Protein 1V4A (pdb70)

GO terms:
  GO:0000287 magnesium ion binding (F, IDA)
  GO:0005524 ATP binding (F, IDA)
  GO:0008882 [glutamate-ammonia-ligase] adenylyltransferase activity (F, IDA)
  GO:0047388 [glutamine synthetase]-adenylyl-L-tyrosine phosphorylase activity (F, EXP)
  GO:0005829 cytosol (C, IDA)
  GO:0062132 regulation of L-glutamine biosynthetic process (P, IDA)

B-factor: mean 33.0, std 12.24, range [8.05, 76.06]

Foldseek 3Di:
DPADPLLVVQLVVVQVPQDPPDHPVLDDPLNSLLVSQAPLLSVLCSVPVVLSVVCVVPPDDLCCLVCLLVVLVVCCVPPDDLVSLLSLLNSLSSLSSLSSCLLVVVDALLSSLLNQLSNLVSSLVVLQVVVQVVLQVPAQHFFADVPHGKGKKKKWVSSLQSRDFLQDAIEIAIEIEHGGSHPLVSRLVCVSSQCSADPQDPSGHNHNYHFLYQPGPVDGRYYYLVVSVCRLVPPNDQVNLLCLSIDIVDCDDPRSVVVVCNLCSNAPPDDDPVNLVSLVVLCLVVVQVVVPDFQFQDSHQLHLVLLSSLLSSCCSVCVNPDVQSSRNHRLSSLVVCPVVPVDDPVLSVLSNVLNSLSSSLRSSLCSNHVDNGRGQDPDPSNLSSSCVSPHDGNVVSVVVNVVSVSSNVSSVVRSD

Radius of gyration: 22.96 Å; Cα contacts (8 Å, |Δi|>4): 546; chains: 1; bounding box: 66×66×38 Å

CATH classification: 1.10.4050.10 (+2 more: 3.30.460.10, 1.20.120.330)

Secondary structure (DSSP, 8-state):
----HHHHHHHHHHHTTPPTT--GGG--HHHHHHHHH-HHHHHHHHH-THHHHHHHHSPPPGGGGGGHHHHHHHHTTT--STTT--HHHHHHHH--HHHHHHHHTSS-HHHHHHHHHHHHHHHHHHHHHHHHHHHHHHTTSS-EETTEE-PPEEE--TTTTT---SS--B--EEEE----S-HHHHHH--HHHHHHHH--BTTB-S--B---STTGGGS-SEEEHHHHHHHHHHH--HHHHH----------SHHHHHHH--HHHHS-S---HHHHHHHH----HHHHHHH-S--BTTTSTTSHHHHHHHHHHHHHHHTTT-GGG--SSHHHHHHHHHHTTSS-HHHHHHHHHHHHHHHHHHHHHHHHHT----B---SHHHHHHHHH---S-HHHHHHHHHH--HHHHHHHHTT-

Structure (mmCIF, N/CA/C/O backbone):
data_1V4A
#
_entry.id   1V4A
#
_cell.length_a   116.836
_cell.length_b   116.836
_cell.length_c   67.744
_cell.angle_alpha   90.00
_cell.angle_beta   90.00
_cell.angle_gamma   120.00
#
_symmetry.space_group_name_H-M   'P 32 2 1'
#
loop_
_entity.id
_entity.type
_entity.pdbx_description
1 polymer 'Glutamate-ammonia-ligase adenylyltransferase'
2 water water
#
loop_
_atom_site.group_PDB
_atom_site.id
_atom_site.type_symbol
_atom_site.label_atom_id
_atom_site.label_alt_id
_atom_site.label_comp_id
_atom_site.label_asym_id
_atom_site.label_entity_id
_atom_site.label_seq_id
_atom_site.pdbx_PDB_ins_code
_atom_site.Cartn_x
_atom_site.Cartn_y
_atom_site.Cartn_z
_atom_site.occupancy
_atom_site.B_iso_or_equiv
_atom_site.auth_seq_id
_atom_site.auth_comp_id
_atom_site.auth_asym_id
_atom_site.auth_atom_id
_atom_site.pdbx_PDB_model_num
ATOM 9 N N . LYS A 1 2 ? 102.098 69.595 -2.104 1.00 62.30 2 LYS A N 1
ATOM 10 C CA . LYS A 1 2 ? 102.231 70.993 -1.700 1.00 62.15 2 LYS A CA 1
ATOM 11 C C . LYS A 1 2 ? 103.168 71.098 -0.487 1.00 60.42 2 LYS A C 1
ATOM 12 O O . LYS A 1 2 ? 102.823 70.620 0.573 1.00 59.98 2 LYS A O 1
ATOM 14 N N . PRO A 1 3 ? 104.349 71.700 -0.627 1.00 59.56 3 PRO A N 1
ATOM 15 C CA . PRO A 1 3 ? 105.250 71.898 0.519 1.00 57.78 3 PRO A CA 1
ATOM 16 C C . PRO A 1 3 ? 104.562 72.096 1.885 1.00 55.03 3 PRO A C 1
ATOM 17 O O . PRO A 1 3 ? 103.480 72.686 1.979 1.00 54.64 3 PRO A O 1
ATOM 21 N N . LEU A 1 4 ? 105.210 71.602 2.936 1.00 49.81 4 LEU A N 1
ATOM 22 C CA . LEU A 1 4 ? 104.619 71.570 4.269 1.00 47.86 4 LEU A CA 1
ATOM 23 C C . LEU A 1 4 ? 104.256 72.971 4.752 1.00 47.81 4 LEU A C 1
ATOM 24 O O . LEU A 1 4 ? 104.936 73.942 4.429 1.00 48.44 4 LEU A O 1
ATOM 29 N N . SER A 1 5 ? 103.181 73.060 5.529 1.00 46.92 5 SER A N 1
ATOM 30 C CA . SER A 1 5 ? 102.725 74.330 6.096 1.00 46.69 5 SER A CA 1
ATOM 31 C C . SER A 1 5 ? 103.497 74.649 7.365 1.00 45.84 5 SER A C 1
ATOM 32 O O . SER A 1 5 ? 104.225 73.807 7.887 1.00 45.23 5 SER A O 1
ATOM 35 N N . SER A 1 6 ? 103.333 75.864 7.872 1.00 44.84 6 SER A N 1
ATOM 36 C CA . SER A 1 6 ? 104.045 76.290 9.078 1.00 46.30 6 SER A CA 1
ATOM 37 C C . SER A 1 6 ? 104.015 75.248 10.223 1.00 46.97 6 SER A C 1
ATOM 38 O O . SER A 1 6 ? 105.068 74.908 10.755 1.00 46.00 6 SER A O 1
ATOM 41 N N . PRO A 1 7 ? 102.840 74.728 10.590 1.00 46.74 7 PRO A N 1
ATOM 42 C CA . PRO A 1 7 ? 102.746 73.760 11.700 1.00 44.31 7 PRO A CA 1
ATOM 43 C C . PRO A 1 7 ? 103.454 72.431 11.430 1.00 41.81 7 PRO A C 1
ATOM 44 O O . PRO A 1 7 ? 104.001 71.831 12.357 1.00 40.34 7 PRO A O 1
ATOM 48 N N . LEU A 1 8 ? 103.406 71.975 10.182 1.00 39.97 8 LEU A N 1
ATOM 49 C CA . LEU A 1 8 ? 104.102 70.763 9.749 1.00 40.82 8 LEU A CA 1
ATOM 50 C C . LEU A 1 8 ? 105.625 70.942 9.662 1.00 41.89 8 LEU A C 1
ATOM 51 O O . LEU A 1 8 ? 106.370 69.954 9.717 1.00 40.59 8 LEU A O 1
ATOM 56 N N . GLN A 1 9 ? 106.075 72.187 9.501 1.00 40.47 9 GLN A N 1
ATOM 57 C CA . GLN A 1 9 ? 107.500 72.507 9.407 1.00 39.86 9 GLN A CA 1
ATOM 58 C C . GLN A 1 9 ? 108.096 72.524 10.808 1.00 41.23 9 GLN A C 1
ATOM 59 O O . GLN A 1 9 ? 109.205 72.029 11.029 1.00 43.11 9 GLN A O 1
ATOM 65 N N . GLN A 1 10 ? 107.344 73.074 11.758 1.00 41.05 10 GLN A N 1
ATOM 66 C CA . GLN A 1 10 ? 107.765 73.121 13.150 1.00 44.74 10 GLN A CA 1
ATOM 67 C C . GLN A 1 10 ? 107.792 71.718 13.753 1.00 45.16 10 GLN A C 1
ATOM 68 O O . GLN A 1 10 ? 108.645 71.428 14.588 1.00 46.43 10 GLN A O 1
ATOM 74 N N . TYR A 1 11 ? 106.872 70.852 13.325 1.00 43.96 11 TYR A N 1
ATOM 75 C CA . TYR A 1 11 ? 106.830 69.468 13.813 1.00 43.20 11 TYR A CA 1
ATOM 76 C C . TYR A 1 11 ? 107.962 68.626 13.228 1.00 41.42 11 TYR A C 1
ATOM 77 O O . TYR A 1 11 ? 108.577 67.844 13.945 1.00 42.92 11 TYR A O 1
ATOM 86 N N . TRP A 1 12 ? 108.226 68.775 11.932 1.00 40.65 12 TRP A N 1
ATOM 87 C CA . TRP A 1 12 ? 109.302 68.033 11.277 1.00 44.15 12 TRP A CA 1
ATOM 88 C C . TRP A 1 12 ? 110.657 68.350 11.908 1.00 45.35 12 TRP A C 1
ATOM 89 O O . TRP A 1 12 ? 111.534 67.488 11.979 1.00 42.36 12 TRP A O 1
ATOM 100 N N . GLN A 1 13 ? 110.815 69.586 12.370 1.00 45.41 13 GLN A N 1
ATOM 101 C CA . GLN A 1 13 ? 112.043 70.004 13.026 1.00 45.83 13 GLN A CA 1
ATOM 102 C C . GLN A 1 13 ? 112.230 69.287 14.374 1.00 45.55 13 GLN A C 1
ATOM 103 O O . GLN A 1 13 ? 113.365 69.020 14.773 1.00 45.19 13 GLN A O 1
ATOM 109 N N . THR A 1 14 ? 111.131 68.952 15.055 1.00 44.11 14 THR A N 1
ATOM 110 C CA . THR A 1 14 ? 111.197 68.125 16.273 1.00 45.10 14 THR A CA 1
ATOM 111 C C . THR A 1 14 ? 111.456 66.631 15.980 1.00 45.85 14 THR A C 1
ATOM 112 O O . THR A 1 14 ? 111.899 65.896 16.864 1.00 44.72 14 THR A O 1
ATOM 116 N N . VAL A 1 15 ? 111.162 66.186 14.758 1.00 45.68 15 VAL A N 1
ATOM 117 C CA . VAL A 1 15 ? 111.347 64.783 14.372 1.00 46.55 15 VAL A CA 1
ATOM 118 C C . VAL A 1 15 ? 112.788 64.483 13.948 1.00 48.40 15 VAL A C 1
ATOM 119 O O . VAL A 1 15 ? 113.322 63.428 14.290 1.00 48.35 15 VAL A O 1
ATOM 123 N N . VAL A 1 16 ? 113.408 65.400 13.207 1.00 51.69 16 VAL A N 1
ATOM 124 C CA . VAL A 1 16 ? 114.781 65.209 12.717 1.00 55.47 16 VAL A CA 1
ATOM 125 C C . VAL A 1 16 ? 115.813 65.016 13.837 1.00 57.43 16 VAL A C 1
ATOM 126 O O . VAL A 1 16 ? 116.666 64.132 13.741 1.00 58.42 16 VAL A O 1
ATOM 130 N N . GLU A 1 17 ? 115.724 65.833 14.887 1.00 58.43 17 GLU A N 1
ATOM 131 C CA . GLU A 1 17 ? 116.621 65.739 16.041 1.00 58.97 17 GLU A CA 1
ATOM 132 C C . GLU A 1 17 ? 116.118 64.647 16.986 1.00 58.12 17 GLU A C 1
ATOM 133 O O . GLU A 1 17 ? 115.687 64.926 18.109 1.00 59.88 17 GLU A O 1
ATOM 135 N N . ARG A 1 18 ? 116.214 63.401 16.526 1.00 55.47 18 ARG A N 1
ATOM 136 C CA . ARG A 1 18 ? 115.511 62.264 17.126 1.00 52.44 18 ARG A CA 1
ATOM 137 C C . ARG A 1 18 ? 115.522 61.042 16.202 1.00 48.98 18 ARG A C 1
ATOM 138 O O . ARG A 1 18 ? 115.435 59.909 16.673 1.00 51.09 18 ARG A O 1
ATOM 140 N N . LEU A 1 19 ? 115.592 61.267 14.892 1.00 43.40 19 LEU A N 1
ATOM 141 C CA . LEU A 1 19 ? 115.658 60.164 13.938 1.00 40.61 19 LEU A CA 1
ATOM 142 C C . LEU A 1 19 ? 116.926 59.323 14.149 1.00 37.15 19 LEU A C 1
ATOM 143 O O . LEU A 1 19 ? 118.018 59.871 14.261 1.00 32.50 19 LEU A O 1
ATOM 148 N N . PRO A 1 20 ? 116.776 57.999 14.185 1.00 36.14 20 PRO A N 1
ATOM 149 C CA . PRO A 1 20 ? 117.908 57.094 14.417 1.00 35.59 20 PRO A CA 1
ATOM 150 C C . PRO A 1 20 ? 118.760 56.887 13.167 1.00 34.97 20 PRO A C 1
ATOM 151 O O . PRO A 1 20 ? 118.307 57.151 12.050 1.00 32.86 20 PRO A O 1
ATOM 155 N N . GLU A 1 21 ? 119.989 56.413 13.362 1.00 32.97 21 GLU A N 1
ATOM 156 C CA . GLU A 1 21 ? 120.785 55.871 12.271 1.00 30.55 21 GLU A CA 1
ATOM 157 C C . GLU A 1 21 ? 120.007 54.690 11.692 1.00 31.19 21 GLU A C 1
ATOM 158 O O . GLU A 1 21 ? 119.291 54.017 12.436 1.00 29.30 21 GLU A O 1
ATOM 164 N N . PRO A 1 22 ? 120.109 54.428 10.390 1.00 30.76 22 PRO A N 1
ATOM 165 C CA . PRO A 1 22 ? 120.887 55.214 9.430 1.00 33.54 22 PRO A CA 1
ATOM 166 C C . PRO A 1 22 ? 120.117 56.390 8.814 1.00 35.04 22 PRO A C 1
ATOM 167 O O . PRO A 1 22 ? 120.612 56.979 7.852 1.00 36.41 22 PRO A O 1
ATOM 171 N N . LEU A 1 23 ? 118.939 56.711 9.349 1.00 38.37 23 LEU A N 1
ATOM 172 C CA . LEU A 1 23 ? 118.084 57.774 8.809 1.00 41.03 23 LEU A CA 1
ATOM 173 C C . LEU A 1 23 ? 118.506 59.171 9.267 1.00 44.01 23 LEU A C 1
ATOM 174 O O . LEU A 1 23 ? 117.785 59.822 10.023 1.00 46.25 23 LEU A O 1
ATOM 179 N N . ALA A 1 24 ? 119.662 59.636 8.801 1.00 46.83 24 ALA A N 1
ATOM 180 C CA . ALA A 1 24 ? 120.066 61.026 9.001 1.00 50.73 24 ALA A CA 1
ATOM 181 C C . ALA A 1 24 ? 119.367 61.883 7.941 1.00 52.28 24 ALA A C 1
ATOM 182 O O . ALA A 1 24 ? 118.878 61.354 6.945 1.00 53.49 24 ALA A O 1
ATOM 184 N N . GLU A 1 25 ? 119.332 63.199 8.151 1.00 54.97 25 GLU A N 1
ATOM 185 C CA . GLU A 1 25 ? 118.600 64.121 7.265 1.00 56.37 25 GLU A CA 1
ATOM 186 C C . GLU A 1 25 ? 119.148 64.195 5.834 1.00 57.90 25 GLU A C 1
ATOM 187 O O . GLU A 1 25 ? 118.444 64.625 4.918 1.00 58.63 25 GLU A O 1
ATOM 189 N N . GLU A 1 26 ? 120.397 63.770 5.652 1.00 58.37 26 GLU A N 1
ATOM 190 C CA . GLU A 1 26 ? 121.084 63.854 4.364 1.00 58.34 26 GLU A CA 1
ATOM 191 C C . GLU A 1 26 ? 120.814 62.616 3.503 1.00 56.82 26 GLU A C 1
ATOM 192 O O . GLU A 1 26 ? 120.963 62.660 2.283 1.00 56.60 26 GLU A O 1
ATOM 198 N N . SER A 1 27 ? 120.430 61.515 4.142 1.00 55.58 27 SER A N 1
ATOM 199 C CA . SER A 1 27 ? 120.029 60.301 3.431 1.00 57.02 27 SER A CA 1
ATOM 200 C C . SER A 1 27 ? 118.520 60.253 3.098 1.00 56.54 27 SER A C 1
ATOM 201 O O . SER A 1 27 ? 117.998 59.187 2.732 1.00 57.39 27 SER A O 1
ATOM 204 N N . LEU A 1 28 ? 117.830 61.393 3.201 1.00 55.04 28 LEU A N 1
ATOM 205 C CA . LEU A 1 28 ? 116.366 61.430 3.101 1.00 54.07 28 LEU A CA 1
ATOM 206 C C . LEU A 1 28 ? 115.851 62.288 1.947 1.00 53.45 28 LEU A C 1
ATOM 207 O O . LEU A 1 28 ? 116.064 63.503 1.919 1.00 53.25 28 LEU A O 1
ATOM 212 N N . SER A 1 29 ? 115.145 61.648 1.016 1.00 52.63 29 SER A N 1
ATOM 213 C CA . SER A 1 29 ? 114.447 62.353 -0.059 1.00 52.07 29 SER A CA 1
ATOM 214 C C . SER A 1 29 ? 113.350 63.267 0.494 1.00 50.86 29 SER A C 1
ATOM 215 O O . SER A 1 29 ? 112.953 63.141 1.651 1.00 49.85 29 SER A O 1
ATOM 218 N N . ALA A 1 30 ? 112.866 64.182 -0.344 1.00 50.62 30 ALA A N 1
ATOM 219 C CA . ALA A 1 30 ? 111.848 65.168 0.055 1.00 49.41 30 ALA A CA 1
ATOM 220 C C . ALA A 1 30 ? 110.493 64.532 0.400 1.00 47.95 30 ALA A C 1
ATOM 221 O O . ALA A 1 30 ? 109.709 65.090 1.178 1.00 46.89 30 ALA A O 1
ATOM 223 N N . GLN A 1 31 ? 110.224 63.375 -0.189 1.00 44.93 31 GLN A N 1
ATOM 224 C CA . GLN A 1 31 ? 108.983 62.663 0.062 1.00 46.61 31 GLN A CA 1
ATOM 225 C C . GLN A 1 31 ? 109.066 61.903 1.370 1.00 45.14 31 GLN A C 1
ATOM 226 O O . GLN A 1 31 ? 108.140 61.953 2.172 1.00 47.13 31 GLN A O 1
ATOM 232 N N . ALA A 1 32 ? 110.180 61.206 1.581 1.00 43.40 32 ALA A N 1
ATOM 233 C CA . ALA A 1 32 ? 110.425 60.515 2.845 1.00 41.66 32 ALA A CA 1
ATOM 234 C C . ALA A 1 32 ? 110.183 61.422 4.044 1.00 38.29 32 ALA A C 1
ATOM 235 O O . ALA A 1 32 ? 109.632 60.984 5.039 1.00 40.09 32 ALA A O 1
ATOM 237 N N . LYS A 1 33 ? 110.560 62.691 3.933 1.00 38.49 33 LYS A N 1
ATOM 238 C CA . LYS A 1 33 ? 110.365 63.657 5.012 1.00 37.88 33 LYS A CA 1
ATOM 239 C C . LYS A 1 33 ? 108.894 64.042 5.215 1.00 37.18 33 LYS A C 1
ATOM 240 O O . LYS A 1 33 ? 108.442 64.245 6.347 1.00 34.64 33 LYS A O 1
ATOM 246 N N . SER A 1 34 ? 108.155 64.178 4.122 1.00 36.28 34 SER A N 1
ATOM 247 C CA . SER A 1 34 ? 106.742 64.544 4.211 1.00 35.37 34 SER A CA 1
ATOM 248 C C . SER A 1 34 ? 105.889 63.386 4.776 1.00 29.70 34 SER A C 1
ATOM 249 O O . SER A 1 34 ? 104.977 63.617 5.558 1.00 33.82 34 SER A O 1
ATOM 252 N N . VAL A 1 35 ? 106.216 62.159 4.396 1.00 29.60 35 VAL A N 1
ATOM 253 C CA . VAL A 1 35 ? 105.536 60.972 4.901 1.00 31.41 35 VAL A CA 1
ATOM 254 C C . VAL A 1 35 ? 105.813 60.763 6.393 1.00 32.50 35 VAL A C 1
ATOM 255 O O . VAL A 1 35 ? 104.906 60.428 7.152 1.00 32.55 35 VAL A O 1
ATOM 259 N N . LEU A 1 36 ? 107.062 60.977 6.808 1.00 31.40 36 LEU A N 1
ATOM 260 C CA . LEU A 1 36 ? 107.432 60.850 8.214 1.00 31.01 36 LEU A CA 1
ATOM 261 C C . LEU A 1 36 ? 106.759 61.939 9.026 1.00 30.03 36 LEU A C 1
ATOM 262 O O . LEU A 1 36 ? 106.389 61.723 10.177 1.00 27.41 36 LEU A O 1
ATOM 267 N N . THR A 1 37 ? 106.600 63.110 8.411 1.00 28.58 37 THR A N 1
ATOM 268 C CA . THR A 1 37 ? 105.940 64.239 9.047 1.00 27.48 37 THR A CA 1
ATOM 269 C C . THR A 1 37 ? 104.447 63.966 9.210 1.00 24.67 37 THR A C 1
ATOM 270 O O . THR A 1 37 ? 103.849 64.351 10.199 1.00 24.91 37 THR A O 1
ATOM 274 N N . PHE A 1 38 ? 103.856 63.287 8.238 1.00 25.76 38 PHE A N 1
ATOM 275 C CA . PHE A 1 38 ? 102.416 63.043 8.247 1.00 24.11 38 PHE A CA 1
ATOM 276 C C . PHE A 1 38 ? 101.993 61.919 9.200 1.00 23.28 38 PHE A C 1
ATOM 277 O O . PHE A 1 38 ? 100.968 62.040 9.867 1.00 26.55 38 PHE A O 1
ATOM 285 N N . SER A 1 39 ? 102.786 60.853 9.276 1.00 27.09 39 SER A N 1
ATOM 286 C CA . SER A 1 39 ? 102.373 59.601 9.915 1.00 26.13 39 SER A CA 1
ATOM 287 C C . SER A 1 39 ? 103.341 59.135 11.012 1.00 28.27 39 SER A C 1
ATOM 288 O O . SER A 1 39 ? 104.479 58.772 10.730 1.00 24.98 39 SER A O 1
ATOM 291 N N . ASP A 1 40 ? 102.868 59.149 12.256 1.00 29.05 40 ASP A N 1
ATOM 292 C CA . ASP A 1 40 ? 103.595 58.567 13.379 1.00 29.61 40 ASP A CA 1
ATOM 293 C C . ASP A 1 40 ? 103.718 57.054 13.228 1.00 29.84 40 ASP A C 1
ATOM 294 O O . ASP A 1 40 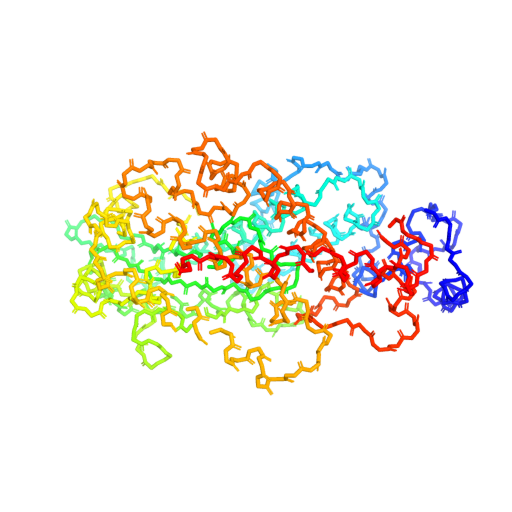? 104.669 56.461 13.739 1.00 28.51 40 ASP A O 1
ATOM 299 N N . PHE A 1 41 ? 102.752 56.438 12.542 1.00 26.76 41 PHE A N 1
ATOM 300 C CA . PHE A 1 41 ? 102.777 55.007 12.276 1.00 26.36 41 PHE A CA 1
ATOM 301 C C . PHE A 1 41 ? 103.963 54.651 11.392 1.00 24.91 41 PHE A C 1
ATOM 302 O O . PHE A 1 41 ? 104.660 53.675 11.660 1.00 21.53 41 PHE A O 1
ATOM 310 N N . VAL A 1 42 ? 104.206 55.451 10.355 1.00 23.56 42 VAL A N 1
ATOM 311 C CA . VAL A 1 42 ? 105.306 55.181 9.443 1.00 24.39 42 VAL A CA 1
ATOM 312 C C . VAL A 1 42 ? 106.630 55.467 10.158 1.00 25.59 42 VAL A C 1
ATOM 313 O O . VAL A 1 42 ? 107.556 54.676 10.051 1.00 27.03 42 VAL A O 1
ATOM 317 N N . GLN A 1 43 ? 106.701 56.571 10.892 1.00 27.53 43 GLN A N 1
ATOM 318 C CA . GLN A 1 43 ? 107.867 56.889 11.730 1.00 31.08 43 GLN A CA 1
ATOM 319 C C . GLN A 1 43 ? 108.300 55.701 12.582 1.00 31.10 43 GLN A C 1
ATOM 320 O O . GLN A 1 43 ? 109.445 55.270 12.521 1.00 30.75 43 GLN A O 1
ATOM 326 N N . ASP A 1 44 ? 107.368 55.182 13.374 1.00 30.85 44 ASP A N 1
ATOM 327 C CA . ASP A 1 44 ? 107.659 54.120 14.333 1.00 33.35 44 ASP A CA 1
ATOM 328 C C . ASP A 1 44 ? 108.080 52.837 13.629 1.00 35.40 44 ASP A C 1
ATOM 329 O O . ASP A 1 44 ? 108.972 52.122 14.107 1.00 36.17 44 ASP A O 1
ATOM 334 N N . SER A 1 45 ? 107.447 52.552 12.490 1.00 31.89 45 SER A N 1
ATOM 335 C CA . SER A 1 45 ? 107.732 51.337 11.731 1.00 30.43 45 SER A CA 1
ATOM 336 C C . SER A 1 45 ? 109.130 51.378 11.114 1.00 30.86 45 SER A C 1
ATOM 337 O O . SER A 1 45 ? 109.814 50.361 11.050 1.00 33.78 45 SER A O 1
ATOM 340 N N . VAL A 1 46 ? 109.553 52.555 10.668 1.00 32.86 46 VAL A N 1
ATOM 341 C CA . VAL A 1 46 ? 110.812 52.684 9.955 1.00 35.02 46 VAL A CA 1
ATOM 342 C C . VAL A 1 46 ? 111.999 52.873 10.913 1.00 35.49 46 VAL A C 1
ATOM 343 O O . VAL A 1 46 ? 113.147 52.668 10.528 1.00 33.37 46 VAL A O 1
ATOM 347 N N . ILE A 1 47 ? 111.710 53.245 12.156 1.00 35.64 47 ILE A N 1
ATOM 348 C CA . ILE A 1 47 ? 112.731 53.349 13.191 1.00 38.75 47 ILE A CA 1
ATOM 349 C C . ILE A 1 47 ? 113.266 51.945 13.464 1.00 38.35 47 ILE A C 1
ATOM 350 O O . ILE A 1 47 ? 114.474 51.749 13.555 1.00 40.91 47 ILE A O 1
ATOM 355 N N . ALA A 1 48 ? 112.358 50.974 13.546 1.00 38.40 48 ALA A N 1
ATOM 356 C CA . ALA A 1 48 ? 112.707 49.582 13.823 1.00 38.37 48 ALA A CA 1
ATOM 357 C C . ALA A 1 48 ? 113.190 48.828 12.581 1.00 37.62 48 ALA A C 1
ATOM 358 O O . ALA A 1 48 ? 113.901 47.826 12.697 1.00 36.63 48 ALA A O 1
ATOM 360 N N . HIS A 1 49 ? 112.791 49.299 11.401 1.00 36.33 49 HIS A N 1
ATOM 361 C CA . HIS A 1 49 ? 113.109 48.625 10.145 1.00 36.97 49 HIS A CA 1
ATOM 362 C C . HIS A 1 49 ? 113.473 49.667 9.098 1.00 39.00 49 HIS A C 1
ATOM 363 O O . HIS A 1 49 ? 112.696 49.921 8.170 1.00 37.54 49 HIS A O 1
ATOM 370 N N . PRO A 1 50 ? 114.661 50.261 9.243 1.00 38.85 50 PRO A N 1
ATOM 371 C CA . PRO A 1 50 ? 115.076 51.383 8.395 1.00 40.89 50 PRO A CA 1
ATOM 372 C C . PRO A 1 50 ? 115.153 51.016 6.926 1.00 41.40 50 PRO A C 1
ATOM 373 O O . PRO A 1 50 ? 114.967 51.893 6.087 1.00 41.85 50 PRO A O 1
ATOM 377 N N . GLU A 1 51 ? 115.436 49.747 6.637 1.00 44.14 51 GLU A N 1
ATOM 378 C CA . GLU A 1 51 ? 115.464 49.246 5.262 1.00 46.58 51 GLU A CA 1
ATOM 379 C C . GLU A 1 51 ? 114.198 49.667 4.522 1.00 46.48 51 GLU A C 1
ATOM 380 O O . GLU A 1 51 ? 114.269 50.157 3.401 1.00 48.17 51 GLU A O 1
ATOM 386 N N . TRP A 1 52 ? 113.049 49.480 5.165 1.00 44.02 52 TRP A N 1
ATOM 387 C CA . TRP A 1 52 ? 111.750 49.765 4.558 1.00 43.63 52 TRP A CA 1
ATOM 388 C C . TRP A 1 52 ? 111.682 51.126 3.844 1.00 47.62 52 TRP A C 1
ATOM 389 O O . TRP A 1 52 ? 111.240 51.183 2.698 1.00 48.44 52 TRP A O 1
ATOM 400 N N . LEU A 1 53 ? 112.131 52.207 4.486 1.00 50.22 53 LEU A N 1
ATOM 401 C CA . LEU A 1 53 ? 112.115 53.533 3.836 1.00 53.38 53 LEU A CA 1
ATOM 402 C C . LEU A 1 53 ? 113.175 53.661 2.749 1.00 56.80 53 LEU A C 1
ATOM 403 O O . LEU A 1 53 ? 112.990 54.414 1.790 1.00 57.68 53 LEU A O 1
ATOM 405 N N . THR A 1 54 ? 114.288 52.952 2.922 1.00 59.51 54 THR A N 1
ATOM 406 C CA . THR A 1 54 ? 115.341 52.890 1.909 1.00 61.93 54 THR A CA 1
ATOM 407 C C . THR A 1 54 ? 114.877 52.113 0.672 1.00 63.21 54 THR A C 1
ATOM 408 O O . THR A 1 54 ? 115.234 52.462 -0.454 1.00 66.32 54 THR A O 1
ATOM 412 N N . GLU A 1 55 ? 114.069 51.076 0.888 1.00 63.80 55 GLU A N 1
ATOM 413 C CA . GLU A 1 55 ? 113.596 50.205 -0.188 1.00 63.64 55 GLU A CA 1
ATOM 414 C C . GLU A 1 55 ? 112.377 50.809 -0.896 1.00 63.68 55 GLU A C 1
ATOM 415 O O . GLU A 1 55 ? 111.943 50.290 -1.930 1.00 64.55 55 GLU A O 1
ATOM 421 N N . LEU A 1 56 ? 111.833 51.892 -0.335 1.00 62.39 56 LEU A N 1
ATOM 422 C CA . LEU A 1 56 ? 110.711 52.612 -0.939 1.00 61.77 56 LEU A CA 1
ATOM 423 C C . LEU A 1 56 ? 111.185 53.652 -1.966 1.00 63.35 56 LEU A C 1
ATOM 424 O O . LEU A 1 56 ? 110.365 54.250 -2.665 1.00 64.16 56 LEU A O 1
ATOM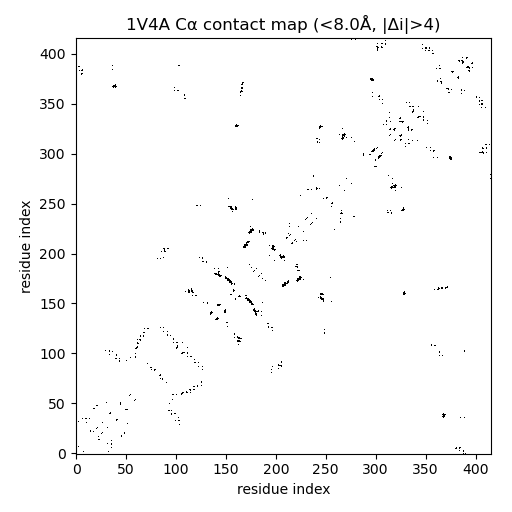 429 N N . GLU A 1 57 ? 112.498 53.869 -2.054 1.00 63.83 57 GLU A N 1
ATOM 430 C CA . GLU A 1 57 ? 113.075 54.713 -3.109 1.00 64.27 57 GLU A CA 1
ATOM 431 C C . GLU A 1 57 ? 113.687 53.867 -4.228 1.00 64.72 57 GLU A C 1
ATOM 432 O O . GLU A 1 57 ? 113.562 54.209 -5.411 1.00 64.62 57 GLU A O 1
ATOM 438 N N . SER A 1 58 ? 114.348 52.773 -3.845 1.00 64.25 58 SER A N 1
ATOM 439 C CA . SER A 1 58 ? 114.926 51.817 -4.796 1.00 64.70 58 SER A CA 1
ATOM 440 C C . SER A 1 58 ? 113.856 51.069 -5.600 1.00 64.30 58 SER A C 1
ATOM 441 O O . SER A 1 58 ? 114.147 50.489 -6.651 1.00 65.54 58 SER A O 1
ATOM 443 N N . GLN A 1 59 ? 112.629 51.067 -5.087 1.00 62.99 59 GLN A N 1
ATOM 444 C CA . GLN A 1 59 ? 111.476 50.562 -5.819 1.00 61.46 59 GLN A CA 1
ATOM 445 C C . GLN A 1 59 ? 110.207 51.125 -5.173 1.00 59.73 59 GLN A C 1
ATOM 446 O O . GLN A 1 59 ? 109.714 50.561 -4.188 1.00 58.37 59 GLN A O 1
ATOM 448 N N . PRO A 1 60 ? 109.709 52.255 -5.687 1.00 56.80 60 PRO A N 1
ATOM 449 C CA . PRO A 1 60 ? 108.425 52.813 -5.233 1.00 53.81 60 PRO A CA 1
ATOM 450 C C . PRO A 1 60 ? 107.248 51.865 -5.492 1.00 50.64 60 PRO A C 1
ATOM 451 O O . PRO A 1 60 ? 107.303 51.076 -6.442 1.00 49.21 60 PRO A O 1
ATOM 455 N N . PRO A 1 61 ? 106.207 51.936 -4.660 1.00 46.22 61 PRO A N 1
ATOM 456 C CA . PRO A 1 61 ? 105.060 51.036 -4.784 1.00 43.17 61 PRO A CA 1
ATOM 457 C C . PRO A 1 61 ? 104.128 51.380 -5.954 1.00 40.12 61 PRO A C 1
ATOM 458 O O . PRO A 1 61 ? 103.751 52.535 -6.137 1.00 39.09 61 PRO A O 1
ATOM 462 N N . GLN A 1 62 ? 103.753 50.363 -6.720 1.00 39.55 62 GLN A N 1
ATOM 463 C CA . GLN A 1 62 ? 102.821 50.518 -7.833 1.00 40.89 62 GLN A CA 1
ATOM 464 C C . GLN A 1 62 ? 101.408 50.088 -7.427 1.00 37.76 62 GLN A C 1
ATOM 465 O O . GLN A 1 62 ? 101.224 49.364 -6.449 1.00 38.39 62 GLN A O 1
ATOM 471 N N . ALA A 1 63 ? 100.417 50.535 -8.191 1.00 34.98 63 ALA A N 1
ATOM 472 C CA . ALA A 1 63 ? 99.014 50.253 -7.895 1.00 34.30 63 ALA A CA 1
ATOM 473 C C . ALA A 1 63 ? 98.741 48.753 -7.857 1.00 32.27 63 ALA A C 1
ATOM 474 O O . ALA A 1 63 ? 98.056 48.269 -6.963 1.00 32.16 63 ALA A O 1
ATOM 476 N N . ASP A 1 64 ? 99.323 48.029 -8.808 1.00 30.81 64 ASP A N 1
ATOM 477 C CA . ASP A 1 64 ? 99.094 46.594 -8.968 1.00 32.06 64 ASP A CA 1
ATOM 478 C C . ASP A 1 64 ? 100.002 45.710 -8.097 1.00 30.90 64 ASP A C 1
ATOM 479 O O . ASP A 1 64 ? 100.019 44.498 -8.264 1.00 30.79 64 ASP A O 1
ATOM 484 N N . GLU A 1 65 ? 100.748 46.313 -7.175 1.00 30.73 65 GLU A N 1
ATOM 485 C CA . GLU A 1 65 ? 101.642 45.565 -6.285 1.00 32.14 65 GLU A CA 1
ATOM 486 C C . GLU A 1 65 ? 100.955 44.430 -5.523 1.00 30.03 65 GLU A C 1
ATOM 487 O O . GLU A 1 65 ? 101.588 43.429 -5.214 1.00 30.31 65 GLU A O 1
ATOM 493 N N . TRP A 1 66 ? 99.663 44.584 -5.230 1.00 29.37 66 TRP A N 1
ATOM 494 C CA . TRP A 1 66 ? 98.887 43.558 -4.522 1.00 27.60 66 TRP A CA 1
ATOM 495 C C . TRP A 1 66 ? 98.893 42.188 -5.208 1.00 29.95 66 TRP A C 1
ATOM 496 O O . TRP A 1 66 ? 98.622 41.160 -4.580 1.00 28.57 66 TRP A O 1
ATOM 507 N N . GLN A 1 67 ? 99.184 42.181 -6.506 1.00 31.69 67 GLN A N 1
ATOM 508 C CA . GLN A 1 67 ? 99.314 40.947 -7.274 1.00 33.43 67 GLN A CA 1
ATOM 509 C C . GLN A 1 67 ? 100.534 40.092 -6.870 1.00 33.99 67 GLN A C 1
ATOM 510 O O . GLN A 1 67 ? 100.612 38.919 -7.228 1.00 33.69 67 GLN A O 1
ATOM 516 N N . HIS A 1 68 ? 101.467 40.683 -6.126 1.00 34.70 68 HIS A N 1
ATOM 517 C CA . HIS A 1 68 ? 102.654 39.984 -5.607 1.00 34.87 68 HIS A CA 1
ATOM 518 C C . HIS A 1 68 ? 102.578 39.619 -4.118 1.00 33.73 68 HIS A C 1
ATOM 519 O O . HIS A 1 68 ? 103.442 38.896 -3.624 1.00 31.56 68 HIS A O 1
ATOM 526 N N . TYR A 1 69 ? 101.561 40.107 -3.402 1.00 30.84 69 TYR A N 1
ATOM 527 C CA . TYR A 1 69 ? 101.474 39.899 -1.952 1.00 27.86 69 TYR A CA 1
ATOM 528 C C . TYR A 1 69 ? 101.576 38.440 -1.541 1.00 28.03 69 TYR A C 1
ATOM 529 O O . TYR A 1 69 ? 102.371 38.108 -0.676 1.00 25.83 69 TYR A O 1
ATOM 538 N N . ALA A 1 70 ? 100.767 37.584 -2.158 1.00 26.30 70 ALA A N 1
ATOM 539 C CA . ALA A 1 70 ? 100.680 36.183 -1.769 1.00 27.64 70 ALA A CA 1
ATOM 540 C C . ALA A 1 70 ? 101.995 35.427 -1.970 1.00 28.02 70 ALA A C 1
ATOM 541 O O . ALA A 1 70 ? 102.350 34.591 -1.154 1.00 25.66 70 ALA A O 1
ATOM 543 N N . ALA A 1 71 ? 102.710 35.728 -3.048 1.00 33.28 71 ALA A N 1
ATOM 544 C CA . ALA A 1 71 ? 104.001 35.094 -3.319 1.00 33.06 71 ALA A CA 1
ATOM 545 C C . ALA A 1 71 ? 105.092 35.626 -2.378 1.00 33.35 71 ALA A C 1
ATOM 546 O O . ALA A 1 71 ? 105.932 34.863 -1.917 1.00 30.76 71 ALA A O 1
ATOM 548 N N . TRP A 1 72 ? 105.063 36.929 -2.092 1.00 32.70 72 TRP A N 1
ATOM 549 C CA . TRP A 1 72 ? 105.998 37.549 -1.152 1.00 34.34 72 TRP A CA 1
ATOM 550 C C . TRP A 1 72 ? 105.861 36.932 0.235 1.00 34.92 72 TRP A C 1
ATOM 551 O O . TRP A 1 72 ? 106.850 36.706 0.924 1.00 35.07 72 TRP A O 1
ATOM 562 N N . LEU A 1 73 ? 104.626 36.643 0.623 1.00 35.10 73 LEU A N 1
ATOM 563 C CA . LEU A 1 73 ? 104.340 36.093 1.936 1.00 35.57 73 LEU A CA 1
ATOM 564 C C . LEU A 1 73 ? 104.746 34.616 2.000 1.00 36.50 73 LEU A C 1
ATOM 565 O O . LEU A 1 73 ? 105.350 34.195 2.975 1.00 37.28 73 LEU A O 1
ATOM 570 N N . GLN A 1 74 ? 104.416 33.839 0.968 1.00 39.25 74 GLN A N 1
ATOM 571 C CA . GLN A 1 74 ? 104.790 32.416 0.914 1.00 41.45 74 GLN A CA 1
ATOM 572 C C . GLN A 1 74 ? 106.308 32.205 0.920 1.00 41.62 74 GLN A C 1
ATOM 573 O O . GLN A 1 74 ? 106.786 31.174 1.395 1.00 45.11 74 GLN A O 1
ATOM 579 N N . GLU A 1 75 ? 107.054 33.177 0.400 1.00 41.81 75 GLU A N 1
ATOM 580 C CA . GLU A 1 75 ? 108.515 33.123 0.383 1.00 44.08 75 GLU A CA 1
ATOM 581 C C . GLU A 1 75 ? 109.076 33.367 1.783 1.00 44.78 75 GLU A C 1
ATOM 582 O O . GLU A 1 75 ? 110.021 32.705 2.214 1.00 44.23 75 GLU A O 1
ATOM 584 N N . ALA A 1 76 ? 108.482 34.327 2.484 1.00 45.72 76 ALA A N 1
ATOM 585 C CA . ALA A 1 76 ? 108.847 34.627 3.863 1.00 44.46 76 ALA A CA 1
ATOM 586 C C . ALA A 1 76 ? 108.418 33.522 4.834 1.00 43.73 76 ALA A C 1
ATOM 587 O O . ALA A 1 76 ? 109.033 33.362 5.891 1.00 44.73 76 ALA A O 1
ATOM 589 N N . LEU A 1 77 ? 107.386 32.754 4.476 1.00 41.50 77 LEU A N 1
ATOM 590 C CA . LEU A 1 77 ? 106.914 31.645 5.311 1.00 40.79 77 LEU A CA 1
ATOM 591 C C . LEU A 1 77 ? 107.594 30.309 4.952 1.00 43.09 77 LEU A C 1
ATOM 592 O O . LEU A 1 77 ? 107.275 29.273 5.538 1.00 43.41 77 LEU A O 1
ATOM 597 N N . CYS A 1 78 ? 108.519 30.338 3.992 1.00 45.88 78 CYS A N 1
ATOM 598 C CA . CYS A 1 78 ? 109.268 29.156 3.590 1.00 47.45 78 CYS A CA 1
ATOM 599 C C . CYS A 1 78 ? 110.086 28.557 4.722 1.00 48.20 78 CYS A C 1
ATOM 600 O O . CYS A 1 78 ? 110.054 27.347 4.937 1.00 47.91 78 CYS A O 1
ATOM 601 N N . ASN A 1 79 ? 110.801 29.409 5.456 1.00 50.61 79 ASN A N 1
ATOM 602 C CA . ASN A 1 79 ? 111.629 28.970 6.582 1.00 52.15 79 ASN A CA 1
ATOM 603 C C . ASN A 1 79 ? 110.911 29.128 7.932 1.00 51.93 79 ASN A C 1
ATOM 604 O O . ASN A 1 79 ? 111.514 29.567 8.914 1.00 53.30 79 ASN A O 1
ATOM 606 N N . VAL A 1 80 ? 109.630 28.761 7.973 1.00 51.03 80 VAL A N 1
ATOM 607 C CA . VAL A 1 80 ? 108.823 28.842 9.190 1.00 50.20 80 VAL A CA 1
ATOM 608 C C . VAL A 1 80 ? 108.404 27.429 9.589 1.00 50.74 80 VAL A C 1
ATOM 609 O O . VAL A 1 80 ? 107.820 26.700 8.785 1.00 53.11 80 VAL A O 1
ATOM 613 N N . SER A 1 81 ? 108.699 27.060 10.835 1.00 49.69 81 SER A N 1
ATOM 614 C CA . SER A 1 81 ? 108.527 25.688 11.316 1.00 49.70 81 SER A CA 1
ATOM 615 C C . SER A 1 81 ? 107.394 25.521 12.326 1.00 48.07 81 SER A C 1
ATOM 616 O O . SER A 1 81 ? 106.764 24.458 12.381 1.00 50.27 81 SER A O 1
ATOM 619 N N . ASP A 1 82 ? 107.140 26.560 13.121 1.00 44.14 82 ASP A N 1
ATOM 620 C CA . ASP A 1 82 ? 106.181 26.484 14.221 1.00 42.57 82 ASP A CA 1
ATOM 621 C C . ASP A 1 82 ? 105.210 27.671 14.246 1.00 37.87 82 ASP A C 1
ATOM 622 O O . ASP A 1 82 ? 105.390 28.650 13.526 1.00 33.68 82 ASP A O 1
ATOM 627 N N . GLU A 1 83 ? 104.193 27.571 15.095 1.00 35.86 83 GLU A N 1
ATOM 628 C CA . GLU A 1 83 ? 103.135 28.578 15.172 1.00 34.89 83 GLU A CA 1
ATOM 629 C C . GLU A 1 83 ? 103.679 29.967 15.517 1.00 34.21 83 GLU A C 1
ATOM 630 O O . GLU A 1 83 ? 103.231 30.963 14.960 1.00 31.71 83 GLU A O 1
ATOM 636 N N . ALA A 1 84 ? 104.656 30.031 16.418 1.00 32.09 84 ALA A N 1
ATOM 637 C CA . ALA A 1 84 ? 105.237 31.311 16.829 1.00 32.14 84 ALA A CA 1
ATOM 638 C C . ALA A 1 84 ? 105.955 32.006 15.670 1.00 31.05 84 ALA A C 1
ATOM 639 O O . ALA A 1 84 ? 105.961 33.239 15.588 1.00 30.98 84 ALA A O 1
ATOM 641 N N . GLY A 1 85 ? 106.560 31.216 14.786 1.00 28.30 85 GLY A N 1
ATOM 642 C CA . GLY A 1 85 ? 107.180 31.734 13.577 1.00 27.69 85 GLY A CA 1
ATOM 643 C C . GLY A 1 85 ? 106.148 32.206 12.555 1.00 27.14 85 GLY A C 1
ATOM 644 O O . GLY A 1 85 ? 106.384 33.169 11.850 1.00 26.70 85 GLY A O 1
ATOM 645 N N . LEU A 1 86 ? 105.019 31.511 12.473 1.00 29.00 86 LEU A N 1
ATOM 646 C CA . LEU A 1 86 ? 103.895 31.928 11.623 1.00 29.38 86 LEU A CA 1
ATOM 647 C C . LEU A 1 86 ? 103.411 33.303 12.086 1.00 29.29 86 LEU A C 1
ATOM 648 O O . LEU A 1 86 ? 103.372 34.248 11.308 1.00 30.88 86 LEU A O 1
ATOM 661 N N . ARG A 1 88 ? 104.843 35.572 14.021 1.00 27.36 88 ARG A N 1
ATOM 662 C CA . ARG A 1 88 ? 105.844 36.619 13.858 1.00 27.02 88 ARG A CA 1
ATOM 663 C C . ARG A 1 88 ? 105.848 37.169 12.428 1.00 26.56 88 ARG A C 1
ATOM 664 O O . ARG A 1 88 ? 105.885 38.377 12.229 1.00 26.32 88 ARG A O 1
ATOM 672 N N . GLU A 1 89 ? 105.811 36.288 11.438 1.00 27.02 89 GLU A N 1
ATOM 673 C CA . GLU A 1 89 ? 105.922 36.725 10.046 1.00 29.07 89 GLU A CA 1
ATOM 674 C C . GLU A 1 89 ? 104.642 37.422 9.580 1.00 26.03 89 GLU A C 1
ATOM 675 O O . GLU A 1 89 ? 104.713 38.428 8.895 1.00 24.83 89 GLU A O 1
ATOM 681 N N . LEU A 1 90 ? 103.486 36.886 9.947 1.00 24.44 90 LEU A N 1
ATOM 682 C CA . LEU A 1 90 ? 102.211 37.517 9.582 1.00 23.31 90 LEU A CA 1
ATOM 683 C C . LEU A 1 90 ? 102.185 38.949 10.094 1.00 23.41 90 LEU A C 1
ATOM 684 O O . LEU A 1 90 ? 101.773 39.860 9.379 1.00 22.08 90 LEU A O 1
ATOM 689 N N . ARG A 1 91 ? 102.648 39.141 11.329 1.00 22.68 91 ARG A N 1
ATOM 690 C CA . ARG A 1 91 ? 102.735 40.469 11.934 1.00 23.11 91 ARG A CA 1
ATOM 691 C C . ARG A 1 91 ? 103.728 41.384 11.207 1.00 22.70 91 ARG A C 1
ATOM 692 O O . ARG A 1 91 ? 103.423 42.543 10.920 1.00 24.25 91 ARG A O 1
ATOM 700 N N . LEU A 1 92 ? 104.908 40.864 10.900 1.00 22.59 92 LEU A N 1
ATOM 701 C CA . LEU A 1 92 ? 105.920 41.640 10.194 1.00 24.42 92 LEU A CA 1
ATOM 702 C C . LEU A 1 92 ? 105.450 42.026 8.783 1.00 19.58 92 LEU A C 1
ATOM 703 O O . LEU A 1 92 ? 105.706 43.120 8.323 1.00 22.03 92 LEU A O 1
ATOM 708 N N . PHE A 1 93 ? 104.798 41.100 8.099 1.00 19.46 93 PHE A N 1
ATOM 709 C CA . PHE A 1 93 ? 104.375 41.311 6.729 1.00 22.88 93 PHE A CA 1
ATOM 710 C C . PHE A 1 93 ? 103.270 42.357 6.658 1.00 20.74 93 PHE A C 1
ATOM 711 O O . PHE A 1 93 ? 103.286 43.233 5.796 1.00 23.33 93 PHE A O 1
ATOM 719 N N . ARG A 1 94 ? 102.316 42.265 7.577 1.00 22.39 94 ARG A N 1
ATOM 720 C CA . ARG A 1 94 ? 101.206 43.216 7.648 1.00 20.59 94 ARG A CA 1
ATOM 721 C C . ARG A 1 94 ? 101.749 44.616 7.836 1.00 22.77 94 ARG A C 1
ATOM 722 O O . ARG A 1 94 ? 101.351 45.536 7.125 1.00 18.17 94 ARG A O 1
ATOM 730 N N . ARG A 1 95 ? 102.693 44.773 8.767 1.00 22.38 95 ARG A N 1
ATOM 731 C CA . ARG A 1 95 ? 103.255 46.081 9.081 1.00 23.43 95 ARG A CA 1
ATOM 732 C C . ARG A 1 95 ? 104.073 46.614 7.900 1.00 22.91 95 ARG A C 1
ATOM 733 O O . ARG A 1 95 ? 103.973 47.797 7.565 1.00 17.77 95 ARG A O 1
ATOM 741 N N . ARG A 1 96 ? 104.842 45.723 7.264 1.00 20.62 96 ARG A N 1
ATOM 742 C CA . ARG A 1 96 ? 105.703 46.082 6.140 1.00 24.77 96 ARG A CA 1
ATOM 743 C C . ARG A 1 96 ? 104.896 46.581 4.947 1.00 21.20 96 ARG A C 1
ATOM 744 O O . ARG A 1 96 ? 105.216 47.605 4.367 1.00 22.69 96 ARG A O 1
ATOM 752 N N . ILE A 1 97 ? 103.857 45.845 4.583 1.00 23.21 97 ILE A N 1
ATOM 753 C CA . ILE A 1 97 ? 103.022 46.244 3.456 1.00 23.86 97 ILE A CA 1
ATOM 754 C C . ILE A 1 97 ? 102.190 47.462 3.823 1.00 25.13 97 ILE A C 1
ATOM 755 O O . ILE A 1 97 ? 102.015 48.342 3.000 1.00 27.15 97 ILE A O 1
ATOM 768 N N . VAL A 1 99 ? 103.029 49.914 5.667 1.00 18.46 99 VAL A N 1
ATOM 769 C CA . VAL A 1 99 ? 103.906 51.065 5.529 1.00 20.13 99 VAL A CA 1
ATOM 770 C C . VAL A 1 99 ? 103.968 51.527 4.066 1.00 17.67 99 VAL A C 1
ATOM 771 O O . VAL A 1 99 ? 103.951 52.721 3.797 1.00 23.52 99 VAL A O 1
ATOM 775 N N . ARG A 1 100 ? 104.057 50.573 3.156 1.00 21.02 100 ARG A N 1
ATOM 776 C CA . ARG A 1 100 ? 104.086 50.857 1.722 1.00 23.39 100 ARG A CA 1
ATOM 777 C C . ARG A 1 100 ? 102.754 51.436 1.252 1.00 23.82 100 ARG A C 1
ATOM 778 O O . ARG A 1 100 ? 102.727 52.327 0.425 1.00 22.08 100 ARG A O 1
ATOM 786 N N . ILE A 1 101 ? 101.650 50.929 1.790 1.00 23.70 101 ILE A N 1
ATOM 787 C CA . ILE A 1 101 ? 100.328 51.489 1.492 1.00 22.91 101 ILE A CA 1
ATOM 788 C C . ILE A 1 101 ? 100.207 52.915 2.026 1.00 24.10 101 ILE A C 1
ATOM 789 O O . ILE A 1 101 ? 99.751 53.803 1.308 1.00 26.80 101 ILE A O 1
ATOM 794 N N . ALA A 1 102 ? 100.632 53.150 3.266 1.00 23.51 102 ALA A N 1
ATOM 795 C CA . ALA A 1 102 ? 100.637 54.502 3.826 1.00 22.70 102 ALA A CA 1
ATOM 796 C C . ALA A 1 102 ? 101.507 55.436 2.994 1.00 23.70 102 ALA A C 1
ATOM 797 O O . ALA A 1 102 ? 101.179 56.611 2.818 1.00 20.48 102 ALA A O 1
ATOM 799 N N . TRP A 1 103 ? 102.625 54.906 2.509 1.00 22.57 103 TRP A N 1
ATOM 800 C CA . TRP A 1 103 ? 103.535 55.665 1.664 1.00 24.47 103 TRP A CA 1
ATOM 801 C C . TRP A 1 103 ? 102.815 56.109 0.380 1.00 20.34 103 TRP A C 1
ATOM 802 O O . TRP A 1 103 ? 102.772 57.293 0.066 1.00 20.98 103 TRP A O 1
ATOM 813 N N . ALA A 1 104 ? 102.239 55.151 -0.335 1.00 21.07 104 ALA A N 1
ATOM 814 C CA . ALA A 1 104 ? 101.543 55.437 -1.589 1.00 21.78 104 ALA A CA 1
ATOM 815 C C . ALA A 1 104 ? 100.375 56.397 -1.396 1.00 23.08 104 ALA A C 1
ATOM 816 O O . ALA A 1 104 ? 100.219 57.341 -2.171 1.00 24.32 104 ALA A O 1
ATOM 818 N N . GLN A 1 105 ? 99.561 56.177 -0.362 1.00 21.87 105 GLN A N 1
ATOM 819 C CA . GLN A 1 105 ? 98.375 57.010 -0.136 1.00 21.64 105 GLN A CA 1
ATOM 820 C C . GLN A 1 105 ? 98.726 58.437 0.292 1.00 23.45 105 GLN A C 1
ATOM 821 O O . GLN A 1 105 ? 98.102 59.414 -0.135 1.00 19.34 105 GLN A O 1
ATOM 827 N N . THR A 1 106 ? 99.722 58.557 1.159 1.00 23.22 106 THR A N 1
ATOM 828 C CA . THR A 1 106 ? 100.152 59.859 1.635 1.00 21.64 106 THR A CA 1
ATOM 829 C C . THR A 1 106 ? 100.606 60.771 0.494 1.00 22.95 106 THR A C 1
ATOM 830 O O . THR A 1 106 ? 100.323 61.971 0.497 1.00 22.22 106 THR A O 1
ATOM 834 N N . LEU A 1 107 ? 101.344 60.197 -0.447 1.00 25.90 107 LEU A N 1
ATOM 835 C CA . LEU A 1 107 ? 101.948 60.953 -1.537 1.00 28.91 107 LEU A CA 1
ATOM 836 C C . LEU A 1 107 ? 101.085 60.929 -2.805 1.00 30.48 107 LEU A C 1
ATOM 837 O O . LEU A 1 107 ? 101.471 61.508 -3.824 1.00 27.43 107 LEU A O 1
ATOM 842 N N . ALA A 1 108 ? 99.938 60.255 -2.741 1.00 26.48 108 ALA A N 1
ATOM 843 C CA . ALA A 1 108 ? 99.031 60.134 -3.888 1.00 27.56 108 ALA A CA 1
ATOM 844 C C . ALA A 1 108 ? 99.730 59.542 -5.110 1.00 27.46 108 ALA A C 1
ATOM 845 O O . ALA A 1 108 ? 99.520 59.989 -6.236 1.00 31.02 108 ALA A O 1
ATOM 847 N N . LEU A 1 109 ? 100.569 58.538 -4.876 1.00 27.68 109 LEU A N 1
ATOM 848 C CA . LEU A 1 109 ? 101.262 57.824 -5.943 1.00 27.95 109 LEU A CA 1
ATOM 849 C C . LEU A 1 109 ? 100.339 56.834 -6.657 1.00 27.89 109 LEU A C 1
ATOM 850 O O . LEU A 1 109 ? 100.593 56.461 -7.795 1.00 25.84 109 LEU A O 1
ATOM 855 N N . VAL A 1 110 ? 99.286 56.393 -5.973 1.00 25.97 110 VAL A N 1
ATOM 856 C CA . VAL A 1 110 ? 98.202 55.651 -6.613 1.00 25.48 110 VAL A CA 1
ATOM 857 C C . VAL A 1 110 ? 96.874 56.194 -6.094 1.00 21.91 110 VAL A C 1
ATOM 858 O O . VAL A 1 110 ? 96.826 56.869 -5.061 1.00 25.12 110 VAL A O 1
ATOM 862 N N . THR A 1 111 ? 95.804 55.882 -6.805 1.00 21.45 111 THR A N 1
ATOM 863 C CA . THR A 1 111 ? 94.486 56.412 -6.481 1.00 23.44 111 THR A CA 1
ATOM 864 C C . THR A 1 111 ? 93.933 55.706 -5.254 1.00 19.59 111 THR A C 1
ATOM 865 O O . THR A 1 111 ? 94.346 54.601 -4.941 1.00 20.95 111 THR A O 1
ATOM 869 N N . GLU A 1 112 ? 93.009 56.358 -4.566 1.00 18.94 112 GLU A N 1
ATOM 870 C CA . GLU A 1 112 ? 92.368 55.786 -3.389 1.00 18.84 112 GLU A CA 1
ATOM 871 C C . GLU A 1 112 ? 91.725 54.440 -3.707 1.00 20.90 112 GLU A C 1
ATOM 872 O O . GLU A 1 112 ? 91.801 53.529 -2.903 1.00 17.61 112 GLU A O 1
ATOM 878 N N . GLU A 1 113 ? 91.115 54.305 -4.881 1.00 20.13 113 GLU A N 1
ATOM 879 C CA . GLU A 1 113 ? 90.565 53.023 -5.312 1.00 23.87 113 GLU A CA 1
ATOM 880 C C . GLU A 1 113 ? 91.583 51.900 -5.301 1.00 21.52 113 GLU A C 1
ATOM 881 O O . GLU A 1 113 ? 91.268 50.777 -4.934 1.00 23.64 113 GLU A O 1
ATOM 887 N N . SER A 1 114 ? 92.797 52.202 -5.734 1.00 21.22 114 SER A N 1
ATOM 888 C CA . SER A 1 114 ? 93.874 51.236 -5.683 1.00 19.84 114 SER A CA 1
ATOM 889 C C . SER A 1 114 ? 94.377 51.011 -4.240 1.00 17.26 114 SER A C 1
ATOM 890 O O . SER A 1 114 ? 94.728 49.887 -3.889 1.00 18.85 114 SER A O 1
ATOM 893 N N . ILE A 1 115 ? 94.396 52.049 -3.408 1.00 16.87 115 ILE A N 1
ATOM 894 C CA . ILE A 1 115 ? 94.700 51.872 -1.977 1.00 17.32 115 ILE A CA 1
ATOM 895 C C . ILE A 1 115 ? 93.680 50.917 -1.346 1.00 17.54 115 ILE A C 1
ATOM 896 O O . ILE A 1 115 ? 94.040 50.005 -0.590 1.00 15.75 115 ILE A O 1
ATOM 901 N N . LEU A 1 116 ? 92.406 51.093 -1.691 1.00 15.83 116 LEU A N 1
ATOM 902 C CA . LEU A 1 116 ? 91.343 50.249 -1.143 1.00 17.65 116 LEU A CA 1
ATOM 903 C C . LEU A 1 116 ? 91.550 48.794 -1.531 1.00 17.61 116 LEU A C 1
ATOM 904 O O . LEU A 1 116 ? 91.343 47.883 -0.711 1.00 16.17 116 LEU A O 1
ATOM 909 N N . GLN A 1 117 ? 91.982 48.564 -2.766 1.00 16.36 117 GLN A N 1
ATOM 910 C CA . GLN A 1 117 ? 92.261 47.202 -3.225 1.00 20.99 117 GLN A CA 1
ATOM 911 C C . GLN A 1 117 ? 93.492 46.616 -2.514 1.00 19.81 117 GLN A C 1
ATOM 912 O O . GLN A 1 117 ? 93.514 45.443 -2.181 1.00 20.69 117 GLN A O 1
ATOM 918 N N . GLN A 1 118 ? 94.497 47.449 -2.275 1.00 18.93 118 GLN A N 1
ATOM 919 C CA . GLN A 1 118 ? 95.730 46.998 -1.627 1.00 20.46 118 GLN A CA 1
ATOM 920 C C . GLN A 1 118 ? 95.483 46.582 -0.186 1.00 19.44 118 GLN A C 1
ATOM 921 O O . GLN A 1 118 ? 95.889 45.498 0.226 1.00 21.25 118 GLN A O 1
ATOM 927 N N . LEU A 1 119 ? 94.782 47.432 0.559 1.00 18.99 119 LEU A N 1
ATOM 928 C CA . LEU A 1 119 ? 94.386 47.125 1.929 1.00 19.77 119 LEU A CA 1
ATOM 929 C C . LEU A 1 119 ? 93.551 45.850 2.043 1.00 18.11 119 LEU A C 1
ATOM 930 O O . LEU A 1 119 ? 93.775 45.026 2.938 1.00 17.34 119 LEU A O 1
ATOM 935 N N . SER A 1 120 ? 92.602 45.678 1.127 1.00 14.89 120 SER A N 1
ATOM 936 C CA . SER A 1 120 ? 91.686 44.544 1.166 1.00 16.63 120 SER A CA 1
ATOM 937 C C . SER A 1 120 ? 92.395 43.254 0.768 1.00 17.03 120 SER A C 1
ATOM 938 O O . SER A 1 120 ? 92.106 42.176 1.296 1.00 19.66 120 SER A O 1
ATOM 941 N N . TYR A 1 121 ? 93.328 43.357 -0.163 1.00 16.76 121 TYR A N 1
ATOM 942 C CA . TYR A 1 121 ? 94.033 42.176 -0.646 1.00 19.58 121 TYR A CA 1
ATOM 943 C C . TYR A 1 121 ? 95.123 41.723 0.326 1.00 16.98 121 TYR A C 1
ATOM 944 O O . TYR A 1 121 ? 95.358 40.527 0.479 1.00 18.56 121 TYR A O 1
ATOM 953 N N . LEU A 1 122 ? 95.775 42.681 0.969 1.00 18.10 122 LEU A N 1
ATOM 954 C CA . LEU A 1 122 ? 96.706 42.390 2.058 1.00 16.30 122 LEU A CA 1
ATOM 955 C C . LEU A 1 122 ? 96.005 41.544 3.115 1.00 16.45 122 LEU A C 1
ATOM 956 O O . LEU A 1 122 ? 96.512 40.516 3.542 1.00 18.05 122 LEU A O 1
ATOM 961 N N . ALA A 1 123 ? 94.828 41.997 3.527 1.00 14.59 123 ALA A N 1
ATOM 962 C CA . ALA A 1 123 ? 94.068 41.338 4.571 1.00 17.28 123 ALA A CA 1
ATOM 963 C C . ALA A 1 123 ? 93.651 39.956 4.105 1.00 19.03 123 ALA A C 1
ATOM 964 O O . ALA A 1 123 ? 93.853 38.979 4.817 1.00 15.95 123 ALA A O 1
ATOM 966 N N . GLU A 1 124 ? 93.101 39.869 2.896 1.00 18.18 124 GLU A N 1
ATOM 967 C CA . GLU A 1 124 ? 92.745 38.571 2.315 1.00 17.45 124 GLU A CA 1
ATOM 968 C C . GLU A 1 124 ? 93.928 37.605 2.320 1.00 16.12 124 GLU A C 1
ATOM 969 O O . GLU A 1 124 ? 93.788 36.448 2.690 1.00 16.84 124 GLU A O 1
ATOM 975 N N . THR A 1 125 ? 95.076 38.105 1.894 1.00 20.52 125 THR A N 1
ATOM 976 C CA . THR A 1 125 ? 96.275 37.301 1.709 1.00 21.64 125 THR A CA 1
ATOM 977 C C . THR A 1 125 ? 96.755 36.725 3.036 1.00 22.37 125 THR A C 1
ATOM 978 O O . THR A 1 125 ? 97.178 35.577 3.102 1.00 19.19 125 THR A O 1
ATOM 982 N N . LEU A 1 126 ? 96.661 37.533 4.086 1.00 20.64 126 LEU A N 1
ATOM 983 C CA . LEU A 1 126 ? 97.131 37.142 5.406 1.00 20.80 126 LEU A CA 1
ATOM 984 C C . LEU A 1 126 ? 96.181 36.158 6.058 1.00 20.20 126 LEU A C 1
ATOM 985 O O . LEU A 1 126 ? 96.612 35.222 6.728 1.00 21.17 126 LEU A O 1
ATOM 990 N N . ILE A 1 127 ? 94.884 36.366 5.858 1.00 16.67 127 ILE A N 1
ATOM 991 C CA . ILE A 1 127 ? 93.863 35.493 6.401 1.00 17.57 127 ILE A CA 1
ATOM 992 C C . ILE A 1 127 ? 94.030 34.105 5.791 1.00 19.52 127 ILE A C 1
ATOM 993 O O . ILE A 1 127 ? 94.052 33.102 6.503 1.00 17.55 127 ILE A O 1
ATOM 998 N N . VAL A 1 128 ? 94.153 34.073 4.468 1.00 19.67 128 VAL A N 1
ATOM 999 C CA . VAL A 1 128 ? 94.251 32.823 3.729 1.00 23.60 128 VAL A CA 1
ATOM 1000 C C . VAL A 1 128 ? 95.543 32.068 4.072 1.00 22.66 128 VAL A C 1
ATOM 1001 O O . VAL A 1 128 ? 95.515 30.862 4.227 1.00 27.94 128 VAL A O 1
ATOM 1005 N N . ALA A 1 129 ? 96.658 32.773 4.201 1.00 26.04 129 ALA A N 1
ATOM 1006 C CA . ALA A 1 129 ? 97.931 32.116 4.496 1.00 26.83 129 ALA A CA 1
ATOM 1007 C C . ALA A 1 129 ? 97.885 31.514 5.895 1.00 29.54 129 ALA A C 1
ATOM 1008 O O . ALA A 1 129 ? 98.362 30.405 6.120 1.00 29.90 129 ALA A O 1
ATOM 1010 N N . ALA A 1 130 ? 97.287 32.256 6.824 1.00 27.91 130 ALA A N 1
ATOM 1011 C CA . ALA A 1 130 ? 97.088 31.807 8.192 1.00 26.43 130 ALA A CA 1
ATOM 1012 C C . ALA A 1 130 ? 96.220 30.562 8.235 1.00 28.05 130 ALA A C 1
ATOM 1013 O O . ALA A 1 130 ? 96.535 29.601 8.929 1.00 25.80 130 ALA A O 1
ATOM 1015 N N . ARG A 1 131 ? 95.125 30.584 7.483 1.00 25.62 131 ARG A N 1
ATOM 1016 C CA . ARG A 1 131 ? 94.165 29.492 7.473 1.00 27.01 131 ARG A CA 1
ATOM 1017 C C . ARG A 1 131 ? 94.763 28.232 6.861 1.00 26.09 131 ARG A C 1
ATOM 1018 O O . ARG A 1 131 ? 94.519 27.138 7.356 1.00 27.72 131 ARG A O 1
ATOM 1026 N N . ASP A 1 132 ? 95.534 28.398 5.791 1.00 25.98 132 ASP A N 1
ATOM 1027 C CA . ASP A 1 132 ? 96.172 27.268 5.097 1.00 30.03 132 ASP A CA 1
ATOM 1028 C C . ASP A 1 132 ? 97.215 26.585 5.988 1.00 30.31 132 ASP A C 1
ATOM 1029 O O . ASP A 1 132 ? 97.277 25.359 6.060 1.00 31.69 132 ASP A O 1
ATOM 1034 N N . TRP A 1 133 ? 98.026 27.391 6.664 1.00 31.58 133 TRP A N 1
ATOM 1035 C CA . TRP A 1 133 ? 99.098 26.874 7.502 1.00 31.52 133 TRP A CA 1
ATOM 1036 C C . TRP A 1 133 ? 98.503 26.120 8.691 1.00 32.75 133 TRP A C 1
ATOM 1037 O O . TRP A 1 133 ? 98.949 25.012 9.014 1.00 34.08 133 TRP A O 1
ATOM 1048 N N . LEU A 1 134 ? 97.469 26.695 9.308 1.00 28.28 134 LEU A N 1
ATOM 1049 C CA . LEU A 1 134 ? 96.801 26.072 10.446 1.00 27.93 134 LEU A CA 1
ATOM 1050 C C . LEU A 1 134 ? 95.971 24.842 10.075 1.00 31.23 134 LEU A C 1
ATOM 1051 O O . LEU A 1 134 ? 95.849 23.918 10.875 1.00 28.72 134 LEU A O 1
ATOM 1056 N N . TYR A 1 135 ? 95.388 24.827 8.879 1.00 29.77 135 TYR A N 1
ATOM 1057 C CA . TYR A 1 135 ? 94.677 23.637 8.412 1.00 30.89 135 TYR A CA 1
ATOM 1058 C C . TYR A 1 135 ? 95.620 22.432 8.410 1.00 28.55 135 TYR A C 1
ATOM 1059 O O . TYR A 1 135 ? 95.273 21.386 8.935 1.00 29.96 135 TYR A O 1
ATOM 1068 N N . ASP A 1 136 ? 96.797 22.612 7.818 1.00 30.84 136 ASP A N 1
ATOM 1069 C CA . ASP A 1 136 ? 97.842 21.585 7.731 1.00 36.04 136 ASP A CA 1
ATOM 1070 C C . ASP A 1 136 ? 98.305 21.103 9.106 1.00 37.54 136 ASP A C 1
ATOM 1071 O O . ASP A 1 136 ? 98.337 19.903 9.363 1.00 40.74 136 ASP A O 1
ATOM 1076 N N . ALA A 1 137 ? 98.662 22.046 9.976 1.00 37.61 137 ALA A N 1
ATOM 1077 C CA . ALA A 1 137 ? 99.090 21.747 11.344 1.00 37.45 137 ALA A CA 1
ATOM 1078 C C . ALA A 1 137 ? 98.029 20.983 12.138 1.00 38.85 137 ALA A C 1
ATOM 1079 O O . ALA A 1 137 ? 98.345 19.986 12.787 1.00 37.52 137 ALA A O 1
ATOM 1081 N N . CYS A 1 138 ? 96.778 21.439 12.075 1.00 36.03 138 CYS A N 1
ATOM 1082 C CA . CYS A 1 138 ? 95.668 20.794 12.787 1.00 37.73 138 CYS A CA 1
ATOM 1083 C C . CYS A 1 138 ? 95.353 19.393 12.248 1.00 40.12 138 CYS A C 1
ATOM 1084 O O . CYS A 1 138 ? 94.889 18.524 12.989 1.00 38.80 138 CYS A O 1
ATOM 1087 N N . CYS A 1 139 ? 95.599 19.184 10.960 1.00 42.90 139 CYS A N 1
ATOM 1088 C CA . CYS A 1 139 ? 95.382 17.881 10.336 1.00 44.85 139 CYS A CA 1
ATOM 1089 C C . CYS A 1 139 ? 96.488 16.908 10.773 1.00 47.78 139 CYS A C 1
ATOM 1090 O O . CYS A 1 139 ? 96.210 15.772 11.148 1.00 48.18 139 CYS A O 1
ATOM 1093 N N . ARG A 1 140 ? 97.732 17.375 10.742 1.00 52.33 140 ARG A N 1
ATOM 1094 C CA . ARG A 1 140 ? 98.884 16.582 11.178 1.00 56.02 140 ARG A CA 1
ATOM 1095 C C . ARG A 1 140 ? 98.876 16.320 12.687 1.00 58.08 140 ARG A C 1
ATOM 1096 O O . ARG A 1 140 ? 99.413 15.311 13.145 1.00 58.49 140 ARG A O 1
ATOM 1104 N N . GLU A 1 141 ? 98.260 17.222 13.447 1.00 60.57 141 GLU A N 1
ATOM 1105 C CA . GLU A 1 141 ? 98.238 17.142 14.904 1.00 62.40 141 GLU A CA 1
ATOM 1106 C C . GLU A 1 141 ? 96.986 16.373 15.310 1.00 63.89 141 GLU A C 1
ATOM 1107 O O . GLU A 1 141 ? 97.058 15.178 15.586 1.00 63.67 141 GLU A O 1
ATOM 1113 N N . TRP A 1 142 ? 95.840 17.053 15.324 1.00 66.67 142 TRP A N 1
ATOM 1114 C CA . TRP A 1 142 ? 94.560 16.417 15.639 1.00 67.70 142 TRP A CA 1
ATOM 1115 C C . TRP A 1 142 ? 94.152 15.444 14.545 1.00 67.54 142 TRP A C 1
ATOM 1116 O O . TRP A 1 142 ? 94.718 15.459 13.456 1.00 67.05 142 TRP A O 1
ATOM 1127 N N . GLY A 1 143 ? 93.155 14.617 14.852 1.00 68.06 143 GLY A N 1
ATOM 1128 C CA . GLY A 1 143 ? 92.820 13.442 14.065 1.00 68.94 143 GLY A CA 1
ATOM 1129 C C . GLY A 1 143 ? 92.779 13.615 12.559 1.00 69.35 143 GLY A C 1
ATOM 1130 O O . GLY A 1 143 ? 91.695 13.756 11.984 1.00 70.55 143 GLY A O 1
ATOM 1131 N N . THR A 1 144 ? 93.960 13.584 11.932 1.00 68.69 144 THR A N 1
ATOM 1132 C CA . THR A 1 144 ? 94.103 13.617 10.473 1.00 67.87 144 THR A CA 1
ATOM 1133 C C . THR A 1 144 ? 93.303 14.760 9.821 1.00 66.40 144 THR A C 1
ATOM 1134 O O . THR A 1 144 ? 92.756 15.618 10.525 1.00 66.55 144 THR A O 1
ATOM 1136 N N . PRO A 1 145 ? 93.277 14.815 8.486 1.00 63.40 145 PRO A N 1
ATOM 1137 C CA . PRO A 1 145 ? 92.245 15.583 7.790 1.00 60.84 145 PRO A CA 1
ATOM 1138 C C . PRO A 1 145 ? 90.840 15.121 8.143 1.00 57.93 145 PRO A C 1
ATOM 1139 O O . PRO A 1 145 ? 90.492 13.967 7.927 1.00 57.48 145 PRO A O 1
ATOM 1143 N N . CYS A 1 146 ? 90.061 16.025 8.726 1.00 56.22 146 CYS A N 1
ATOM 1144 C CA . CYS A 1 146 ? 88.627 15.826 8.917 1.00 54.53 146 CYS A CA 1
ATOM 1145 C C . CYS A 1 146 ? 87.938 15.554 7.575 1.00 50.54 146 CYS A C 1
ATOM 1146 O O . CYS A 1 146 ? 88.296 16.150 6.565 1.00 42.81 146 CYS A O 1
ATOM 1149 N N . ASN A 1 147 ? 86.967 14.641 7.567 1.00 49.36 147 ASN A N 1
ATOM 1150 C CA . ASN A 1 147 ? 86.237 14.304 6.343 1.00 47.79 147 ASN A CA 1
ATOM 1151 C C . ASN A 1 147 ? 84.740 14.084 6.566 1.00 47.93 147 ASN A C 1
ATOM 1152 O O . ASN A 1 147 ? 84.243 14.129 7.686 1.00 47.09 147 ASN A O 1
ATOM 1157 N N . ALA A 1 148 ? 84.026 13.880 5.464 1.00 50.20 148 ALA A N 1
ATOM 1158 C CA . ALA A 1 148 ? 82.658 13.394 5.488 1.00 51.12 148 ALA A CA 1
ATOM 1159 C C . ALA A 1 148 ? 82.599 12.222 4.525 1.00 51.90 148 ALA A C 1
ATOM 1160 O O . ALA A 1 148 ? 82.562 12.423 3.306 1.00 51.22 148 ALA A O 1
ATOM 1162 N N . GLN A 1 149 ? 82.621 11.013 5.088 1.00 50.92 149 GLN A N 1
ATOM 1163 C CA . GLN A 1 149 ? 82.622 9.748 4.336 1.00 51.28 149 GLN A CA 1
ATOM 1164 C C . GLN A 1 149 ? 83.761 9.600 3.298 1.00 50.46 149 GLN A C 1
ATOM 1165 O O . GLN A 1 149 ? 83.569 9.037 2.215 1.00 50.21 149 GLN A O 1
ATOM 1171 N N . GLY A 1 150 ? 84.950 10.088 3.662 1.00 50.51 150 GLY A N 1
ATOM 1172 C CA . GLY A 1 150 ? 86.137 9.977 2.830 1.00 49.16 150 GLY A CA 1
ATOM 1173 C C . GLY A 1 150 ? 86.634 11.316 2.319 1.00 48.68 150 GLY A C 1
ATOM 1174 O O . GLY A 1 150 ? 87.845 11.513 2.172 1.00 51.35 150 GLY A O 1
ATOM 1175 N N . GLU A 1 151 ? 85.701 12.235 2.061 1.00 46.19 151 GLU A N 1
ATOM 1176 C CA . GLU A 1 151 ? 85.998 13.501 1.396 1.00 44.13 151 GLU A CA 1
ATOM 1177 C C . GLU A 1 151 ? 86.456 14.576 2.392 1.00 42.47 151 GLU A C 1
ATOM 1178 O O . GLU A 1 151 ? 85.745 14.879 3.347 1.00 39.65 151 GLU A O 1
ATOM 1180 N N . ALA A 1 152 ? 87.630 15.155 2.150 1.00 40.40 152 ALA A N 1
ATOM 1181 C CA . ALA A 1 152 ? 88.214 16.146 3.062 1.00 42.16 152 ALA A CA 1
ATOM 1182 C C . ALA A 1 152 ? 87.381 17.434 3.120 1.00 41.65 152 ALA A C 1
ATOM 1183 O O . ALA A 1 152 ? 86.905 17.923 2.091 1.00 43.43 152 ALA A O 1
ATOM 1185 N N . GLN A 1 153 ? 87.212 17.965 4.333 1.00 39.87 153 GLN A N 1
ATOM 1186 C CA . GLN A 1 153 ? 86.399 19.151 4.586 1.00 36.50 153 GLN A CA 1
ATOM 1187 C C . GLN A 1 153 ? 87.298 20.367 4.853 1.00 37.31 153 GLN A C 1
ATOM 1188 O O . GLN A 1 153 ? 88.156 20.310 5.740 1.00 37.27 153 GLN A O 1
ATOM 1190 N N . PRO A 1 154 ? 87.136 21.452 4.087 1.00 36.46 154 PRO A N 1
ATOM 1191 C CA . PRO A 1 154 ? 87.910 22.679 4.315 1.00 33.96 154 PRO A CA 1
ATOM 1192 C C . PRO A 1 154 ? 87.213 23.647 5.270 1.00 30.21 154 PRO A C 1
ATOM 1193 O O . PRO A 1 154 ? 86.015 23.510 5.521 1.00 32.66 154 PRO A O 1
ATOM 1197 N N . LEU A 1 155 ? 87.962 24.609 5.806 1.00 29.52 155 LEU A N 1
ATOM 1198 C CA . LEU A 1 155 ? 87.367 25.715 6.556 1.00 27.77 155 LEU A CA 1
ATOM 1199 C C . LEU A 1 155 ? 87.113 26.877 5.604 1.00 24.62 155 LEU A C 1
ATOM 1200 O O . LEU A 1 155 ? 88.045 27.379 4.997 1.00 27.17 155 LEU A O 1
ATOM 1205 N N . LEU A 1 156 ? 85.856 27.290 5.466 1.00 27.75 156 LEU A N 1
ATOM 1206 C CA . LEU A 1 156 ? 85.525 28.463 4.664 1.00 27.62 156 LEU A CA 1
ATOM 1207 C C . LEU A 1 156 ? 85.391 29.701 5.555 1.00 25.36 156 LEU A C 1
ATOM 1208 O O . LEU A 1 156 ? 84.887 29.631 6.667 1.00 26.01 156 LEU A O 1
ATOM 1213 N N . ILE A 1 157 ? 85.852 30.836 5.047 1.00 26.90 157 ILE A N 1
ATOM 1214 C CA . ILE A 1 157 ? 85.740 32.110 5.754 1.00 25.53 157 ILE A CA 1
ATOM 1215 C C . ILE A 1 157 ? 85.074 33.134 4.846 1.00 21.81 157 ILE A C 1
ATOM 1216 O O . ILE A 1 157 ? 85.504 33.314 3.720 1.00 21.44 157 ILE A O 1
ATOM 1221 N N . LEU A 1 158 ? 84.025 33.787 5.330 1.00 22.45 158 LEU A N 1
ATOM 1222 C CA . LEU A 1 158 ? 83.454 34.943 4.649 1.00 22.19 158 LEU A CA 1
ATOM 1223 C C . LEU A 1 158 ? 84.016 36.220 5.280 1.00 21.96 158 LEU A C 1
ATOM 1224 O O . LEU A 1 158 ? 83.919 36.387 6.487 1.00 21.98 158 LEU A O 1
ATOM 1229 N N . GLY A 1 159 ? 84.642 37.090 4.489 1.00 18.54 159 GLY A N 1
ATOM 1230 C CA . GLY A 1 159 ? 84.876 38.463 4.918 1.00 19.94 159 GLY A CA 1
ATOM 1231 C C . GLY A 1 159 ? 83.596 39.282 4.780 1.00 15.68 159 GLY A C 1
ATOM 1232 O O . GLY A 1 159 ? 82.913 39.183 3.762 1.00 19.13 159 GLY A O 1
ATOM 1241 N N . GLY A 1 161 ? 81.374 43.175 5.563 1.00 16.55 161 GLY A N 1
ATOM 1242 C CA . GLY A 1 161 ? 81.525 44.619 5.476 1.00 15.01 161 GLY A CA 1
ATOM 1243 C C . GLY A 1 161 ? 82.505 45.049 4.387 1.00 16.29 161 GLY A C 1
ATOM 1244 O O . GLY A 1 161 ? 82.482 44.519 3.294 1.00 15.98 161 GLY A O 1
ATOM 1245 N N . LYS A 1 162 ? 83.376 45.998 4.714 1.00 13.37 162 LYS A N 1
ATOM 1246 C CA . LYS A 1 162 ? 84.325 46.560 3.765 1.00 16.69 162 LYS A CA 1
ATOM 1247 C C . LYS A 1 162 ? 85.382 45.552 3.276 1.00 17.52 162 LYS A C 1
ATOM 1248 O O . LYS A 1 162 ? 85.868 45.676 2.159 1.00 18.86 162 LYS A O 1
ATOM 1254 N N . LEU A 1 163 ? 85.709 44.547 4.089 1.00 17.95 163 LEU A N 1
ATOM 1255 C CA . LEU A 1 163 ? 86.614 43.479 3.663 1.00 17.59 163 LEU A CA 1
ATOM 1256 C C . LEU A 1 163 ? 85.986 42.675 2.516 1.00 16.37 163 LEU A C 1
ATOM 1257 O O . LEU A 1 163 ? 86.604 42.481 1.471 1.00 17.68 163 LEU A O 1
ATOM 1262 N N . GLY A 1 164 ? 84.765 42.200 2.732 1.00 14.00 164 GLY A N 1
ATOM 1263 C CA . GLY A 1 164 ? 83.989 41.537 1.704 1.00 16.87 164 GLY A CA 1
ATOM 1264 C C . GLY A 1 164 ? 83.838 42.396 0.448 1.00 18.68 164 GLY A C 1
ATOM 1265 O O . GLY A 1 164 ? 83.958 41.904 -0.671 1.00 16.77 164 GLY A O 1
ATOM 1266 N N . GLY A 1 165 ? 83.615 43.690 0.638 1.00 16.95 165 GLY A N 1
ATOM 1267 C CA . GLY A 1 165 ? 83.478 44.623 -0.470 1.00 17.31 165 GLY A CA 1
ATOM 1268 C C . GLY A 1 165 ? 84.766 45.053 -1.144 1.00 18.46 165 GLY A C 1
ATOM 1269 O O . GLY A 1 165 ? 84.724 45.789 -2.122 1.00 19.52 165 GLY A O 1
ATOM 1270 N N . GLY A 1 166 ? 85.917 44.609 -0.637 1.00 19.35 166 GLY A N 1
ATOM 1271 C CA . GLY A 1 166 ? 87.192 44.991 -1.220 1.00 17.11 166 GLY A CA 1
ATOM 1272 C C . GLY A 1 166 ? 87.544 46.458 -1.051 1.00 17.97 166 GLY A C 1
ATOM 1273 O O . GLY A 1 166 ? 88.282 47.010 -1.857 1.00 20.93 166 GLY A O 1
ATOM 1274 N N . GLU A 1 167 ? 87.038 47.070 0.019 1.00 17.53 167 GLU A N 1
ATOM 1275 C CA . GLU A 1 167 ? 87.173 48.498 0.266 1.00 19.46 167 GLU A CA 1
ATOM 1276 C C . GLU A 1 167 ? 87.516 48.757 1.754 1.00 20.61 167 GLU A C 1
ATOM 1277 O O . GLU A 1 167 ? 87.098 49.747 2.356 1.00 16.41 167 GLU A O 1
ATOM 1283 N N . LEU A 1 168 ? 88.293 47.840 2.332 1.00 16.90 168 LEU A N 1
ATOM 1284 C CA . LEU A 1 168 ? 88.713 47.892 3.741 1.00 17.35 168 LEU A CA 1
ATOM 1285 C C . LEU A 1 168 ? 89.271 49.246 4.171 1.00 15.88 168 LEU A C 1
ATOM 1286 O O . LEU A 1 168 ? 89.987 49.891 3.407 1.00 16.80 168 LEU A O 1
ATOM 1291 N N . ASN A 1 169 ? 88.954 49.637 5.407 1.00 14.81 169 ASN A N 1
ATOM 1292 C CA . ASN A 1 169 ? 89.554 50.795 6.075 1.00 15.02 169 ASN A CA 1
ATOM 1293 C C . ASN A 1 169 ? 91.033 50.527 6.315 1.00 15.16 169 ASN A C 1
ATOM 1294 O O . ASN A 1 169 ? 91.448 49.379 6.430 1.00 16.10 169 ASN A O 1
ATOM 1299 N N . PHE A 1 170 ? 91.814 51.598 6.398 1.00 15.53 170 PHE A N 1
ATOM 1300 C CA . PHE A 1 170 ? 93.251 51.496 6.590 1.00 19.68 170 PHE A CA 1
ATOM 1301 C C . PHE A 1 170 ? 93.588 50.835 7.931 1.00 17.08 170 PHE A C 1
ATOM 1302 O O . PHE A 1 170 ? 94.450 49.960 7.990 1.00 22.11 170 PHE A O 1
ATOM 1310 N N . SER A 1 171 ? 92.910 51.260 8.996 1.00 18.59 171 SER A N 1
ATOM 1311 C CA . SER A 1 171 ? 93.018 50.609 10.297 1.00 23.21 171 SER A CA 1
ATOM 1312 C C . SER A 1 171 ? 91.671 50.003 10.629 1.00 22.12 171 SER A C 1
ATOM 1313 O O . SER A 1 171 ? 90.726 50.721 10.949 1.00 19.79 171 SER A O 1
ATOM 1316 N N . SER A 1 172 ? 91.585 48.680 10.529 1.00 21.38 172 SER A N 1
ATOM 1317 C CA . SER A 1 172 ? 90.309 47.994 10.585 1.00 23.06 172 SER A CA 1
ATOM 1318 C C . SER A 1 172 ? 90.352 46.638 11.281 1.00 20.96 172 SER A C 1
ATOM 1319 O O . SER A 1 172 ? 91.335 45.903 11.189 1.00 23.27 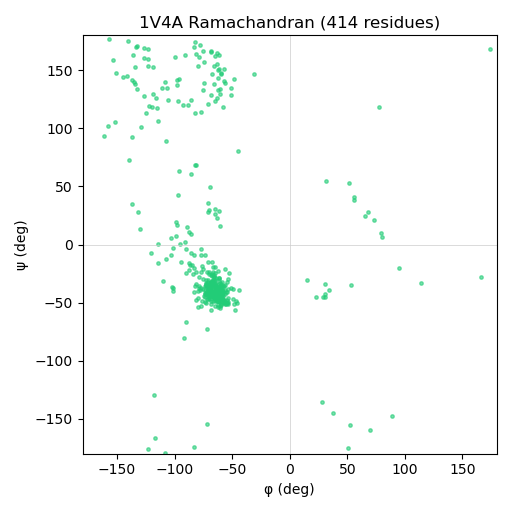172 SER A O 1
ATOM 1322 N N . ASP A 1 173 ? 89.275 46.340 12.001 1.00 22.27 173 ASP A N 1
ATOM 1323 C CA . ASP A 1 173 ? 88.937 44.965 12.342 1.00 22.84 173 ASP A CA 1
ATOM 1324 C C . ASP A 1 173 ? 88.715 44.229 11.028 1.00 23.93 173 ASP A C 1
ATOM 1325 O O . ASP A 1 173 ? 88.505 44.852 9.978 1.00 26.23 173 ASP A O 1
ATOM 1330 N N . ILE A 1 174 ? 88.748 42.910 11.096 1.00 20.50 174 ILE A N 1
ATOM 1331 C CA . ILE A 1 174 ? 88.227 42.081 10.031 1.00 23.51 174 ILE A CA 1
ATOM 1332 C C . ILE A 1 174 ? 87.044 41.328 10.617 1.00 24.39 174 ILE A C 1
ATOM 1333 O O . ILE A 1 174 ? 87.184 40.578 11.593 1.00 24.85 174 ILE A O 1
ATOM 1338 N N . ASP A 1 175 ? 85.866 41.583 10.061 1.00 23.11 175 ASP A N 1
ATOM 1339 C CA . ASP A 1 175 ? 84.654 40.899 10.487 1.00 22.57 175 ASP A CA 1
ATOM 1340 C C . ASP A 1 175 ? 84.547 39.628 9.650 1.00 21.87 175 ASP A C 1
ATOM 1341 O O . ASP A 1 175 ? 84.496 39.701 8.434 1.00 20.35 175 ASP A O 1
ATOM 1346 N N . LEU A 1 176 ? 84.547 38.470 10.305 1.00 22.45 176 LEU A N 1
ATOM 1347 C CA . LEU A 1 176 ? 84.525 37.193 9.615 1.00 21.83 176 LEU A CA 1
ATOM 1348 C C . LEU A 1 176 ? 83.403 36.284 10.080 1.00 24.22 176 LEU A C 1
ATOM 1349 O O . LEU A 1 176 ? 82.854 36.439 11.185 1.00 21.08 176 LEU A O 1
ATOM 1354 N N . ILE A 1 177 ? 83.098 35.314 9.220 1.00 24.16 177 ILE A N 1
ATOM 1355 C CA . ILE A 1 177 ? 82.204 34.205 9.538 1.00 26.78 177 ILE A CA 1
ATOM 1356 C C . ILE A 1 177 ? 82.883 32.917 9.072 1.00 26.40 177 ILE A C 1
ATOM 1357 O O . ILE A 1 177 ? 83.428 32.848 7.969 1.00 25.48 177 ILE A O 1
ATOM 1362 N N . PHE A 1 178 ? 82.868 31.918 9.942 1.00 25.25 178 PHE A N 1
ATOM 1363 C CA . PHE A 1 178 ? 83.504 30.638 9.698 1.00 26.05 178 PHE A CA 1
ATOM 1364 C C . PHE A 1 178 ? 82.424 29.592 9.472 1.00 24.53 178 PHE A C 1
ATOM 1365 O O . PHE A 1 178 ? 81.401 29.599 10.155 1.00 30.25 178 PHE A O 1
ATOM 1373 N N . ALA A 1 179 ? 82.660 28.696 8.519 1.00 26.86 179 ALA A N 1
ATOM 1374 C CA . ALA A 1 179 ? 81.778 27.553 8.279 1.00 26.48 179 ALA A CA 1
ATOM 1375 C C . ALA A 1 179 ? 82.535 26.384 7.653 1.00 25.46 179 ALA A C 1
ATOM 1376 O O . ALA A 1 179 ? 83.581 26.575 7.058 1.00 27.95 179 ALA A O 1
ATOM 1378 N N . TRP A 1 180 ? 81.994 25.174 7.781 1.00 28.39 180 TRP A N 1
ATOM 1379 C CA . TRP A 1 180 ? 82.523 24.014 7.052 1.00 31.58 180 TRP A CA 1
ATOM 1380 C C . TRP A 1 180 ? 81.362 23.219 6.442 1.00 30.67 180 TRP A C 1
ATOM 1381 O O . TRP A 1 180 ? 80.254 23.259 6.963 1.00 32.91 180 TRP A O 1
ATOM 1392 N N . PRO A 1 181 ? 81.596 22.508 5.344 1.00 33.61 181 PRO A N 1
ATOM 1393 C CA . PRO A 1 181 ? 80.486 21.893 4.602 1.00 36.90 181 PRO A CA 1
ATOM 1394 C C . PRO A 1 181 ? 79.837 20.689 5.300 1.00 40.46 181 PRO A C 1
ATOM 1395 O O . PRO A 1 181 ? 78.718 20.830 5.823 1.00 43.14 181 PRO A O 1
ATOM 1399 N N . GLU A 1 182 ? 80.533 19.552 5.333 1.00 42.88 182 GLU A N 1
ATOM 1400 C CA . GLU A 1 182 ? 79.957 18.286 5.791 1.00 44.09 182 GLU A CA 1
ATOM 1401 C C . GLU A 1 182 ? 80.702 17.785 7.026 1.00 41.53 182 GLU A C 1
ATOM 1402 O O . GLU A 1 182 ? 80.102 17.529 8.061 1.00 40.40 182 GLU A O 1
ATOM 1408 N N . ARG A 1 191 ? 83.439 13.377 9.701 1.00 66.67 191 ARG A N 1
ATOM 1409 C CA . ARG A 1 191 ? 84.143 13.447 10.974 1.00 67.05 191 ARG A CA 1
ATOM 1410 C C . ARG A 1 191 ? 85.500 12.733 10.908 1.00 66.49 191 ARG A C 1
ATOM 1411 O O . ARG A 1 191 ? 85.636 11.673 10.296 1.00 68.30 191 ARG A O 1
ATOM 1419 N N . GLU A 1 192 ? 86.509 13.359 11.504 1.00 65.79 192 GLU A N 1
ATOM 1420 C CA . GLU A 1 192 ? 87.708 12.661 11.963 1.00 66.09 192 GLU A CA 1
ATOM 1421 C C . GLU A 1 192 ? 88.262 13.459 13.149 1.00 66.89 192 GLU A C 1
ATOM 1422 O O . GLU A 1 192 ? 88.839 14.537 12.973 1.00 67.31 192 GLU A O 1
ATOM 1428 N N . LEU A 1 193 ? 88.061 12.896 14.347 1.00 66.84 193 LEU A N 1
ATOM 1429 C CA . LEU A 1 193 ? 88.110 13.605 15.636 1.00 65.14 193 LEU A CA 1
ATOM 1430 C C . LEU A 1 193 ? 86.799 14.362 15.928 1.00 63.38 193 LEU A C 1
ATOM 1431 O O . LEU A 1 193 ? 86.709 15.085 16.923 1.00 65.41 193 LEU A O 1
ATOM 1433 N N . ASP A 1 194 ? 85.793 14.159 15.072 1.00 60.11 194 ASP A N 1
ATOM 1434 C CA . ASP A 1 194 ? 84.533 14.919 15.061 1.00 58.75 194 ASP A CA 1
ATOM 1435 C C . ASP A 1 194 ? 84.735 16.286 14.410 1.00 57.16 194 ASP A C 1
ATOM 1436 O O . ASP A 1 194 ? 85.511 17.105 14.903 1.00 52.29 194 ASP A O 1
ATOM 1441 N N . ASN A 1 195 ? 84.022 16.517 13.307 1.00 54.32 195 ASN A N 1
ATOM 1442 C CA . ASN A 1 195 ? 84.199 17.715 12.486 1.00 53.11 195 ASN A CA 1
ATOM 1443 C C . ASN A 1 195 ? 83.930 19.025 13.226 1.00 49.82 195 ASN A C 1
ATOM 1444 O O . ASN A 1 195 ? 84.697 19.971 13.095 1.00 50.10 195 ASN A O 1
ATOM 1449 N N . ALA A 1 196 ? 82.850 19.072 14.002 1.00 48.81 196 ALA A N 1
ATOM 1450 C CA . ALA A 1 196 ? 82.438 20.300 14.689 1.00 47.77 196 ALA A CA 1
ATOM 1451 C C . ALA A 1 196 ? 83.463 20.776 15.724 1.00 48.74 196 ALA A C 1
ATOM 1452 O O . ALA A 1 196 ? 83.796 21.967 15.779 1.00 46.92 196 ALA A O 1
ATOM 1454 N N . GLN A 1 197 ? 83.955 19.845 16.540 1.00 47.26 197 GLN A N 1
ATOM 1455 C CA . GLN A 1 197 ? 84.992 20.150 17.528 1.00 46.85 197 GLN A CA 1
ATOM 1456 C C . GLN A 1 197 ? 86.321 20.502 16.867 1.00 44.02 197 GLN A C 1
ATOM 1457 O O . GLN A 1 197 ? 87.074 21.329 17.382 1.00 44.75 197 GLN A O 1
ATOM 1463 N N . PHE A 1 198 ? 86.610 19.879 15.729 1.00 40.65 198 PHE A N 1
ATOM 1464 C CA . PHE A 1 198 ? 87.870 20.115 15.030 1.00 37.92 198 PHE A CA 1
ATOM 1465 C C . PHE A 1 198 ? 87.950 21.543 14.489 1.00 37.22 198 PHE A C 1
ATOM 1466 O O . PHE A 1 198 ? 88.990 22.196 14.598 1.00 36.69 198 PHE A O 1
ATOM 1474 N N . PHE A 1 199 ? 86.863 22.003 13.876 1.00 34.23 199 PHE A N 1
ATOM 1475 C CA . PHE A 1 199 ? 86.853 23.313 13.234 1.00 36.09 199 PHE A CA 1
ATOM 1476 C C . PHE A 1 199 ? 86.694 24.431 14.259 1.00 33.45 199 PHE A C 1
ATOM 1477 O O . PHE A 1 199 ? 87.151 25.542 14.025 1.00 38.19 199 PHE A O 1
ATOM 1485 N N . THR A 1 200 ? 86.047 24.149 15.385 1.00 35.77 200 THR A N 1
ATOM 1486 C CA . THR A 1 200 ? 85.987 25.114 16.480 1.00 35.31 200 THR A CA 1
ATOM 1487 C C . THR A 1 200 ? 87.399 25.402 16.976 1.00 36.24 200 THR A C 1
ATOM 1488 O O . THR A 1 200 ? 87.787 26.554 17.140 1.00 36.76 200 THR A O 1
ATOM 1492 N N . ARG A 1 201 ? 88.156 24.333 17.208 1.00 37.47 201 ARG A N 1
ATOM 1493 C CA . ARG A 1 201 ? 89.524 24.425 17.702 1.00 37.66 201 ARG A CA 1
ATOM 1494 C C . ARG A 1 201 ? 90.405 25.147 16.709 1.00 36.02 201 ARG A C 1
ATOM 1495 O O . ARG A 1 201 ? 91.211 25.998 17.087 1.00 32.38 201 ARG A O 1
ATOM 1511 N N . GLY A 1 203 ? 89.349 27.198 14.445 1.00 26.30 203 GLY A N 1
ATOM 1512 C CA . GLY A 1 203 ? 88.814 28.546 14.379 1.00 28.64 203 GLY A CA 1
ATOM 1513 C C . GLY A 1 203 ? 89.368 29.418 15.492 1.00 29.01 203 GLY A C 1
ATOM 1514 O O . GLY A 1 203 ? 89.574 30.613 15.306 1.00 26.59 203 GLY A O 1
ATOM 1515 N N . GLN A 1 204 ? 89.608 28.799 16.646 1.00 28.42 204 GLN A N 1
ATOM 1516 C CA . GLN A 1 204 ? 90.163 29.471 17.814 1.00 27.79 204 GLN A CA 1
ATOM 1517 C C . GLN A 1 204 ? 91.623 29.795 17.594 1.00 25.83 204 GLN A C 1
ATOM 1518 O O . GLN A 1 204 ? 92.057 30.906 17.864 1.00 25.73 204 GLN A O 1
ATOM 1520 N N . ARG A 1 205 ? 92.386 28.827 17.100 1.00 24.48 205 ARG A N 1
ATOM 1521 C CA . ARG A 1 205 ? 93.780 29.061 16.771 1.00 25.39 205 ARG A CA 1
ATOM 1522 C C . ARG A 1 205 ? 93.935 30.123 15.677 1.00 23.78 205 ARG A C 1
ATOM 1523 O O . ARG A 1 205 ? 94.866 30.910 15.718 1.00 22.64 205 ARG A O 1
ATOM 1531 N N . LEU A 1 206 ? 93.025 30.158 14.707 1.00 23.38 206 LEU A N 1
ATOM 1532 C CA . LEU A 1 206 ? 93.110 31.150 13.627 1.00 20.90 206 LEU A CA 1
ATOM 1533 C C . LEU A 1 206 ? 92.897 32.578 14.150 1.00 17.70 206 LEU A C 1
ATOM 1534 O O . LEU A 1 206 ? 93.620 33.487 13.759 1.00 21.26 206 LEU A O 1
ATOM 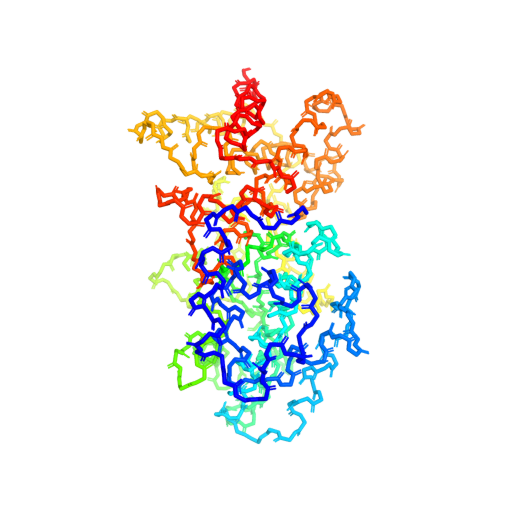1539 N N . ILE A 1 207 ? 91.907 32.763 15.016 1.00 20.73 207 ILE A N 1
ATOM 1540 C CA . ILE A 1 207 ? 91.626 34.074 15.595 1.00 22.56 207 ILE A CA 1
ATOM 1541 C C . ILE A 1 207 ? 92.836 34.531 16.405 1.00 24.25 207 ILE A C 1
ATOM 1542 O O . ILE A 1 207 ? 93.268 35.677 16.285 1.00 21.70 207 ILE A O 1
ATOM 1547 N N . LYS A 1 208 ? 93.389 33.622 17.206 1.00 22.43 208 LYS A N 1
ATOM 1548 C CA . LYS A 1 208 ? 94.590 33.907 17.984 1.00 25.07 208 LYS A CA 1
ATOM 1549 C C . LYS A 1 208 ? 95.760 34.342 17.108 1.00 24.01 208 LYS A C 1
ATOM 1550 O O . LYS A 1 208 ? 96.419 35.347 17.378 1.00 20.01 208 LYS A O 1
ATOM 1556 N N . VAL A 1 209 ? 96.031 33.575 16.064 1.00 19.34 209 VAL A N 1
ATOM 1557 C CA . VAL A 1 209 ? 97.169 33.848 15.205 1.00 21.19 209 VAL A CA 1
ATOM 1558 C C . VAL A 1 209 ? 97.045 35.214 14.529 1.00 19.44 209 VAL A C 1
ATOM 1559 O O . VAL A 1 209 ? 98.037 35.889 14.307 1.00 22.01 209 VAL A O 1
ATOM 1563 N N . LEU A 1 210 ? 95.821 35.614 14.200 1.00 22.13 210 LEU A N 1
ATOM 1564 C CA . LEU A 1 210 ? 95.572 36.898 13.558 1.00 22.74 210 LEU A CA 1
ATOM 1565 C C . LEU A 1 210 ? 95.522 38.062 14.538 1.00 23.30 210 LEU A C 1
ATOM 1566 O O . LEU A 1 210 ? 95.973 39.141 14.213 1.00 25.23 210 LEU A O 1
ATOM 1571 N N . ASP A 1 211 ? 94.988 37.851 15.734 1.00 23.91 211 ASP A N 1
ATOM 1572 C CA . ASP A 1 211 ? 94.592 38.982 16.581 1.00 25.45 211 ASP A CA 1
ATOM 1573 C C . ASP A 1 211 ? 95.357 39.184 17.908 1.00 23.38 211 ASP A C 1
ATOM 1574 O O . ASP A 1 211 ? 95.286 40.259 18.482 1.00 21.98 211 ASP A O 1
ATOM 1579 N N . GLN A 1 212 ? 96.094 38.179 18.368 1.00 24.07 212 GLN A N 1
ATOM 1580 C CA . GLN A 1 212 ? 96.794 38.247 19.668 1.00 25.18 212 GLN A CA 1
ATOM 1581 C C . GLN A 1 212 ? 97.980 39.209 19.634 1.00 21.95 212 GLN A C 1
ATOM 1582 O O . GLN A 1 212 ? 98.892 39.004 18.856 1.00 23.90 212 GLN A O 1
ATOM 1588 N N . PRO A 1 213 ? 97.996 40.244 20.475 1.00 25.30 213 PRO A N 1
ATOM 1589 C CA . PRO A 1 213 ? 99.193 41.079 20.597 1.00 26.76 213 PRO A CA 1
ATOM 1590 C C . PRO A 1 213 ? 100.358 40.299 21.169 1.00 28.22 213 PRO A C 1
ATOM 1591 O O . PRO A 1 213 ? 100.242 39.704 22.227 1.00 33.09 213 PRO A O 1
ATOM 1595 N N . THR A 1 214 ? 101.458 40.275 20.435 1.00 29.71 214 THR A N 1
ATOM 1596 C CA . THR A 1 214 ? 102.712 39.726 20.917 1.00 31.96 214 THR A CA 1
ATOM 1597 C C . THR A 1 214 ? 103.711 40.876 20.940 1.00 33.51 214 THR A C 1
ATOM 1598 O O . THR A 1 214 ? 103.338 42.047 20.839 1.00 30.97 214 THR A O 1
ATOM 1602 N N . GLN A 1 215 ? 104.979 40.525 21.082 1.00 35.21 215 GLN A N 1
ATOM 1603 C CA . GLN A 1 215 ? 106.096 41.456 20.956 1.00 36.31 215 GLN A CA 1
ATOM 1604 C C . GLN A 1 215 ? 106.194 42.076 19.551 1.00 33.94 215 GLN A C 1
ATOM 1605 O O . GLN A 1 215 ? 106.788 43.139 19.377 1.00 35.32 215 GLN A O 1
ATOM 1611 N N . ASP A 1 216 ? 105.619 41.405 18.556 1.00 33.78 216 ASP A N 1
ATOM 1612 C CA . ASP A 1 216 ? 105.583 41.917 17.184 1.00 31.64 216 ASP A CA 1
ATOM 1613 C C . ASP A 1 216 ? 104.252 42.592 16.823 1.00 29.40 216 ASP A C 1
ATOM 1614 O O . ASP A 1 216 ? 104.036 42.942 15.673 1.00 26.46 216 ASP A O 1
ATOM 1619 N N . GLY A 1 217 ? 103.371 42.767 17.799 1.00 28.01 217 GLY A N 1
ATOM 1620 C CA . GLY A 1 217 ? 102.076 43.382 17.582 1.00 27.31 217 GLY A CA 1
ATOM 1621 C C . GLY A 1 217 ? 101.023 42.362 17.198 1.00 23.55 217 GLY A C 1
ATOM 1622 O O . GLY A 1 217 ? 101.059 41.226 17.641 1.00 22.82 217 GLY A O 1
ATOM 1623 N N . PHE A 1 218 ? 100.075 42.777 16.371 1.00 22.30 218 PHE A N 1
ATOM 1624 C CA . PHE A 1 218 ? 99.048 41.880 15.855 1.00 19.97 218 PHE A CA 1
ATOM 1625 C C . PHE A 1 218 ? 98.862 42.044 14.334 1.00 18.95 218 PHE A C 1
ATOM 1626 O O . PHE A 1 218 ? 99.438 42.943 13.718 1.00 20.61 218 PHE A O 1
ATOM 1634 N N . VAL A 1 219 ? 98.095 41.141 13.726 1.00 17.84 219 VAL A N 1
ATOM 1635 C CA . VAL A 1 219 ? 97.834 41.211 12.285 1.00 20.33 219 VAL A CA 1
ATOM 1636 C C . VAL A 1 219 ? 96.573 42.056 12.064 1.00 18.96 219 VAL A C 1
ATOM 1637 O O . VAL A 1 219 ? 96.659 43.152 11.511 1.00 21.35 219 VAL A O 1
ATOM 1641 N N . TYR A 1 220 ? 95.425 41.549 12.509 1.00 18.12 220 TYR A N 1
ATOM 1642 C CA . TYR A 1 220 ? 94.173 42.315 12.561 1.00 17.97 220 TYR A CA 1
ATOM 1643 C C . TYR A 1 220 ? 93.414 41.960 13.814 1.00 18.51 220 TYR A C 1
ATOM 1644 O O . TYR A 1 220 ? 93.456 40.811 14.264 1.00 19.87 220 TYR A O 1
ATOM 1653 N N . ARG A 1 221 ? 92.728 42.946 14.386 1.00 21.15 221 ARG A N 1
ATOM 1654 C CA . ARG A 1 221 ? 91.730 42.686 15.409 1.00 21.53 221 ARG A CA 1
ATOM 1655 C C . ARG A 1 221 ? 90.587 41.971 14.703 1.00 22.12 221 ARG A C 1
ATOM 1656 O O . ARG A 1 221 ? 90.112 42.444 13.670 1.00 21.34 221 ARG A O 1
ATOM 1664 N N . VAL A 1 222 ? 90.155 40.834 15.233 1.00 22.52 222 VAL A N 1
ATOM 1665 C CA . VAL A 1 222 ? 89.121 40.031 14.584 1.00 24.35 222 VAL A CA 1
ATOM 1666 C C . VAL A 1 222 ? 87.813 40.148 15.342 1.00 28.45 222 VAL A C 1
ATOM 1667 O O . VAL A 1 222 ? 87.788 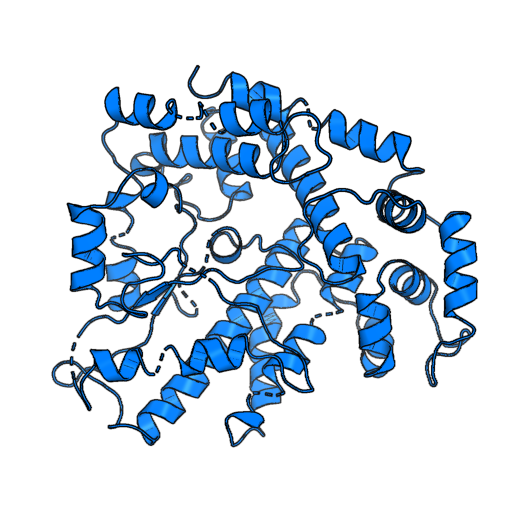40.059 16.573 1.00 27.47 222 VAL A O 1
ATOM 1671 N N . ASP A 1 223 ? 86.735 40.340 14.589 1.00 27.02 223 ASP A N 1
ATOM 1672 C CA . ASP A 1 223 ? 85.395 40.465 15.138 1.00 28.64 223 ASP A CA 1
ATOM 1673 C C . ASP A 1 223 ? 84.476 39.413 14.520 1.00 28.58 223 ASP A C 1
ATOM 1674 O O . ASP A 1 223 ? 84.137 39.479 13.330 1.00 25.28 223 ASP A O 1
ATOM 1687 N N . ARG A 1 225 ? 81.349 38.717 15.712 1.00 31.75 225 ARG A N 1
ATOM 1688 C CA . ARG A 1 225 ? 79.985 38.950 16.222 1.00 35.75 225 ARG A CA 1
ATOM 1689 C C . ARG A 1 225 ? 78.850 38.927 15.182 1.00 35.19 225 ARG A C 1
ATOM 1690 O O . ARG A 1 225 ? 77.689 38.764 15.552 1.00 36.45 225 ARG A O 1
ATOM 1698 N N . LEU A 1 226 ? 79.169 39.106 13.903 1.00 34.37 226 LEU A N 1
ATOM 1699 C CA . LEU A 1 226 ? 78.152 39.078 12.848 1.00 35.72 226 LEU A CA 1
ATOM 1700 C C . LEU A 1 226 ? 77.683 37.666 12.483 1.00 35.40 226 LEU A C 1
ATOM 1701 O O . LEU A 1 226 ? 76.716 37.505 11.742 1.00 35.24 226 LEU A O 1
ATOM 1706 N N . ARG A 1 227 ? 78.356 36.646 13.005 1.00 35.68 227 ARG A N 1
ATOM 1707 C CA . ARG A 1 227 ? 77.984 35.263 12.724 1.00 35.30 227 ARG A CA 1
ATOM 1708 C C . ARG A 1 227 ? 76.585 34.945 13.242 1.00 35.63 227 ARG A C 1
ATOM 1709 O O . ARG A 1 227 ? 76.097 35.603 14.159 1.00 36.15 227 ARG A O 1
ATOM 1717 N N . PRO A 1 228 ? 75.929 33.949 12.648 1.00 37.48 228 PRO A N 1
ATOM 1718 C CA . PRO A 1 228 ? 74.629 33.491 13.145 1.00 37.85 228 PRO A CA 1
ATOM 1719 C C . PRO A 1 228 ? 74.665 33.192 14.640 1.00 38.96 228 PRO A C 1
ATOM 1720 O O . PRO A 1 228 ? 75.618 32.552 15.102 1.00 37.08 228 PRO A O 1
ATOM 1724 N N . PHE A 1 229 ? 73.645 33.660 15.359 1.00 41.42 229 PHE A N 1
ATOM 1725 C CA . PHE A 1 229 ? 73.504 33.498 16.817 1.00 44.07 229 PHE A CA 1
ATOM 1726 C C . PHE A 1 229 ? 74.466 34.372 17.635 1.00 45.84 229 PHE A C 1
ATOM 1727 O O . PHE A 1 229 ? 74.722 34.094 18.810 1.00 45.16 229 PHE A O 1
ATOM 1735 N N . GLY A 1 230 ? 74.970 35.440 17.014 1.00 46.41 230 GLY A N 1
ATOM 1736 C CA . GLY A 1 230 ? 75.765 36.453 17.696 1.00 46.47 230 GLY A CA 1
ATOM 1737 C C . GLY A 1 230 ? 76.957 35.963 18.501 1.00 46.44 230 GLY A C 1
ATOM 1738 O O . GLY A 1 230 ? 77.507 34.891 18.247 1.00 44.67 230 GLY A O 1
ATOM 1739 N N . GLU A 1 231 ? 77.341 36.761 19.493 1.00 48.81 231 GLU A N 1
ATOM 1740 C CA . GLU A 1 231 ? 78.525 36.491 20.314 1.00 50.85 231 GLU A CA 1
ATOM 1741 C C . GLU A 1 231 ? 78.427 35.221 21.174 1.00 50.44 231 GLU A C 1
ATOM 1742 O O . GLU A 1 231 ? 79.452 34.636 21.534 1.00 49.54 231 GLU A O 1
ATOM 1748 N N . SER A 1 232 ? 77.205 34.798 21.494 1.00 49.78 232 SER A N 1
ATOM 1749 C CA . SER A 1 232 ? 76.984 33.660 22.394 1.00 50.92 232 SER A CA 1
ATOM 1750 C C . SER A 1 232 ? 77.052 32.298 21.691 1.00 49.61 232 SER A C 1
ATOM 1751 O O . SER A 1 232 ? 77.360 31.287 22.333 1.00 48.91 232 SER A O 1
ATOM 1754 N N . GLY A 1 233 ? 76.777 32.282 20.384 1.00 46.99 233 GLY A N 1
ATOM 1755 C CA . GLY A 1 233 ? 76.635 31.049 19.619 1.00 45.09 233 GLY A CA 1
ATOM 1756 C C . GLY A 1 233 ? 77.947 30.440 19.159 1.00 42.24 233 GLY A C 1
ATOM 1757 O O . GLY A 1 233 ? 78.993 31.048 19.330 1.00 41.75 233 GLY A O 1
ATOM 1758 N N . PRO A 1 234 ? 77.895 29.250 18.558 1.00 39.41 234 PRO A N 1
ATOM 1759 C CA . PRO A 1 234 ? 79.111 28.547 18.132 1.00 38.22 234 PRO A CA 1
ATOM 17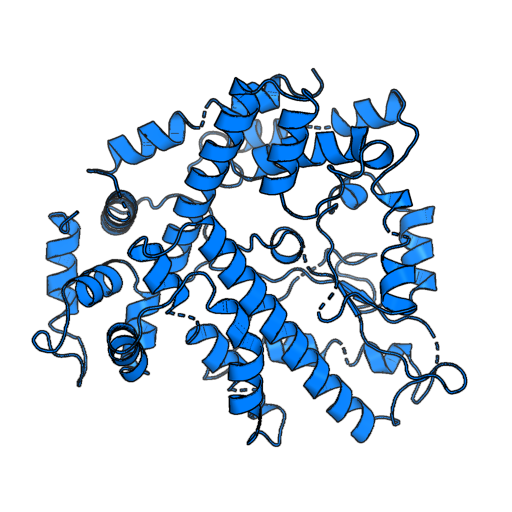60 C C . PRO A 1 234 ? 79.978 29.373 17.166 1.00 36.42 234 PRO A C 1
ATOM 1761 O O . PRO A 1 234 ? 79.471 30.213 16.422 1.00 33.99 234 PRO A O 1
ATOM 1765 N N . LEU A 1 235 ? 81.280 29.120 17.196 1.00 35.20 235 LEU A N 1
ATOM 1766 C CA . LEU A 1 235 ? 82.256 29.904 16.443 1.00 34.35 235 LEU A CA 1
ATOM 1767 C C . LEU A 1 235 ? 82.239 29.561 14.954 1.00 34.21 235 LEU A C 1
ATOM 1768 O O . LEU A 1 235 ? 82.580 30.394 14.113 1.00 29.30 235 LEU A O 1
ATOM 1773 N N . VAL A 1 236 ? 81.891 28.310 14.657 1.00 35.16 236 VAL A N 1
ATOM 1774 C CA . VAL A 1 236 ? 81.829 27.775 13.298 1.00 35.77 236 VAL A CA 1
ATOM 1775 C C . VAL A 1 236 ? 80.554 26.935 13.142 1.00 35.30 236 VAL A C 1
ATOM 1776 O O . VAL A 1 236 ? 80.156 26.233 14.073 1.00 35.44 236 VAL A O 1
ATOM 1780 N N . LEU A 1 237 ? 79.908 27.019 11.978 1.00 35.94 237 LEU A N 1
ATOM 1781 C CA . LEU A 1 237 ? 78.680 26.267 11.708 1.00 35.50 237 LEU A CA 1
ATOM 1782 C C . LEU A 1 237 ? 78.833 25.384 10.479 1.00 34.47 237 LEU A C 1
ATOM 1783 O O . LEU A 1 237 ? 79.633 25.674 9.597 1.00 35.40 237 LEU A O 1
ATOM 1788 N N . SER A 1 238 ? 78.066 24.300 10.422 1.00 31.62 238 SER A N 1
ATOM 1789 C CA . SER A 1 238 ? 78.032 23.461 9.225 1.00 31.36 238 SER A CA 1
ATOM 1790 C C . SER A 1 238 ? 77.214 24.198 8.176 1.00 27.44 238 SER A C 1
ATOM 1791 O O . SER A 1 238 ? 76.538 25.155 8.507 1.00 27.66 238 SER A O 1
ATOM 1794 N N . PHE A 1 239 ? 77.269 23.759 6.924 1.00 31.16 239 PHE A N 1
ATOM 1795 C CA . PHE A 1 239 ? 76.449 24.371 5.875 1.00 30.03 239 PHE A CA 1
ATOM 1796 C C . PHE A 1 239 ? 74.974 24.170 6.173 1.00 30.66 239 PHE A C 1
ATOM 1797 O O . PHE A 1 239 ? 74.193 25.090 6.001 1.00 29.43 239 PHE A O 1
ATOM 1805 N N . ALA A 1 240 ? 74.597 22.973 6.630 1.00 32.13 240 ALA A N 1
ATOM 1806 C CA . ALA A 1 240 ? 73.195 22.686 6.951 1.00 32.37 240 ALA A CA 1
ATOM 1807 C C . ALA A 1 240 ? 72.636 23.680 7.962 1.00 31.23 240 ALA A C 1
ATOM 1808 O O . ALA A 1 240 ? 71.572 24.251 7.753 1.00 32.39 240 ALA A O 1
ATOM 1810 N N . ALA A 1 241 ? 73.372 23.896 9.047 1.00 30.55 241 ALA A N 1
ATOM 1811 C CA . ALA A 1 241 ? 72.974 24.827 10.097 1.00 29.44 241 ALA A CA 1
ATOM 1812 C C . ALA A 1 241 ? 73.036 26.281 9.624 1.00 26.27 241 ALA A C 1
ATOM 1813 O O . ALA A 1 241 ? 72.208 27.083 10.007 1.00 25.64 241 ALA A O 1
ATOM 1815 N N . LEU A 1 242 ? 74.018 26.610 8.792 1.00 31.66 242 LEU A N 1
ATOM 1816 C CA . LEU A 1 242 ? 74.084 27.939 8.177 1.00 32.99 242 LEU A CA 1
ATOM 1817 C C . LEU A 1 242 ? 72.822 28.162 7.329 1.00 32.46 242 LEU A C 1
ATOM 1818 O O . LEU A 1 242 ? 72.115 29.144 7.507 1.00 31.87 242 LEU A O 1
ATOM 1823 N N . GLU A 1 243 ? 72.547 27.219 6.432 1.00 34.10 243 GLU A N 1
ATOM 1824 C CA . GLU A 1 243 ? 71.390 27.279 5.535 1.00 36.47 243 GLU A CA 1
ATOM 1825 C C . GLU A 1 243 ? 70.088 27.477 6.291 1.00 36.40 243 GLU A C 1
ATOM 1826 O O . GLU A 1 243 ? 69.291 28.352 5.948 1.00 36.23 243 GLU A O 1
ATOM 1832 N N . ASP A 1 244 ? 69.883 26.662 7.321 1.00 35.48 244 ASP A N 1
ATOM 1833 C CA . ASP A 1 244 ? 68.665 26.701 8.122 1.00 34.75 244 ASP A CA 1
ATOM 1834 C C . ASP A 1 244 ? 68.475 28.035 8.811 1.00 32.77 244 ASP A C 1
ATOM 1835 O O . ASP A 1 244 ? 67.359 28.541 8.883 1.00 31.47 244 ASP A O 1
ATOM 1840 N N . TYR A 1 245 ? 69.561 28.595 9.330 1.00 30.25 245 TYR A N 1
ATOM 1841 C CA . TYR A 1 245 ? 69.485 29.853 10.062 1.00 30.32 245 TYR A CA 1
ATOM 1842 C C . TYR A 1 245 ? 68.920 30.981 9.196 1.00 28.48 245 TYR A C 1
ATOM 1843 O O . TYR A 1 245 ? 67.978 31.653 9.591 1.00 29.11 245 TYR A O 1
ATOM 1852 N N . TYR A 1 246 ? 69.493 31.179 8.014 1.00 30.26 246 TYR A N 1
ATOM 1853 C CA . TYR A 1 246 ? 69.063 32.271 7.142 1.00 30.63 246 TYR A CA 1
ATOM 1854 C C . TYR A 1 246 ? 67.694 32.020 6.513 1.00 30.95 246 TYR A C 1
ATOM 1855 O O . TYR A 1 246 ? 66.864 32.916 6.475 1.00 31.00 246 TYR A O 1
ATOM 1864 N N . GLN A 1 247 ? 67.447 30.801 6.048 1.00 31.28 247 GLN A N 1
ATOM 1865 C CA . GLN A 1 247 ? 66.145 30.467 5.466 1.00 32.68 247 GLN A CA 1
ATOM 1866 C C . GLN A 1 247 ? 64.993 30.652 6.460 1.00 32.61 247 GLN A C 1
ATOM 1867 O O . GLN A 1 247 ? 63.906 31.069 6.075 1.00 32.31 247 GLN A O 1
ATOM 1869 N N . GLU A 1 248 ? 65.245 30.363 7.734 1.00 31.77 248 GLU A N 1
ATOM 1870 C CA . GLU A 1 248 ? 64.181 30.289 8.734 1.00 33.56 248 GLU A CA 1
ATOM 1871 C C . GLU A 1 248 ? 64.082 31.510 9.642 1.00 33.61 248 GLU A C 1
ATOM 1872 O O . GLU A 1 248 ? 62.980 31.900 10.022 1.00 34.33 248 GLU A O 1
ATOM 1878 N N . GLN A 1 249 ? 65.224 32.096 9.998 1.00 35.68 249 GLN A N 1
ATOM 1879 C CA . GLN A 1 249 ? 65.272 33.260 10.901 1.00 36.47 249 GLN A CA 1
ATOM 1880 C C . GLN A 1 249 ? 65.924 34.524 10.307 1.00 36.97 249 GLN A C 1
ATOM 1881 O O . GLN A 1 249 ? 65.899 35.581 10.941 1.00 35.80 249 GLN A O 1
ATOM 1887 N N . GLY A 1 250 ? 66.515 34.418 9.118 1.00 36.50 250 GLY A N 1
ATOM 1888 C CA . GLY A 1 250 ? 67.176 35.550 8.479 1.00 36.98 250 GLY A CA 1
ATOM 1889 C C . GLY A 1 250 ? 66.257 36.749 8.299 1.00 35.99 250 GLY A C 1
ATOM 1890 O O . GLY A 1 250 ? 65.087 36.582 7.949 1.00 38.80 250 GLY A O 1
ATOM 1891 N N . ARG A 1 251 ? 66.790 37.950 8.541 1.00 31.70 251 ARG A N 1
ATOM 1892 C CA . ARG A 1 251 ? 66.022 39.212 8.474 1.00 29.08 251 ARG A CA 1
ATOM 1893 C C . ARG A 1 251 ? 66.695 40.247 7.551 1.00 25.82 251 ARG A C 1
ATOM 1894 O O . ARG A 1 251 ? 67.826 40.053 7.143 1.00 23.44 251 ARG A O 1
ATOM 1902 N N . ASP A 1 252 ? 66.009 41.341 7.229 1.00 23.91 252 ASP A N 1
ATOM 1903 C CA . ASP A 1 252 ? 66.531 42.299 6.231 1.00 25.25 252 ASP A CA 1
ATOM 1904 C C . ASP A 1 252 ? 67.866 42.953 6.625 1.00 24.12 252 ASP A C 1
ATOM 1905 O O . ASP A 1 252 ? 68.701 43.187 5.766 1.00 24.91 252 ASP A O 1
ATOM 1910 N N . TRP A 1 253 ? 68.067 43.257 7.906 1.00 23.72 253 TRP A N 1
ATOM 1911 C CA . TRP A 1 253 ? 69.378 43.748 8.347 1.00 23.18 253 TRP A CA 1
ATOM 1912 C C . TRP A 1 253 ? 70.462 42.716 8.051 1.00 22.52 253 TRP A C 1
ATOM 1913 O O . TRP A 1 253 ? 71.577 43.084 7.724 1.00 20.73 253 TRP A O 1
ATOM 1924 N N . GLU A 1 254 ? 70.126 41.428 8.131 1.00 22.54 254 GLU A N 1
ATOM 1925 C CA . GLU A 1 254 ? 71.058 40.360 7.750 1.00 21.92 254 GLU A CA 1
ATOM 1926 C C . GLU A 1 254 ? 71.237 40.243 6.229 1.00 21.13 254 GLU A C 1
ATOM 1927 O O . GLU A 1 254 ? 72.337 39.952 5.765 1.00 17.38 254 GLU A O 1
ATOM 1933 N N . ARG A 1 255 ? 70.189 40.467 5.443 1.00 18.67 255 ARG A N 1
ATOM 1934 C CA . ARG A 1 255 ? 70.352 40.490 3.981 1.00 19.82 255 ARG A CA 1
ATOM 1935 C C . ARG A 1 255 ? 71.298 41.635 3.574 1.00 15.34 255 ARG A C 1
ATOM 1936 O O . ARG A 1 255 ? 72.156 41.468 2.713 1.00 17.14 255 ARG A O 1
ATOM 1944 N N . TYR A 1 256 ? 71.124 42.776 4.228 1.00 17.36 256 TYR A N 1
ATOM 1945 C CA . TYR A 1 256 ? 71.933 43.976 4.024 1.00 19.22 256 TYR A CA 1
ATOM 1946 C C . TYR A 1 256 ? 73.407 43.679 4.256 1.00 18.22 256 TYR A C 1
ATOM 1947 O O . TYR A 1 256 ? 74.260 44.042 3.442 1.00 19.30 256 TYR A O 1
ATOM 1956 N N . ALA A 1 257 ? 73.706 43.005 5.362 1.00 19.92 257 ALA A N 1
ATOM 1957 C CA . ALA A 1 257 ? 75.082 42.642 5.678 1.00 18.94 257 ALA A CA 1
ATOM 1958 C C . ALA A 1 257 ? 75.649 41.665 4.649 1.00 20.00 257 ALA A C 1
ATOM 1959 O O . ALA A 1 257 ? 76.811 41.769 4.242 1.00 18.08 257 ALA A O 1
ATOM 1969 N N . VAL A 1 259 ? 75.005 41.306 1.530 1.00 18.89 259 VAL A N 1
ATOM 1970 C CA . VAL A 1 259 ? 75.361 41.911 0.236 1.00 17.24 259 VAL A CA 1
ATOM 1971 C C . VAL A 1 259 ? 76.897 41.962 0.088 1.00 17.52 259 VAL A C 1
ATOM 1972 O O . VAL A 1 259 ? 77.447 41.762 -1.003 1.00 17.70 259 VAL A O 1
ATOM 1976 N N . LYS A 1 260 ? 77.580 42.184 1.205 1.00 16.95 260 LYS A N 1
ATOM 1977 C CA . LYS A 1 260 ? 79.024 42.359 1.219 1.00 19.99 260 LYS A CA 1
ATOM 1978 C C . LYS A 1 260 ? 79.838 41.073 1.339 1.00 20.54 260 LYS A C 1
ATOM 1979 O O . LYS A 1 260 ? 81.036 41.086 1.065 1.00 19.39 260 LYS A O 1
ATOM 1985 N N . ALA A 1 261 ? 79.201 39.979 1.732 1.00 21.86 261 ALA A N 1
ATOM 1986 C CA . ALA A 1 261 ? 79.919 38.741 2.067 1.00 21.83 261 ALA A CA 1
ATOM 1987 C C . ALA A 1 261 ? 80.679 38.139 0.882 1.00 21.58 261 ALA A C 1
ATOM 1988 O O . ALA A 1 261 ? 80.127 37.903 -0.201 1.00 20.13 261 ALA 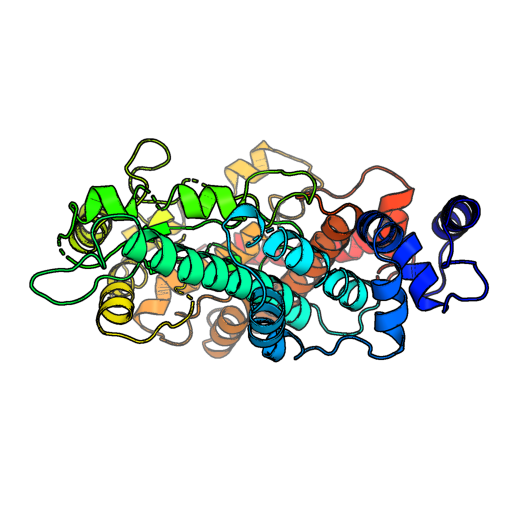A O 1
ATOM 1990 N N . ARG A 1 262 ? 81.965 37.903 1.088 1.00 17.67 262 ARG A N 1
ATOM 1991 C CA . ARG A 1 262 ? 82.802 37.296 0.067 1.00 18.76 262 ARG A CA 1
ATOM 1992 C C . ARG A 1 262 ? 83.676 36.209 0.684 1.00 20.01 262 ARG A C 1
ATOM 1993 O O . ARG A 1 262 ? 84.202 36.385 1.770 1.00 19.65 262 ARG A O 1
ATOM 2001 N N . ILE A 1 263 ? 83.847 35.099 -0.031 1.00 21.58 263 ILE A N 1
ATOM 2002 C CA . ILE A 1 263 ? 84.713 34.010 0.415 1.00 23.02 263 ILE A CA 1
ATOM 2003 C C . ILE A 1 263 ? 86.160 34.469 0.281 1.00 21.74 263 ILE A C 1
ATOM 2004 O O . ILE A 1 263 ? 86.555 34.975 -0.750 1.00 19.70 263 ILE A O 1
ATOM 2017 N N . GLY A 1 265 ? 90.060 33.694 -0.198 1.00 29.70 265 GLY A N 1
ATOM 2018 C CA . GLY A 1 265 ? 90.845 32.659 -0.856 1.00 32.68 265 GLY A CA 1
ATOM 2019 C C . GLY A 1 265 ? 90.190 32.228 -2.155 1.00 35.43 265 GLY A C 1
ATOM 2020 O O . GLY A 1 265 ? 89.601 33.052 -2.850 1.00 34.20 265 GLY A O 1
ATOM 2021 N N . ASP A 1 266 ? 90.293 30.945 -2.489 1.00 39.08 266 ASP A N 1
ATOM 2022 C CA . ASP A 1 266 ? 89.687 30.444 -3.718 1.00 44.14 266 ASP A CA 1
ATOM 2023 C C . ASP A 1 266 ? 88.179 30.281 -3.561 1.00 45.48 266 ASP A C 1
ATOM 2024 O O . ASP A 1 266 ? 87.704 29.455 -2.781 1.00 47.23 266 ASP A O 1
ATOM 2029 N N . SER A 1 267 ? 87.441 31.089 -4.310 1.00 49.22 267 SER A N 1
ATOM 2030 C CA . SER A 1 267 ? 85.990 30.991 -4.371 1.00 51.45 267 SER A CA 1
ATOM 2031 C C . SER A 1 267 ? 85.592 30.160 -5.596 1.00 52.92 267 SER A C 1
ATOM 2032 O O . SER A 1 267 ? 84.952 30.665 -6.520 1.00 55.91 267 SER A O 1
ATOM 2035 N N . GLU A 1 268 ? 85.991 28.888 -5.599 1.00 53.54 268 GLU A N 1
ATOM 2036 C CA . GLU A 1 268 ? 85.689 27.978 -6.704 1.00 51.84 268 GLU A CA 1
ATOM 2037 C C . GLU A 1 268 ? 85.759 26.521 -6.249 1.00 51.62 268 GLU A C 1
ATOM 2038 O O . GLU A 1 268 ? 86.840 25.957 -6.108 1.00 52.40 268 GLU A O 1
ATOM 2040 N N . GLY A 1 269 ? 84.592 25.924 -6.017 1.00 48.60 269 GLY A N 1
ATOM 2041 C CA . GLY A 1 269 ? 84.491 24.527 -5.620 1.00 46.29 269 GLY A CA 1
ATOM 2042 C C . GLY A 1 269 ? 83.057 24.159 -5.282 1.00 44.83 269 GLY A C 1
ATOM 2043 O O . GLY A 1 269 ? 82.210 25.039 -5.162 1.00 40.32 269 GLY A O 1
ATOM 2044 N N . VAL A 1 270 ? 82.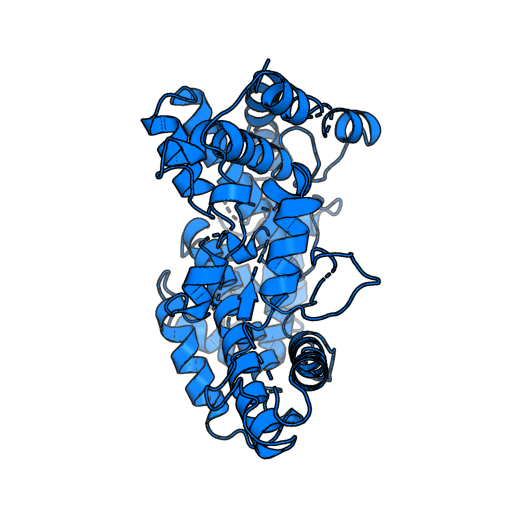771 22.869 -5.129 1.00 44.04 270 VAL A N 1
ATOM 2045 C CA . VAL A 1 270 ? 81.411 22.432 -4.797 1.00 44.02 270 VAL A CA 1
ATOM 2046 C C . VAL A 1 270 ? 80.891 23.098 -3.516 1.00 44.69 270 VAL A C 1
ATOM 2047 O O . VAL A 1 270 ? 79.693 23.386 -3.397 1.00 43.97 270 VAL A O 1
ATOM 2049 N N . TYR A 1 271 ? 81.802 23.333 -2.569 1.00 42.43 271 TYR A N 1
ATOM 2050 C CA . TYR A 1 271 ? 81.472 23.937 -1.279 1.00 42.88 271 TYR A CA 1
ATOM 2051 C C . TYR A 1 271 ? 81.366 25.458 -1.378 1.00 39.30 271 TYR A C 1
ATOM 2052 O O . TYR A 1 271 ? 80.409 26.047 -0.890 1.00 37.63 271 TYR A O 1
ATOM 2061 N N . ALA A 1 272 ? 82.347 26.088 -2.007 1.00 40.03 272 ALA A N 1
ATOM 2062 C CA . ALA A 1 272 ? 82.270 27.523 -2.272 1.00 43.46 272 ALA A CA 1
ATOM 2063 C C . ALA A 1 272 ? 80.974 27.882 -3.021 1.00 43.30 272 ALA A C 1
ATOM 2064 O O . ALA A 1 272 ? 80.408 28.949 -2.797 1.00 47.14 272 ALA A O 1
ATOM 2066 N N . ASN A 1 273 ? 80.492 26.967 -3.867 1.00 42.12 273 ASN A N 1
ATOM 2067 C CA . ASN A 1 273 ? 79.306 27.186 -4.698 1.00 40.17 273 ASN A CA 1
ATOM 2068 C C . ASN A 1 273 ? 77.981 26.956 -3.974 1.00 40.64 273 ASN A C 1
ATOM 2069 O O . ASN A 1 273 ? 76.998 27.634 -4.259 1.00 41.37 273 ASN A O 1
ATOM 2074 N N . GLU A 1 274 ? 77.936 26.000 -3.052 1.00 38.05 274 GLU A N 1
ATOM 2075 C CA . GLU A 1 274 ? 76.732 25.805 -2.250 1.00 38.64 274 GLU A CA 1
ATOM 2076 C C . GLU A 1 274 ? 76.532 27.005 -1.336 1.00 35.02 274 GLU A C 1
ATOM 2077 O O . GLU A 1 274 ? 75.402 27.364 -1.009 1.00 31.96 274 GLU A O 1
ATOM 2083 N N . LEU A 1 275 ? 77.637 27.618 -0.916 1.00 34.89 275 LEU A N 1
ATOM 2084 C CA . LEU A 1 275 ? 77.573 28.777 -0.030 1.00 33.47 275 LEU A CA 1
ATOM 2085 C C . LEU A 1 275 ? 76.981 29.962 -0.789 1.00 31.57 275 LEU A C 1
ATOM 2086 O O . LEU A 1 275 ? 76.023 30.581 -0.337 1.00 32.73 275 LEU A O 1
ATOM 2091 N N . ARG A 1 276 ? 77.537 30.253 -1.956 1.00 33.00 276 ARG A N 1
ATOM 2092 C CA . ARG A 1 276 ? 77.020 31.333 -2.805 1.00 37.26 276 ARG A CA 1
ATOM 2093 C C . ARG A 1 276 ? 75.557 31.108 -3.188 1.00 37.00 276 ARG A C 1
ATOM 2094 O O . ARG A 1 276 ? 74.798 32.060 -3.314 1.00 37.81 276 ARG A O 1
ATOM 2102 N N . ALA A 1 277 ? 75.163 29.844 -3.337 1.00 39.28 277 ALA A N 1
ATOM 2103 C CA . ALA A 1 277 ? 73.789 29.469 -3.664 1.00 38.35 277 ALA A CA 1
ATOM 2104 C C . ALA A 1 277 ? 72.809 29.712 -2.516 1.00 38.48 277 ALA A C 1
ATOM 2105 O O . ALA A 1 277 ? 71.660 30.063 -2.751 1.00 38.91 277 ALA A O 1
ATOM 2115 N N . LEU A 1 279 ? 73.248 32.114 -0.266 1.00 35.07 279 LEU A N 1
ATOM 2116 C CA . LEU A 1 279 ? 73.161 33.563 -0.067 1.00 36.59 279 LEU A CA 1
ATOM 2117 C C . LEU A 1 279 ? 72.370 34.296 -1.151 1.00 33.77 279 LEU A C 1
ATOM 2118 O O . LEU A 1 279 ? 71.733 35.298 -0.859 1.00 31.16 279 LEU A O 1
ATOM 2123 N N . ARG A 1 280 ? 72.386 33.792 -2.384 1.00 34.77 280 ARG A N 1
ATOM 2124 C CA . ARG A 1 280 ? 71.776 34.512 -3.508 1.00 35.85 280 ARG A CA 1
ATOM 2125 C C . ARG A 1 280 ? 70.260 34.714 -3.330 1.00 33.15 280 ARG A C 1
ATOM 2126 O O . ARG A 1 280 ? 69.798 35.847 -3.388 1.00 32.88 280 ARG A O 1
ATOM 2134 N N . PRO A 1 281 ? 69.488 33.651 -3.088 1.00 31.86 281 PRO A N 1
ATOM 2135 C CA . PRO A 1 281 ? 68.041 33.788 -2.870 1.00 31.05 281 PRO A CA 1
ATOM 2136 C C . PRO A 1 281 ? 67.684 34.503 -1.576 1.00 28.81 281 PRO A C 1
ATOM 2137 O O . PRO A 1 281 ? 66.602 35.085 -1.482 1.00 28.80 281 PRO A O 1
ATOM 2141 N N . PHE A 1 282 ? 68.581 34.451 -0.591 1.00 26.36 282 PHE A N 1
ATOM 2142 C CA . PHE A 1 282 ? 68.367 35.134 0.679 1.00 26.74 282 PHE A CA 1
ATOM 2143 C C . PHE A 1 282 ? 68.533 36.650 0.512 1.00 21.15 282 PHE A C 1
ATOM 2144 O O . PHE A 1 282 ? 67.658 37.418 0.907 1.00 25.06 282 PHE A O 1
ATOM 2152 N N . VAL A 1 283 ? 69.638 37.071 -0.093 1.00 22.71 283 VAL A N 1
ATOM 2153 C CA . VAL A 1 283 ? 69.966 38.499 -0.199 1.00 20.13 283 VAL A CA 1
ATOM 2154 C C . VAL A 1 283 ? 69.132 39.183 -1.271 1.00 19.77 283 VAL A C 1
ATOM 2155 O O . VAL A 1 283 ? 68.529 40.233 -1.035 1.00 19.06 283 VAL A O 1
ATOM 2159 N N . PHE A 1 284 ? 69.107 38.551 -2.438 1.00 20.80 284 PHE A N 1
ATOM 2160 C CA . PHE A 1 284 ? 68.500 39.091 -3.644 1.00 22.57 284 PHE A CA 1
ATOM 2161 C C . PHE A 1 284 ? 67.195 38.389 -3.997 1.00 22.72 284 PHE A C 1
ATOM 2162 O O . PHE A 1 284 ? 67.179 37.407 -4.738 1.00 26.50 284 PHE A O 1
ATOM 2170 N N . ARG A 1 285 ? 66.102 38.902 -3.448 1.00 24.26 285 ARG A N 1
ATOM 2171 C CA . ARG A 1 285 ? 64.776 38.405 -3.768 1.00 25.23 285 ARG A CA 1
ATOM 2172 C C . ARG A 1 285 ? 64.366 38.877 -5.166 1.00 27.40 285 ARG A C 1
ATOM 2173 O O . ARG A 1 285 ? 64.641 40.021 -5.562 1.00 22.58 285 ARG A O 1
ATOM 2181 N N . ARG A 1 286 ? 63.736 37.974 -5.912 1.00 32.48 286 ARG A N 1
ATOM 2182 C CA . ARG A 1 286 ? 63.249 38.262 -7.265 1.00 35.90 286 ARG A CA 1
ATOM 2183 C C . ARG A 1 286 ? 61.864 38.904 -7.260 1.00 36.07 286 ARG A C 1
ATOM 2184 O O . ARG A 1 286 ? 61.454 39.501 -8.249 1.00 37.32 286 ARG A O 1
ATOM 2192 N N . TYR A 1 287 ? 61.148 38.784 -6.147 1.00 38.61 287 TYR A N 1
ATOM 2193 C CA . TYR A 1 287 ? 59.815 39.348 -6.028 1.00 43.11 287 TYR A CA 1
ATOM 2194 C C . TYR A 1 287 ? 59.790 40.306 -4.843 1.00 43.85 287 TYR A C 1
ATOM 2195 O O . TYR A 1 287 ? 60.064 39.908 -3.711 1.00 45.06 287 TYR A O 1
ATOM 2204 N N . ILE A 1 288 ? 59.502 41.574 -5.125 1.00 43.37 288 ILE A N 1
ATOM 2205 C CA . ILE A 1 288 ? 59.500 42.626 -4.112 1.00 43.85 288 ILE A CA 1
ATOM 2206 C C . ILE A 1 288 ? 58.100 43.232 -3.999 1.00 45.13 288 ILE A C 1
ATOM 2207 O O . ILE A 1 288 ? 57.504 43.603 -5.009 1.00 49.01 288 ILE A O 1
ATOM 2212 N N . ASP A 1 289 ? 57.580 43.324 -2.774 1.00 46.68 289 ASP A N 1
ATOM 2213 C CA . ASP A 1 289 ? 56.254 43.914 -2.521 1.00 46.08 289 ASP A CA 1
ATOM 2214 C C . ASP A 1 289 ? 56.348 45.073 -1.524 1.00 45.55 289 ASP A C 1
ATOM 2215 O O . ASP A 1 289 ? 57.442 45.453 -1.116 1.00 46.47 289 ASP A O 1
ATOM 2220 N N . PHE A 1 290 ? 55.202 45.640 -1.153 1.00 44.61 290 PHE A N 1
ATOM 2221 C CA . PHE A 1 290 ? 55.147 46.780 -0.238 1.00 43.74 290 PHE A CA 1
ATOM 2222 C C . PHE A 1 290 ? 55.814 46.530 1.119 1.00 40.82 290 PHE A C 1
ATOM 2223 O O . PHE A 1 290 ? 56.398 47.448 1.694 1.00 40.83 290 PHE A O 1
ATOM 2231 N N . SER A 1 291 ? 55.705 45.311 1.640 1.00 38.59 291 SER A N 1
ATOM 2232 C CA . SER A 1 291 ? 56.303 44.973 2.937 1.00 37.63 291 SER A CA 1
ATOM 2233 C C . SER A 1 291 ? 57.839 45.040 2.911 1.00 33.70 291 SER A C 1
ATOM 2234 O O . SER A 1 291 ? 58.458 45.432 3.890 1.00 32.04 291 SER A O 1
ATOM 2237 N N . VAL A 1 292 ? 58.439 44.660 1.790 1.00 33.43 292 VAL A N 1
ATOM 2238 C CA . VAL A 1 292 ? 59.890 44.746 1.625 1.00 32.82 292 VAL A CA 1
ATOM 2239 C C . VAL A 1 292 ? 60.334 46.202 1.554 1.00 30.46 292 VAL A C 1
ATOM 2240 O O . VAL A 1 292 ? 61.316 46.579 2.187 1.00 29.99 292 VAL A O 1
ATOM 2244 N N . ILE A 1 293 ? 59.604 47.012 0.792 1.00 27.66 293 ILE A N 1
ATOM 2245 C CA . ILE A 1 293 ? 59.916 48.433 0.649 1.00 27.40 293 ILE A CA 1
ATOM 2246 C C . ILE A 1 293 ? 59.742 49.170 1.975 1.00 26.36 293 ILE A C 1
ATOM 2247 O O . ILE A 1 293 ? 60.550 50.033 2.308 1.00 24.35 293 ILE A O 1
ATOM 2252 N N . GLN A 1 294 ? 58.700 48.831 2.738 1.00 25.48 294 GLN A N 1
ATOM 2253 C CA . GLN A 1 294 ? 58.454 49.495 4.016 1.00 24.13 294 GLN A CA 1
ATOM 2254 C C . GLN A 1 294 ? 59.498 49.101 5.046 1.00 20.35 294 GLN A C 1
ATOM 2255 O O . GLN A 1 294 ? 59.892 49.909 5.869 1.00 18.82 294 GLN A O 1
ATOM 2261 N N . SER A 1 295 ? 59.934 47.852 5.001 1.00 20.75 295 SER A N 1
ATOM 2262 C CA . SER A 1 295 ? 61.023 47.382 5.842 1.00 20.52 295 SER A CA 1
ATOM 2263 C C . SER A 1 295 ? 62.239 48.296 5.608 1.00 21.08 295 SER A C 1
ATOM 2264 O O . SER A 1 295 ? 62.828 48.837 6.547 1.00 19.59 295 SER A O 1
ATOM 2267 N N . LEU A 1 296 ? 62.593 48.492 4.345 1.00 21.26 296 LEU A N 1
ATOM 2268 C CA . LEU A 1 296 ? 63.712 49.371 3.999 1.00 21.49 296 LEU A CA 1
ATOM 2269 C C . LEU A 1 296 ? 63.481 50.826 4.479 1.00 22.86 296 LEU A C 1
ATOM 2270 O O . LEU A 1 296 ? 64.411 51.495 4.965 1.00 21.38 296 LEU A O 1
ATOM 2275 N N . ARG A 1 297 ? 62.241 51.305 4.407 1.00 23.35 297 ARG A N 1
ATOM 2276 C CA . ARG A 1 297 ? 61.910 52.633 4.945 1.00 23.44 297 ARG A CA 1
ATOM 2277 C C . ARG A 1 297 ? 62.092 52.714 6.463 1.00 23.17 297 ARG A C 1
ATOM 2278 O O . ARG A 1 297 ? 62.492 53.751 6.988 1.00 21.14 297 ARG A O 1
ATOM 2286 N N . ASN A 1 298 ? 61.779 51.630 7.169 1.00 21.46 298 ASN A N 1
ATOM 2287 C CA . ASN A 1 298 ? 61.912 51.602 8.617 1.00 21.40 298 ASN A CA 1
ATOM 2288 C C . ASN A 1 298 ? 63.392 51.572 8.998 1.00 22.02 298 ASN A C 1
ATOM 2289 O O . ASN A 1 298 ? 63.777 52.172 9.983 1.00 22.28 298 ASN A O 1
ATOM 2302 N N . LYS A 1 300 ? 65.763 52.827 7.165 1.00 22.28 300 LYS A N 1
ATOM 2303 C CA . LYS A 1 300 ? 66.132 54.208 6.849 1.00 23.42 300 LYS A CA 1
ATOM 2304 C C . LYS A 1 300 ? 65.781 55.166 7.985 1.00 23.29 300 LYS A C 1
ATOM 2305 O O . LYS A 1 300 ? 66.590 56.016 8.356 1.00 20.41 300 LYS A O 1
ATOM 2311 N N . GLY A 1 301 ? 64.576 55.020 8.535 1.00 23.13 301 GLY A N 1
ATOM 2312 C CA . GLY A 1 301 ? 64.141 55.825 9.662 1.00 24.39 301 GLY A CA 1
ATOM 2313 C C . GLY A 1 301 ? 65.015 55.637 10.888 1.00 26.13 301 GLY A C 1
ATOM 2314 O O . GLY A 1 301 ? 65.282 56.595 11.612 1.00 27.81 301 GLY A O 1
ATOM 2323 N N . ILE A 1 303 ? 68.229 54.848 10.958 1.00 29.98 303 ILE A N 1
ATOM 2324 C CA . ILE A 1 303 ? 69.473 55.575 10.732 1.00 28.98 303 ILE A CA 1
ATOM 2325 C C . ILE A 1 303 ? 69.214 57.059 10.951 1.00 29.84 303 ILE A C 1
ATOM 2326 O O . ILE A 1 303 ? 69.984 57.725 11.631 1.00 32.90 303 ILE A O 1
ATOM 2331 N N . ALA A 1 304 ? 68.120 57.573 10.399 1.00 30.35 304 ALA A N 1
ATOM 2332 C CA . ALA A 1 304 ? 67.832 58.998 10.487 1.00 32.24 304 ALA A CA 1
ATOM 2333 C C . ALA A 1 304 ? 67.570 59.443 11.928 1.00 33.46 304 ALA A C 1
ATOM 2334 O O . ALA A 1 304 ? 67.872 60.578 12.283 1.00 36.77 304 ALA A O 1
ATOM 2336 N N . ARG A 1 305 ? 67.032 58.550 12.755 1.00 35.07 305 ARG A N 1
ATOM 2337 C CA . ARG A 1 305 ? 66.740 58.868 14.151 1.00 36.22 305 ARG A CA 1
ATOM 2338 C C . ARG A 1 305 ? 68.035 58.839 14.948 1.00 36.81 305 ARG A C 1
ATOM 2339 O O . ARG A 1 305 ? 68.231 59.653 15.844 1.00 33.43 305 ARG A O 1
ATOM 2347 N N . GLU A 1 306 ? 68.913 57.898 14.609 1.00 35.09 306 GLU A N 1
ATOM 2348 C CA . GLU A 1 306 ? 70.230 57.800 15.223 1.00 38.89 306 GLU A CA 1
ATOM 2349 C C . GLU A 1 306 ? 71.069 59.043 14.937 1.00 40.17 306 GLU A C 1
ATOM 2350 O O . GLU A 1 306 ? 71.816 59.502 15.799 1.00 42.71 306 GLU A O 1
ATOM 2356 N N . VAL A 1 307 ? 70.952 59.573 13.724 1.00 40.19 307 VAL A N 1
ATOM 2357 C CA . VAL A 1 307 ? 71.691 60.766 13.326 1.00 39.73 307 VAL A CA 1
ATOM 2358 C C . VAL A 1 307 ? 71.162 61.975 14.108 1.00 41.22 307 VAL A C 1
ATOM 2359 O O . VAL A 1 307 ? 71.921 62.647 14.808 1.00 39.07 307 VAL A O 1
ATOM 2363 N N . ARG A 1 308 ? 69.859 62.221 13.999 1.00 40.43 308 ARG A N 1
ATOM 2364 C CA . ARG A 1 308 ? 69.186 63.295 14.726 1.00 43.09 308 ARG A CA 1
ATOM 2365 C C . ARG A 1 308 ? 69.488 63.282 16.228 1.00 44.02 308 ARG A C 1
ATOM 2366 O O . ARG A 1 308 ? 69.646 64.337 16.838 1.00 43.27 308 ARG A O 1
ATOM 2368 N N . ARG A 1 309 ? 69.584 62.086 16.804 1.00 45.30 309 ARG A N 1
ATOM 2369 C CA . ARG A 1 309 ? 69.819 61.907 18.236 1.00 48.56 309 ARG A CA 1
ATOM 2370 C C . ARG A 1 309 ? 71.231 62.321 18.659 1.00 48.59 309 ARG A C 1
ATOM 2371 O O . ARG A 1 309 ? 71.400 63.021 19.661 1.00 50.32 309 ARG A O 1
ATOM 2379 N N . ARG A 1 310 ? 72.236 61.882 17.899 1.00 47.74 310 ARG A N 1
ATOM 2380 C CA . ARG A 1 310 ? 73.640 62.143 18.225 1.00 47.72 310 ARG A CA 1
ATOM 2381 C C . ARG A 1 310 ? 74.010 63.614 18.033 1.00 46.63 310 ARG A C 1
ATOM 2382 O O . ARG A 1 310 ? 74.968 64.097 18.633 1.00 46.63 310 ARG A O 1
ATOM 2384 N N . GLY A 1 311 ? 73.254 64.312 17.191 1.00 45.82 311 GLY A N 1
ATOM 2385 C CA . GLY A 1 311 ? 73.430 65.737 16.983 1.00 45.90 311 GLY A CA 1
ATOM 2386 C C . GLY A 1 311 ? 74.710 66.084 16.248 1.00 45.84 311 GLY A C 1
ATOM 2387 O O . GLY A 1 311 ? 75.296 65.237 15.560 1.00 43.17 311 GLY A O 1
ATOM 2388 N N . LEU A 1 312 ? 75.135 67.339 16.405 1.00 45.03 312 LEU A N 1
ATOM 2389 C CA . LEU A 1 312 ? 76.340 67.853 15.761 1.00 43.96 312 LEU A CA 1
ATOM 2390 C C . LEU A 1 312 ? 77.513 66.924 16.032 1.00 41.65 312 LEU A C 1
ATOM 2391 O O . LEU A 1 312 ? 77.768 66.552 17.181 1.00 42.32 312 LEU A O 1
ATOM 2393 N N . THR A 1 313 ? 78.211 66.534 14.969 1.00 39.23 313 THR A N 1
ATOM 2394 C CA . THR A 1 313 ? 79.275 65.547 15.089 1.00 35.79 313 THR A CA 1
ATOM 2395 C C . THR A 1 313 ? 80.370 65.742 14.041 1.00 32.47 313 THR A C 1
ATOM 2396 O O . THR A 1 313 ? 80.105 66.170 12.919 1.00 30.04 313 THR A O 1
ATOM 2400 N N . ASP A 1 314 ? 81.603 65.408 14.412 1.00 30.25 314 ASP A N 1
ATOM 2401 C CA . ASP A 1 314 ? 82.697 65.356 13.446 1.00 30.98 314 ASP A CA 1
ATOM 2402 C C . ASP A 1 314 ? 82.972 63.922 12.966 1.00 27.50 314 ASP A C 1
ATOM 2403 O O . ASP A 1 314 ? 84.021 63.639 12.399 1.00 25.76 314 ASP A O 1
ATOM 2408 N N . ASN A 1 315 ? 82.001 63.034 13.142 1.00 25.79 315 ASN A N 1
ATOM 2409 C CA . ASN A 1 315 ? 82.135 61.642 12.702 1.00 23.33 315 ASN A CA 1
ATOM 2410 C C . ASN A 1 315 ? 81.802 61.523 11.207 1.00 21.72 315 ASN A C 1
ATOM 2411 O O . ASN A 1 315 ? 80.671 61.755 10.813 1.00 22.51 315 ASN A O 1
ATOM 2416 N N . ILE A 1 316 ? 82.828 61.198 10.408 1.00 21.93 316 ILE A N 1
ATOM 2417 C CA . ILE A 1 316 ? 82.796 60.960 8.950 1.00 26.46 316 ILE A CA 1
ATOM 2418 C C . ILE A 1 316 ? 81.948 59.740 8.535 1.00 24.28 316 ILE A C 1
ATOM 2419 O O . ILE A 1 316 ? 81.387 59.710 7.438 1.00 23.28 316 ILE A O 1
ATOM 2424 N N . LYS A 1 317 ? 81.922 58.723 9.387 1.00 23.04 317 LYS A N 1
ATOM 2425 C CA . LYS A 1 317 ? 81.171 57.495 9.138 1.00 23.72 317 LYS A CA 1
ATOM 2426 C C . LYS A 1 317 ? 79.671 57.633 9.441 1.00 23.45 317 LYS A C 1
ATOM 2427 O O . LYS A 1 317 ? 78.834 57.338 8.585 1.00 22.22 317 LYS A O 1
ATOM 2433 N N . LEU A 1 318 ? 79.348 58.072 10.656 1.00 21.66 318 LEU A N 1
ATOM 2434 C CA . LEU A 1 318 ? 77.970 58.091 11.179 1.00 24.59 318 LEU A CA 1
ATOM 2435 C C . LEU A 1 318 ? 77.213 59.409 11.002 1.00 24.92 318 LEU A C 1
ATOM 2436 O O . LEU A 1 318 ? 75.986 59.470 11.161 1.00 22.30 318 LEU A O 1
ATOM 2441 N N . GLY A 1 319 ? 77.932 60.475 10.688 1.00 25.11 319 GLY A N 1
ATOM 2442 C CA . GLY A 1 319 ? 77.301 61.776 10.526 1.00 23.81 319 GLY A CA 1
ATOM 2443 C C . GLY A 1 319 ? 76.345 61.791 9.353 1.00 23.97 319 GLY A C 1
ATOM 2444 O O . GLY A 1 319 ? 76.393 60.917 8.482 1.00 23.38 319 GLY A O 1
ATOM 2445 N N . ALA A 1 320 ? 75.457 62.779 9.334 1.00 24.74 320 ALA A N 1
ATOM 2446 C CA . ALA A 1 320 ? 74.571 62.990 8.204 1.00 22.75 320 ALA A CA 1
ATOM 2447 C C . ALA A 1 320 ? 75.413 63.257 6.966 1.00 24.15 320 ALA A C 1
ATOM 2448 O O . ALA A 1 320 ? 76.290 64.106 6.987 1.00 23.64 320 ALA A O 1
ATOM 2450 N N . GLY A 1 321 ? 75.128 62.529 5.893 1.00 22.70 321 GLY A N 1
ATOM 2451 C CA . GLY A 1 321 ? 75.924 62.568 4.681 1.00 23.31 321 GLY A CA 1
ATOM 2452 C C . GLY A 1 321 ? 77.209 61.754 4.706 1.00 20.01 321 GLY A C 1
ATOM 2453 O O . GLY A 1 321 ? 78.017 61.848 3.779 1.00 22.57 321 GLY A O 1
ATOM 2454 N N . GLY A 1 322 ? 77.388 60.925 5.731 1.00 17.60 322 GLY A N 1
ATOM 2455 C CA . GLY A 1 322 ? 78.619 60.179 5.909 1.00 15.10 322 GLY A CA 1
ATOM 2456 C C . GLY A 1 322 ? 78.697 58.883 5.113 1.00 15.92 322 GLY A C 1
ATOM 2457 O O . GLY A 1 322 ? 77.806 58.556 4.324 1.00 11.77 322 GLY A O 1
ATOM 2458 N N . ILE A 1 323 ? 79.768 58.133 5.354 1.00 15.13 323 ILE A N 1
ATOM 2459 C CA . ILE A 1 323 ? 80.061 56.914 4.603 1.00 17.45 323 ILE A CA 1
ATOM 2460 C C . ILE A 1 323 ? 78.926 55.902 4.761 1.00 15.97 323 ILE A C 1
ATOM 2461 O O . ILE A 1 323 ? 78.536 55.257 3.798 1.00 14.40 323 ILE A O 1
ATOM 2466 N N . ARG A 1 324 ? 78.388 55.791 5.973 1.00 14.69 324 ARG A N 1
ATOM 2467 C CA . ARG A 1 324 ? 77.356 54.800 6.258 1.00 17.09 324 ARG A CA 1
ATOM 2468 C C . ARG A 1 324 ? 76.086 55.096 5.476 1.00 15.31 324 ARG A C 1
ATOM 2469 O O . ARG A 1 324 ? 75.429 54.169 5.028 1.00 14.24 324 ARG A O 1
ATOM 2477 N N . GLU A 1 325 ? 75.759 56.372 5.279 1.00 16.25 325 GLU A N 1
ATOM 2478 C CA . GLU A 1 325 ? 74.600 56.723 4.465 1.00 15.47 325 GLU A CA 1
ATOM 2479 C C . GLU A 1 325 ? 74.793 56.422 2.980 1.00 14.44 325 GLU A C 1
ATOM 2480 O O . GLU A 1 325 ? 73.830 56.061 2.324 1.00 13.63 325 GLU A O 1
ATOM 2486 N N . ILE A 1 326 ? 76.016 56.549 2.453 1.00 13.22 326 ILE A N 1
ATOM 2487 C CA . ILE A 1 326 ? 76.282 56.162 1.063 1.00 12.65 326 ILE A CA 1
ATOM 2488 C C . ILE A 1 326 ? 76.141 54.644 0.873 1.00 12.95 326 ILE A C 1
ATOM 2489 O O . ILE A 1 326 ? 75.535 54.180 -0.099 1.00 13.78 326 ILE A O 1
ATOM 2494 N N . GLU A 1 327 ? 76.704 53.877 1.802 1.00 13.12 327 GLU A N 1
ATOM 2495 C CA . GLU A 1 327 ? 76.567 52.428 1.785 1.00 14.49 327 GLU A CA 1
ATOM 2496 C C . GLU A 1 327 ? 75.094 52.055 1.823 1.00 15.49 327 GLU A C 1
ATOM 2497 O O . GLU A 1 327 ? 74.660 51.184 1.066 1.00 12.07 327 GLU A O 1
ATOM 2503 N N . PHE A 1 328 ? 74.321 52.724 2.685 1.00 16.01 328 PHE A N 1
ATOM 2504 C CA . PHE A 1 328 ? 72.889 52.439 2.794 1.00 16.60 328 PHE A CA 1
ATOM 2505 C C . PHE A 1 328 ? 72.169 52.691 1.466 1.00 16.37 328 PHE A C 1
ATOM 2506 O O . PHE A 1 328 ? 71.432 51.836 0.977 1.00 15.33 328 PHE A O 1
ATOM 2514 N N . ILE A 1 329 ? 72.411 53.856 0.861 1.00 16.95 329 ILE A N 1
ATOM 2515 C CA . ILE A 1 329 ? 71.770 54.204 -0.404 1.00 15.33 329 ILE A CA 1
ATOM 2516 C C . ILE A 1 329 ? 72.022 53.110 -1.437 1.00 15.42 329 ILE A C 1
ATOM 2517 O O . ILE A 1 329 ? 71.092 52.637 -2.115 1.00 15.15 329 ILE A O 1
ATOM 2522 N N . VAL A 1 330 ? 73.285 52.697 -1.546 1.00 16.11 330 VAL A N 1
ATOM 2523 C CA . VAL A 1 330 ? 73.705 51.780 -2.593 1.00 14.82 330 VAL A CA 1
ATOM 2524 C C . VAL A 1 330 ? 73.111 50.392 -2.355 1.00 15.71 330 VAL A C 1
ATOM 2525 O O . VAL A 1 330 ? 72.553 49.775 -3.256 1.00 14.61 330 VAL A O 1
ATOM 2529 N N . GLN A 1 331 ? 73.220 49.915 -1.123 1.00 16.75 331 GLN A N 1
ATOM 2530 C CA . GLN A 1 331 ? 72.729 48.575 -0.778 1.00 16.85 331 GLN A CA 1
ATOM 2531 C C . GLN A 1 331 ? 71.190 48.475 -0.824 1.00 16.30 331 GLN A C 1
ATOM 2532 O O . GLN A 1 331 ? 70.643 47.409 -1.073 1.00 17.33 331 GLN A O 1
ATOM 2538 N N . VAL A 1 332 ? 70.501 49.593 -0.629 1.00 17.21 332 VAL A N 1
ATOM 2539 C CA . VAL A 1 332 ? 69.045 49.608 -0.732 1.00 18.37 332 VAL A CA 1
ATOM 2540 C C . VAL A 1 332 ? 68.645 49.261 -2.165 1.00 18.35 332 VAL A C 1
ATOM 2541 O O . VAL A 1 332 ? 67.796 48.400 -2.367 1.00 15.97 332 VAL A O 1
ATOM 2545 N N . PHE A 1 333 ? 69.277 49.907 -3.150 1.00 15.10 333 PHE A N 1
ATOM 2546 C CA . PHE A 1 333 ? 69.057 49.552 -4.552 1.00 14.73 333 PHE A CA 1
ATOM 2547 C C . PHE A 1 333 ? 69.399 48.118 -4.876 1.00 16.80 333 PHE A C 1
ATOM 2548 O O . PHE A 1 333 ? 68.723 47.493 -5.696 1.00 17.61 333 PHE A O 1
ATOM 2556 N N . GLN A 1 334 ? 70.448 47.592 -4.247 1.00 16.51 334 GLN A N 1
ATOM 2557 C CA . GLN A 1 334 ? 70.831 46.197 -4.463 1.00 16.05 334 GLN A CA 1
ATOM 2558 C C . GLN A 1 334 ? 69.767 45.241 -3.920 1.00 14.49 334 GLN A C 1
ATOM 2559 O O . GLN A 1 334 ? 69.432 44.240 -4.547 1.00 15.02 334 GLN A O 1
ATOM 2565 N N . LEU A 1 335 ? 69.240 45.546 -2.749 1.00 18.33 335 LEU A N 1
ATOM 2566 C CA . LEU A 1 335 ? 68.202 44.714 -2.153 1.00 18.15 335 LEU A CA 1
ATOM 2567 C C . LEU A 1 335 ? 66.882 44.758 -2.942 1.00 18.03 335 LEU A C 1
ATOM 2568 O O . LEU A 1 335 ? 66.164 43.752 -3.007 1.00 16.37 335 LEU A O 1
ATOM 2573 N N . ILE A 1 336 ? 66.561 45.906 -3.536 1.00 18.32 336 ILE A N 1
ATOM 2574 C CA . ILE A 1 336 ? 65.309 46.035 -4.296 1.00 19.10 336 ILE A CA 1
ATOM 2575 C C . ILE A 1 336 ? 65.453 45.350 -5.659 1.00 20.96 336 ILE A C 1
ATOM 2576 O O . ILE A 1 336 ? 64.673 44.456 -5.998 1.00 22.90 336 ILE A O 1
ATOM 2581 N N . ARG A 1 337 ? 66.490 45.719 -6.406 1.00 21.82 337 ARG A N 1
ATOM 2582 C CA . ARG A 1 337 ? 66.604 45.347 -7.823 1.00 21.25 337 ARG A CA 1
ATOM 2583 C C . ARG A 1 337 ? 67.648 44.281 -8.155 1.00 21.59 337 ARG A C 1
ATOM 2584 O O . ARG A 1 337 ? 67.646 43.740 -9.259 1.00 19.51 337 ARG A O 1
ATOM 2592 N N . GLY A 1 338 ? 68.534 43.967 -7.213 1.00 20.53 338 GLY A N 1
ATOM 2593 C CA . GLY A 1 338 ? 69.578 42.973 -7.434 1.00 21.44 338 GLY A CA 1
ATOM 2594 C C . GLY A 1 338 ? 69.112 41.613 -7.924 1.00 23.07 338 GLY A C 1
ATOM 2595 O O . GLY A 1 338 ? 69.770 40.985 -8.763 1.00 20.38 338 GLY A O 1
ATOM 2596 N N . GLY A 1 339 ? 67.974 41.159 -7.408 1.00 25.10 339 GLY A N 1
ATOM 2597 C CA . GLY A 1 339 ? 67.388 39.901 -7.835 1.00 25.48 339 GLY A CA 1
ATOM 2598 C C . GLY A 1 339 ? 67.097 39.852 -9.330 1.00 25.81 339 GLY A C 1
ATOM 2599 O O . GLY A 1 339 ? 67.260 38.796 -9.945 1.00 26.24 339 GLY A O 1
ATOM 2600 N N . ARG A 1 340 ? 66.688 40.989 -9.902 1.00 25.44 340 ARG A N 1
ATOM 2601 C CA . ARG A 1 340 ? 66.375 41.107 -11.331 1.00 27.00 340 ARG A CA 1
ATOM 2602 C C . ARG A 1 340 ? 67.469 41.761 -12.189 1.00 28.27 340 ARG A C 1
ATOM 2603 O O . ARG A 1 340 ? 67.316 41.857 -13.400 1.00 25.02 340 ARG A O 1
ATOM 2611 N N . GLU A 1 341 ? 68.558 42.215 -11.563 1.00 27.47 341 GLU A N 1
ATOM 2612 C CA . GLU A 1 341 ? 69.632 42.927 -12.249 1.00 25.02 341 GLU A CA 1
ATOM 2613 C C . GLU A 1 341 ? 70.971 42.406 -11.738 1.00 26.28 341 GLU A C 1
ATOM 2614 O O . GLU A 1 341 ? 71.466 42.877 -10.713 1.00 25.74 341 GLU A O 1
ATOM 2620 N N . PRO A 1 342 ? 71.547 41.411 -12.403 1.00 23.88 342 PRO A N 1
ATOM 2621 C CA . PRO A 1 342 ? 72.831 40.861 -11.954 1.00 24.31 342 PRO A CA 1
ATOM 2622 C C . PRO A 1 342 ? 73.941 41.897 -11.744 1.00 21.29 342 PRO A C 1
ATOM 2623 O O . PRO A 1 342 ? 74.838 41.625 -10.972 1.00 20.45 342 PRO A O 1
ATOM 2627 N N . SER A 1 343 ? 73.893 43.052 -12.398 1.00 21.04 343 SER A N 1
ATOM 2628 C CA . SER A 1 343 ? 74.959 44.038 -12.220 1.00 22.51 343 SER A CA 1
ATOM 2629 C C . SER A 1 343 ? 74.934 44.699 -10.832 1.00 21.92 343 SER A C 1
ATOM 2630 O O . SER A 1 343 ? 75.913 45.330 -10.429 1.00 23.15 343 SER A O 1
ATOM 2633 N N . LEU A 1 344 ? 73.824 44.541 -10.108 1.00 21.72 344 LEU A N 1
ATOM 2634 C CA . LEU A 1 344 ? 73.676 45.076 -8.751 1.00 21.40 344 LEU A CA 1
ATOM 2635 C C . LEU A 1 344 ? 73.945 44.027 -7.671 1.00 22.79 344 LEU A C 1
ATOM 2636 O O . LEU A 1 344 ? 73.581 44.226 -6.511 1.00 23.27 344 LEU A O 1
ATOM 2641 N N . GLN A 1 345 ? 74.583 42.918 -8.042 1.00 20.77 345 GLN A N 1
ATOM 2642 C CA . GLN A 1 345 ? 74.912 41.858 -7.081 1.00 22.88 345 GLN A CA 1
ATOM 2643 C C . GLN A 1 345 ? 76.380 41.874 -6.670 1.00 22.16 345 GLN A C 1
ATOM 2644 O O . GLN A 1 345 ? 76.838 40.991 -5.954 1.00 24.12 345 GLN A O 1
ATOM 2650 N N . SER A 1 346 ? 77.112 42.882 -7.126 1.00 20.66 346 SER A N 1
ATOM 2651 C CA . SER A 1 346 ? 78.500 43.072 -6.718 1.00 23.44 346 SER A CA 1
ATOM 2652 C C . SER A 1 346 ? 78.613 43.322 -5.215 1.00 22.43 346 SER A C 1
ATOM 2653 O O . SER A 1 346 ? 77.705 43.899 -4.601 1.00 18.89 346 SER A O 1
ATOM 2656 N N . ARG A 1 347 ? 79.743 42.900 -4.640 1.00 21.09 347 ARG A N 1
ATOM 2657 C CA . ARG A 1 347 ? 80.028 43.102 -3.215 1.00 22.60 347 ARG A CA 1
ATOM 2658 C C . ARG A 1 347 ? 80.603 44.486 -2.973 1.00 20.43 347 ARG A C 1
ATOM 2659 O O . ARG A 1 347 ? 80.581 44.982 -1.846 1.00 23.40 347 ARG A O 1
ATOM 2667 N N . SER A 1 348 ? 81.140 45.101 -4.022 1.00 20.48 348 SER A N 1
ATOM 2668 C CA . SER A 1 348 ? 81.858 46.367 -3.899 1.00 21.47 348 SER A CA 1
ATOM 2669 C C . SER A 1 348 ? 80.955 47.534 -4.254 1.00 19.75 348 SER A C 1
ATOM 2670 O O . SER A 1 348 ? 80.200 47.474 -5.235 1.00 24.23 348 SER A O 1
ATOM 2673 N N . LEU A 1 349 ? 81.033 48.589 -3.451 1.00 18.96 349 LEU A N 1
ATOM 2674 C CA . LEU A 1 349 ? 80.150 49.752 -3.578 1.00 20.19 349 LEU A CA 1
ATOM 2675 C C . LEU A 1 349 ? 80.298 50.490 -4.923 1.00 21.14 349 LEU A C 1
ATOM 2676 O O . LEU A 1 349 ? 79.299 50.790 -5.583 1.00 17.60 349 LEU A O 1
ATOM 2681 N N . LEU A 1 350 ? 81.534 50.792 -5.326 1.00 19.25 350 LEU A N 1
ATOM 2682 C CA . LEU A 1 350 ? 81.761 51.648 -6.503 1.00 20.84 350 LEU A CA 1
ATOM 2683 C C . LEU A 1 350 ? 81.319 51.048 -7.851 1.00 20.53 350 LEU A C 1
ATOM 2684 O O . LEU A 1 350 ? 80.720 51.754 -8.654 1.00 19.93 350 LEU A O 1
ATOM 2689 N N . PRO A 1 351 ? 81.601 49.775 -8.136 1.00 21.17 351 PRO A N 1
ATOM 2690 C CA . PRO A 1 351 ? 80.989 49.143 -9.310 1.00 23.01 351 PRO A CA 1
ATOM 2691 C C . PRO A 1 351 ? 79.464 49.085 -9.232 1.00 20.90 351 PRO A C 1
ATOM 2692 O O . PRO A 1 351 ? 78.806 49.111 -10.260 1.00 18.60 351 PRO A O 1
ATOM 2696 N N . THR A 1 352 ? 78.911 48.989 -8.030 1.00 19.37 352 THR A N 1
ATOM 2697 C CA . THR A 1 352 ? 77.463 48.993 -7.882 1.00 18.23 352 THR A CA 1
ATOM 2698 C C . THR A 1 352 ? 76.903 50.349 -8.256 1.00 15.53 352 THR A C 1
ATOM 2699 O O . THR A 1 352 ? 75.898 50.446 -8.949 1.00 16.00 352 THR A O 1
ATOM 2703 N N . LEU A 1 353 ? 77.567 51.395 -7.790 1.00 18.01 353 LEU A N 1
ATOM 2704 C CA . LEU A 1 353 ? 77.181 52.768 -8.091 1.00 17.82 353 LEU A CA 1
ATOM 2705 C C . LEU A 1 353 ? 77.192 53.013 -9.599 1.00 19.41 353 LEU A C 1
ATOM 2706 O O . LEU A 1 353 ? 76.309 53.691 -10.141 1.00 17.07 353 LEU A O 1
ATOM 2711 N N . SER A 1 354 ? 78.191 52.456 -10.277 1.00 20.05 354 SER A N 1
ATOM 2712 C CA . SER A 1 354 ? 78.288 52.575 -11.732 1.00 19.56 354 SER A CA 1
ATOM 2713 C C . SER A 1 354 ? 77.104 51.908 -12.404 1.00 20.81 354 SER A C 1
ATOM 2714 O O . SER A 1 354 ? 76.578 52.429 -13.377 1.00 17.65 354 SER A O 1
ATOM 2717 N N . ALA A 1 355 ? 76.696 50.750 -11.884 1.00 21.17 355 ALA A N 1
ATOM 2718 C CA . ALA A 1 355 ? 75.547 50.027 -12.416 1.00 19.02 355 ALA A CA 1
ATOM 2719 C C . ALA A 1 355 ? 74.244 50.756 -12.110 1.00 20.59 355 ALA A C 1
ATOM 2720 O O . ALA A 1 355 ? 73.318 50.745 -12.927 1.00 18.10 355 ALA A O 1
ATOM 2722 N N . ILE A 1 356 ? 74.170 51.379 -10.935 1.00 18.64 356 ILE A N 1
ATOM 2723 C CA . ILE A 1 356 ? 72.992 52.167 -10.557 1.00 20.13 356 ILE A CA 1
ATOM 2724 C C . ILE A 1 356 ? 72.778 53.297 -11.576 1.00 23.19 356 ILE A C 1
ATOM 2725 O O . ILE A 1 356 ? 71.641 53.554 -11.985 1.00 23.26 356 ILE A O 1
ATOM 2730 N N . ALA A 1 357 ? 73.872 53.930 -11.997 1.00 20.57 357 ALA A N 1
ATOM 2731 C CA . ALA A 1 357 ? 73.840 54.989 -13.016 1.00 22.58 357 ALA A CA 1
ATOM 2732 C C . ALA A 1 357 ? 73.412 54.458 -14.386 1.00 24.70 357 ALA A C 1
ATOM 2733 O O . ALA A 1 357 ? 72.580 55.058 -15.055 1.00 22.78 357 ALA A O 1
ATOM 2735 N N . GLU A 1 358 ? 73.983 53.329 -14.798 1.00 26.31 358 GLU A N 1
ATOM 2736 C CA . GLU A 1 358 ? 73.671 52.728 -16.097 1.00 24.70 358 GLU A CA 1
ATOM 2737 C C . GLU A 1 358 ? 72.218 52.274 -16.221 1.00 26.74 358 GLU A C 1
ATOM 2738 O O . GLU A 1 358 ? 71.657 52.250 -17.323 1.00 24.63 358 GLU A O 1
ATOM 2744 N N . LEU A 1 359 ? 71.608 51.914 -15.095 1.00 23.05 359 LEU A N 1
ATOM 2745 C CA . LEU A 1 359 ? 70.227 51.453 -15.084 1.00 23.78 359 LEU A CA 1
ATOM 2746 C C . LEU A 1 359 ? 69.251 52.612 -14.894 1.00 21.12 359 LEU A C 1
ATOM 2747 O O . LEU A 1 359 ? 68.046 52.401 -14.908 1.00 20.87 359 LEU A O 1
ATOM 2752 N N . HIS A 1 360 ? 69.785 53.819 -14.694 1.00 23.12 360 HIS A N 1
ATOM 2753 C CA . HIS A 1 360 ? 68.993 55.036 -14.482 1.00 25.94 360 HIS A CA 1
ATOM 2754 C C . HIS A 1 360 ? 68.194 54.969 -13.173 1.00 23.69 360 HIS A C 1
ATOM 2755 O O . HIS A 1 360 ? 67.194 55.654 -13.030 1.00 26.02 360 HIS A O 1
ATOM 2762 N N . LEU A 1 361 ? 68.662 54.170 -12.214 1.00 22.33 361 LEU A N 1
ATOM 2763 C CA . LEU A 1 361 ? 68.052 54.101 -10.883 1.00 20.73 361 LEU A CA 1
ATOM 2764 C C . LEU A 1 361 ? 68.304 55.375 -10.056 1.00 23.16 361 LEU A C 1
ATOM 2765 O O . LEU A 1 361 ? 67.505 55.743 -9.189 1.00 19.61 361 LEU A O 1
ATOM 2770 N N . LEU A 1 362 ? 69.438 56.017 -10.306 1.00 22.14 362 LEU A N 1
ATOM 2771 C CA . LEU A 1 362 ? 69.673 57.389 -9.892 1.00 24.09 362 LEU A CA 1
ATOM 2772 C C . LEU A 1 362 ? 70.008 58.177 -11.163 1.00 21.88 362 LEU A C 1
ATOM 2773 O O . LEU A 1 362 ? 70.425 57.598 -12.141 1.00 20.91 362 LEU A O 1
ATOM 2778 N N . SER A 1 363 ? 69.853 59.491 -11.129 1.00 28.19 363 SER A N 1
ATOM 2779 C CA . SER A 1 363 ? 70.320 60.352 -12.219 1.00 28.86 363 SER A CA 1
ATOM 2780 C C . SER A 1 363 ? 71.841 60.339 -12.235 1.00 32.44 363 SER A C 1
ATOM 2781 O O . SER A 1 363 ? 72.473 59.885 -11.279 1.00 26.66 363 SER A O 1
ATOM 2784 N N . GLU A 1 364 ? 72.434 60.812 -13.322 1.00 32.62 364 GLU A N 1
ATOM 2785 C CA . GLU A 1 364 ? 73.890 60.791 -13.441 1.00 36.35 364 GLU A CA 1
ATOM 2786 C C . GLU A 1 364 ? 74.478 61.815 -12.473 1.00 34.59 364 GLU A C 1
ATOM 2787 O O . GLU A 1 364 ? 75.483 61.552 -11.826 1.00 38.59 364 GLU A O 1
ATOM 2793 N N . ASN A 1 365 ? 73.829 62.966 -12.365 1.00 33.45 365 ASN A N 1
ATOM 2794 C CA . ASN A 1 365 ? 74.149 63.975 -11.360 1.00 33.45 365 ASN A CA 1
ATOM 2795 C C . ASN A 1 365 ? 74.268 63.384 -9.947 1.00 34.39 365 ASN A C 1
ATOM 2796 O O . ASN A 1 365 ? 75.256 63.619 -9.241 1.00 32.74 365 ASN A O 1
ATOM 2801 N N . ASP A 1 366 ? 73.256 62.625 -9.539 1.00 29.32 366 ASP A N 1
ATOM 2802 C CA . ASP A 1 366 ? 73.240 62.011 -8.214 1.00 27.42 366 ASP A CA 1
ATOM 2803 C C . ASP A 1 366 ? 74.322 60.948 -8.051 1.00 22.64 366 ASP A C 1
ATOM 2804 O O . ASP A 1 366 ? 74.974 60.900 -7.021 1.00 20.16 366 ASP A O 1
ATOM 2809 N N . ALA A 1 367 ? 74.479 60.087 -9.049 1.00 20.55 367 ALA A N 1
ATOM 2810 C CA . ALA A 1 367 ? 75.388 58.955 -8.961 1.00 24.01 367 ALA A CA 1
ATOM 2811 C C . ALA A 1 367 ? 76.858 59.387 -8.944 1.00 28.18 367 ALA A C 1
ATOM 2812 O O . ALA A 1 367 ? 77.665 58.807 -8.212 1.00 24.37 367 ALA A O 1
ATOM 2814 N N . GLU A 1 368 ? 77.192 60.397 -9.749 1.00 30.39 368 GLU A N 1
ATOM 2815 C CA . GLU A 1 368 ? 78.560 60.928 -9.818 1.00 33.57 368 GLU A CA 1
ATOM 2816 C C . GLU A 1 368 ? 78.887 61.734 -8.554 1.00 28.70 368 GLU A C 1
ATOM 2817 O O . GLU A 1 368 ? 80.008 61.705 -8.080 1.00 30.85 368 GLU A O 1
ATOM 2823 N N . GLN A 1 369 ? 77.899 62.409 -7.984 1.00 28.05 369 GLN A N 1
ATOM 2824 C CA . GLN A 1 369 ? 78.100 63.108 -6.721 1.00 27.90 369 GLN A CA 1
ATOM 2825 C C . GLN A 1 369 ? 78.306 62.142 -5.556 1.00 23.62 369 GLN A C 1
ATOM 2826 O O . GLN A 1 369 ? 79.046 62.443 -4.628 1.00 23.60 369 GLN A O 1
ATOM 2832 N N . LEU A 1 370 ? 77.652 60.988 -5.617 1.00 21.78 370 LEU A N 1
ATOM 2833 C CA . LEU A 1 370 ? 77.811 59.961 -4.587 1.00 21.99 370 LEU A CA 1
ATOM 2834 C C . LEU A 1 370 ? 79.206 59.330 -4.699 1.00 21.14 370 LEU A C 1
ATOM 2835 O O . LEU A 1 370 ? 79.864 59.081 -3.702 1.00 17.21 370 LEU A O 1
ATOM 2840 N N . ARG A 1 371 ? 79.645 59.065 -5.921 1.00 20.69 371 ARG A N 1
ATOM 2841 C CA . ARG A 1 371 ? 80.939 58.421 -6.129 1.00 23.76 371 ARG A CA 1
ATOM 2842 C C . ARG A 1 371 ? 82.044 59.337 -5.628 1.00 22.99 371 ARG A C 1
ATOM 2843 O O . ARG A 1 371 ? 82.964 58.906 -4.942 1.00 24.40 371 ARG A O 1
ATOM 2851 N N . VAL A 1 372 ? 81.933 60.611 -5.970 1.00 20.79 372 VAL A N 1
ATOM 2852 C CA . VAL A 1 372 ? 82.957 61.577 -5.620 1.00 27.39 372 VAL A CA 1
ATOM 2853 C C . VAL A 1 372 ? 82.962 61.834 -4.107 1.00 23.09 372 VAL A C 1
ATOM 2854 O O . VAL A 1 372 ? 84.036 61.940 -3.506 1.00 18.06 372 VAL A O 1
ATOM 2858 N N . ALA A 1 373 ? 81.777 61.893 -3.494 1.00 16.99 373 ALA A N 1
ATOM 2859 C CA . ALA A 1 373 ? 81.670 62.002 -2.034 1.00 16.82 373 ALA A CA 1
ATOM 2860 C C . ALA A 1 373 ? 82.273 60.790 -1.337 1.00 16.99 373 ALA A C 1
ATOM 2861 O O . ALA A 1 373 ? 82.946 60.932 -0.318 1.00 16.09 373 ALA A O 1
ATOM 2863 N N . TYR A 1 374 ? 82.022 59.604 -1.886 1.00 18.56 374 TYR A N 1
ATOM 2864 C CA . TYR A 1 374 ? 82.502 58.373 -1.288 1.00 17.71 374 TYR A CA 1
ATOM 2865 C C . TYR A 1 374 ? 84.016 58.370 -1.299 1.00 19.03 374 TYR A C 1
ATOM 2866 O O . TYR A 1 374 ? 84.633 58.084 -0.281 1.00 17.20 374 TYR A O 1
ATOM 2875 N N . LEU A 1 375 ? 84.614 58.736 -2.427 1.00 17.37 375 LEU A N 1
ATOM 2876 C CA . LEU A 1 375 ? 86.071 58.658 -2.564 1.00 21.01 375 LEU A CA 1
ATOM 2877 C C . LEU A 1 375 ? 86.776 59.736 -1.744 1.00 19.88 375 LEU A C 1
ATOM 2878 O O . LEU A 1 375 ? 87.854 59.506 -1.214 1.00 22.86 375 LEU A O 1
ATOM 2883 N N . PHE A 1 376 ? 86.154 60.900 -1.631 1.00 19.50 376 PHE A N 1
ATOM 2884 C CA . PHE A 1 376 ? 86.615 61.952 -0.751 1.00 21.12 376 PHE A CA 1
ATOM 2885 C C . PHE A 1 376 ? 86.585 61.487 0.704 1.00 21.90 376 PHE A C 1
ATOM 2886 O O . PHE A 1 376 ? 87.568 61.606 1.411 1.00 18.53 376 PHE A O 1
ATOM 2894 N N . LEU A 1 377 ? 85.447 60.963 1.143 1.00 18.70 377 LEU A N 1
ATOM 2895 C CA . LEU A 1 377 ? 85.301 60.503 2.523 1.00 18.59 377 LEU A CA 1
ATOM 2896 C C . LEU A 1 377 ? 86.271 59.364 2.871 1.00 17.13 377 LEU A C 1
ATOM 2897 O O . LEU A 1 377 ? 86.861 59.379 3.941 1.00 15.91 377 LEU A O 1
ATOM 2902 N N . ARG A 1 378 ? 86.443 58.406 1.965 1.00 16.46 378 ARG A N 1
ATOM 2903 C CA . ARG A 1 378 ? 87.304 57.245 2.214 1.00 17.25 378 ARG A CA 1
ATOM 2904 C C . ARG A 1 378 ? 88.764 57.660 2.258 1.00 19.87 378 ARG A C 1
ATOM 2905 O O . ARG A 1 378 ? 89.511 57.200 3.114 1.00 18.03 378 ARG A O 1
ATOM 2913 N N . ARG A 1 379 ? 89.161 58.540 1.341 1.00 17.89 379 ARG A N 1
ATOM 2914 C CA . ARG A 1 379 ? 90.527 59.064 1.322 1.00 18.45 379 ARG A CA 1
ATOM 2915 C C . ARG A 1 379 ? 90.823 59.790 2.607 1.00 18.37 379 ARG A C 1
ATOM 2916 O O . ARG A 1 379 ? 91.873 59.573 3.211 1.00 18.54 379 ARG A O 1
ATOM 2924 N N . LEU A 1 380 ? 89.880 60.637 3.017 1.00 19.76 380 LEU A N 1
ATOM 2925 C CA . LEU A 1 380 ? 89.992 61.437 4.227 1.00 22.32 380 LEU A CA 1
ATOM 2926 C C . LEU A 1 380 ? 90.084 60.575 5.485 1.00 21.43 380 LEU A C 1
ATOM 2927 O O . LEU A 1 380 ? 90.948 60.804 6.332 1.00 18.66 380 LEU A O 1
ATOM 2932 N N . GLU A 1 381 ? 89.194 59.593 5.616 1.00 18.21 381 GLU A N 1
ATOM 2933 C CA . GLU A 1 381 ? 89.228 58.716 6.781 1.00 19.11 381 GLU A CA 1
ATOM 2934 C C . GLU A 1 381 ? 90.451 57.787 6.803 1.00 16.49 381 GLU A C 1
ATOM 2935 O O . GLU A 1 381 ? 91.032 57.572 7.863 1.00 14.98 381 GLU A O 1
ATOM 2941 N N . ASN A 1 382 ? 90.822 57.237 5.646 1.00 15.81 382 ASN A N 1
ATOM 2942 C CA . ASN A 1 382 ? 91.957 56.318 5.553 1.00 15.93 382 ASN A CA 1
ATOM 2943 C C . ASN A 1 382 ? 93.299 57.042 5.758 1.00 19.12 382 ASN A C 1
ATOM 2944 O O . ASN A 1 382 ? 94.228 56.503 6.384 1.00 16.02 382 ASN A O 1
ATOM 2949 N N . LEU A 1 383 ? 93.383 58.282 5.287 1.00 18.11 383 LEU A N 1
ATOM 2950 C CA . LEU A 1 383 ? 94.532 59.132 5.613 1.00 19.75 383 LEU A CA 1
ATOM 2951 C C . LEU A 1 383 ? 94.631 59.362 7.120 1.00 20.94 383 LEU A C 1
ATOM 2952 O O . LEU A 1 383 ? 95.700 59.207 7.713 1.00 20.47 383 LEU A O 1
ATOM 2957 N N . LEU A 1 384 ? 93.505 59.727 7.726 1.00 19.32 384 LEU A N 1
ATOM 2958 C CA . LEU A 1 384 ? 93.414 60.015 9.157 1.00 22.54 384 LEU A CA 1
ATOM 2959 C C . LEU A 1 384 ? 93.834 58.813 10.001 1.00 23.13 384 LEU A C 1
ATOM 2960 O O . LEU A 1 384 ? 94.580 58.949 10.978 1.00 23.09 384 LEU A O 1
ATOM 2965 N N . GLN A 1 385 ? 93.337 57.647 9.612 1.00 19.54 385 GLN A N 1
ATOM 2966 C CA . GLN A 1 385 ? 93.659 56.391 10.288 1.00 20.73 385 GLN A CA 1
ATOM 2967 C C . GLN A 1 385 ? 95.128 56.019 10.159 1.00 20.61 385 GLN A C 1
ATOM 2968 O O . GLN A 1 385 ? 95.708 55.456 11.087 1.00 19.21 385 GLN A O 1
ATOM 2974 N N . SER A 1 386 ? 95.735 56.353 9.023 1.00 20.52 386 SER A N 1
ATOM 2975 C CA . SER A 1 386 ? 97.140 56.065 8.782 1.00 20.72 386 SER A CA 1
ATOM 2976 C C . SER A 1 386 ? 98.112 56.963 9.571 1.00 22.94 386 SER A C 1
ATOM 2977 O O . SER A 1 386 ? 99.311 56.716 9.547 1.00 22.15 386 SER A O 1
ATOM 2980 N N . ILE A 1 387 ? 97.615 58.010 10.226 1.00 22.25 387 ILE A N 1
ATOM 2981 C CA . ILE A 1 387 ? 98.480 58.886 11.022 1.00 26.24 387 ILE A CA 1
ATOM 2982 C C . ILE A 1 387 ? 99.092 58.121 12.209 1.00 27.56 387 ILE A C 1
ATOM 2983 O O . ILE A 1 387 ? 100.294 58.222 12.456 1.00 25.10 387 ILE A O 1
ATOM 2988 N N . ASN A 1 388 ? 98.262 57.375 12.932 1.00 26.43 388 ASN A N 1
ATOM 2989 C CA . ASN A 1 388 ? 98.716 56.571 14.073 1.00 28.43 388 ASN A CA 1
ATOM 2990 C C . ASN A 1 388 ? 98.229 55.123 14.014 1.00 29.14 388 ASN A C 1
ATOM 2991 O O . ASN A 1 388 ? 98.321 54.401 15.011 1.00 28.55 388 ASN A O 1
ATOM 2996 N N . ASP A 1 389 ? 97.712 54.700 12.859 1.00 25.41 389 ASP A N 1
ATOM 2997 C CA . ASP A 1 389 ? 97.128 53.371 12.700 1.00 26.45 389 ASP A CA 1
ATOM 2998 C C . ASP A 1 389 ? 96.086 53.098 13.790 1.00 26.63 389 ASP A C 1
ATOM 2999 O O . ASP A 1 389 ? 96.156 52.096 14.499 1.00 25.77 389 ASP A O 1
ATOM 3004 N N . GLU A 1 390 ? 95.130 54.013 13.916 1.00 24.74 390 GLU A N 1
ATOM 3005 C CA . GLU A 1 390 ? 94.004 53.866 14.836 1.00 26.20 390 GLU A CA 1
ATOM 3006 C C . GLU A 1 390 ? 92.700 53.859 14.050 1.00 25.62 390 GLU A C 1
ATOM 3007 O O . GLU A 1 390 ? 92.611 54.450 12.972 1.00 23.99 390 GLU A O 1
ATOM 3009 N N . GLN A 1 391 ? 91.696 53.206 14.616 1.00 25.79 391 GLN A N 1
ATOM 3010 C CA . GLN A 1 391 ? 90.380 53.066 14.009 1.00 27.83 391 GLN A CA 1
ATOM 3011 C C . GLN A 1 391 ? 89.474 54.262 14.314 1.00 31.21 391 GLN A C 1
ATOM 3012 O O . GLN A 1 391 ? 88.414 54.105 14.916 1.00 38.63 391 GLN A O 1
ATOM 3018 N N . THR A 1 392 ? 89.877 55.452 13.889 1.00 30.03 392 THR A N 1
ATOM 3019 C CA . THR A 1 392 ? 89.105 56.649 14.186 1.00 30.72 392 THR A CA 1
ATOM 3020 C C . THR A 1 392 ? 88.212 57.003 12.989 1.00 28.15 392 THR A C 1
ATOM 3021 O O . THR A 1 392 ? 88.572 56.778 11.829 1.00 23.87 392 THR A O 1
ATOM 3025 N N . GLN A 1 393 ? 87.005 57.461 13.307 1.00 27.24 393 GLN A N 1
ATOM 3026 C CA . GLN A 1 393 ? 86.029 57.924 12.332 1.00 29.17 393 GLN A CA 1
ATOM 3027 C C . GLN A 1 393 ? 85.777 59.422 12.493 1.00 27.99 393 GLN A C 1
ATOM 3028 O O . GLN A 1 393 ? 84.992 59.989 11.749 1.00 26.27 393 GLN A O 1
ATOM 3034 N N . THR A 1 394 ? 86.456 60.052 13.452 1.00 28.45 394 THR A N 1
ATOM 3035 C CA . THR A 1 394 ? 86.173 61.420 13.868 1.00 29.86 394 THR A CA 1
ATOM 3036 C C . THR A 1 394 ? 87.302 62.370 13.474 1.00 29.41 394 THR A C 1
ATOM 3037 O O . THR A 1 394 ? 88.469 62.073 13.696 1.00 23.39 394 THR A O 1
ATOM 3041 N N . LEU A 1 395 ? 86.959 63.530 12.924 1.00 29.01 395 LEU A N 1
ATOM 3042 C CA . LEU A 1 395 ? 87.976 64.517 12.558 1.00 31.77 395 LEU A CA 1
ATOM 3043 C C . LEU A 1 395 ? 88.732 64.974 13.805 1.00 31.22 395 LEU A C 1
ATOM 3044 O O . LEU A 1 395 ? 88.142 65.086 14.875 1.00 28.17 395 LEU A O 1
ATOM 3049 N N . PRO A 1 396 ? 90.031 65.221 13.671 1.00 31.97 396 PRO A N 1
ATOM 3050 C CA . PRO A 1 396 ? 90.844 65.650 14.810 1.00 34.21 396 PRO A CA 1
ATOM 3051 C C . PRO A 1 396 ? 90.462 67.050 15.298 1.00 35.97 396 PRO A C 1
ATOM 3052 O O . PRO A 1 396 ? 90.048 67.883 14.488 1.00 30.91 396 PRO A O 1
ATOM 3056 N N . SER A 1 397 ? 90.570 67.271 16.609 1.00 37.63 397 SER A N 1
ATOM 3057 C CA . SER A 1 397 ? 90.359 68.591 17.208 1.00 40.67 397 SER A CA 1
ATOM 3058 C C . SER A 1 397 ? 91.661 69.397 17.287 1.00 41.19 397 SER A C 1
ATOM 3059 O O . SER A 1 397 ? 91.630 70.625 17.333 1.00 43.39 397 SER A O 1
ATOM 3061 N N . ASP A 1 398 ? 92.797 68.700 17.305 1.00 41.49 398 ASP A N 1
ATOM 3062 C CA . ASP A 1 398 ? 94.105 69.334 17.472 1.00 41.41 398 ASP A CA 1
ATOM 3063 C C . ASP A 1 398 ? 94.644 69.953 16.179 1.00 40.19 398 ASP A C 1
ATOM 3064 O O . ASP A 1 398 ? 94.314 69.509 15.087 1.00 39.96 398 ASP A O 1
ATOM 3069 N N . GLU A 1 399 ? 95.487 70.976 16.321 1.00 40.35 399 GLU A N 1
ATOM 3070 C CA . GLU A 1 399 ? 96.011 71.743 15.183 1.00 39.34 399 GLU A CA 1
ATOM 3071 C C . GLU A 1 399 ? 96.982 70.969 14.280 1.00 38.77 399 GLU A C 1
ATOM 3072 O O . GLU A 1 399 ? 97.036 71.224 13.074 1.00 38.58 399 GLU A O 1
ATOM 3074 N N . LEU A 1 400 ? 97.759 70.051 14.854 1.00 34.74 400 LEU A N 1
ATOM 3075 C CA . LEU A 1 400 ? 98.738 69.282 14.078 1.00 35.03 400 LEU A CA 1
ATOM 3076 C C . LEU A 1 400 ? 98.059 68.316 13.101 1.00 30.36 400 LEU A C 1
ATOM 3077 O O . LEU A 1 400 ? 98.416 68.252 11.932 1.00 27.76 400 LEU A O 1
ATOM 3082 N N . ASN A 1 401 ? 97.088 67.558 13.593 1.00 30.68 401 ASN A N 1
ATOM 3083 C CA . ASN A 1 401 ? 96.423 66.549 12.772 1.00 30.70 401 ASN A CA 1
ATOM 3084 C C . ASN A 1 401 ? 95.492 67.167 11.741 1.00 30.09 401 ASN A C 1
ATOM 3085 O O . ASN A 1 401 ? 95.342 66.626 10.650 1.00 28.86 401 ASN A O 1
ATOM 3090 N N . ARG A 1 402 ? 94.874 68.293 12.088 1.00 30.31 402 ARG A N 1
ATOM 3091 C CA . ARG A 1 402 ? 94.089 69.066 11.124 1.00 32.85 402 ARG A CA 1
ATOM 3092 C C . ARG A 1 402 ? 94.997 69.573 10.008 1.00 32.40 402 ARG A C 1
ATOM 3093 O O . ARG A 1 402 ? 94.701 69.410 8.823 1.00 30.40 402 ARG A O 1
ATOM 3101 N N . ALA A 1 403 ? 96.122 70.169 10.395 1.00 34.28 403 ALA A N 1
ATOM 3102 C CA . ALA A 1 403 ? 97.126 70.615 9.429 1.00 31.60 403 ALA A CA 1
ATOM 3103 C C . ALA A 1 403 ? 97.597 69.450 8.578 1.00 28.18 403 ALA A C 1
ATOM 3104 O O . ALA A 1 403 ? 97.779 69.592 7.378 1.00 27.91 403 ALA A O 1
ATOM 3106 N N . ARG A 1 404 ? 97.769 68.283 9.193 1.00 29.05 404 ARG A N 1
ATOM 3107 C CA . ARG A 1 404 ? 98.252 67.107 8.470 1.00 27.66 404 ARG A CA 1
ATOM 3108 C C . ARG A 1 404 ? 97.285 66.687 7.371 1.00 28.07 404 ARG A C 1
ATOM 3109 O O . ARG A 1 404 ? 97.702 66.338 6.266 1.00 28.88 404 ARG A O 1
ATOM 3117 N N . LEU A 1 405 ? 95.996 66.685 7.693 1.00 27.62 405 LEU A N 1
ATOM 3118 C CA . LEU A 1 405 ? 94.973 66.192 6.761 1.00 29.12 405 LEU A CA 1
ATOM 3119 C C . LEU A 1 405 ? 94.783 67.116 5.571 1.00 29.08 405 LEU A C 1
ATOM 3120 O O . LEU A 1 405 ? 94.681 66.651 4.443 1.00 29.28 405 LEU A O 1
ATOM 3125 N N . ALA A 1 406 ? 94.728 68.418 5.844 1.00 33.22 406 ALA A N 1
ATOM 3126 C CA . ALA A 1 406 ? 94.602 69.450 4.813 1.00 33.70 406 ALA A CA 1
ATOM 3127 C C . ALA A 1 406 ? 95.697 69.308 3.776 1.00 35.77 406 ALA A C 1
ATOM 3128 O O . ALA A 1 406 ? 95.432 69.262 2.572 1.00 34.36 406 ALA A O 1
ATOM 3130 N N . TRP A 1 407 ? 96.933 69.219 4.260 1.00 35.41 407 TRP A N 1
ATOM 3131 C CA . TRP A 1 407 ? 98.087 69.026 3.404 1.00 32.99 407 TRP A CA 1
ATOM 3132 C C . TRP A 1 407 ? 97.948 67.770 2.528 1.00 33.22 407 TRP A C 1
ATOM 3133 O O . TRP A 1 407 ? 98.126 67.834 1.317 1.00 33.43 407 TRP A O 1
ATOM 3144 N N . ALA A 1 408 ? 97.630 66.630 3.137 1.00 31.97 408 ALA A N 1
ATOM 3145 C CA . ALA A 1 408 ? 97.526 65.365 2.401 1.00 31.23 408 ALA A CA 1
ATOM 3146 C C . ALA A 1 408 ? 96.330 65.295 1.437 1.00 26.66 408 ALA A C 1
ATOM 3147 O O . ALA A 1 408 ? 96.363 64.528 0.489 1.00 27.43 408 ALA A O 1
ATOM 3157 N N . ASP A 1 410 ? 95.515 67.399 -0.666 1.00 40.61 410 ASP A N 1
ATOM 3158 C CA . ASP A 1 410 ? 95.848 68.358 -1.734 1.00 42.02 410 ASP A CA 1
ATOM 3159 C C . ASP A 1 410 ? 95.204 69.738 -1.570 1.00 42.08 410 ASP A C 1
ATOM 3160 O O . ASP A 1 410 ? 94.986 70.426 -2.563 1.00 47.14 410 ASP A O 1
ATOM 3162 N N . PHE A 1 411 ? 94.927 70.134 -0.326 1.00 44.72 411 PHE A N 1
ATOM 3163 C CA . PHE A 1 411 ? 94.268 71.406 0.005 1.00 45.99 411 PHE A CA 1
ATOM 3164 C C . PHE A 1 411 ? 95.253 72.396 0.647 1.00 49.77 411 PHE A C 1
ATOM 3165 O O . PHE A 1 411 ? 96.429 72.086 0.816 1.00 50.28 411 PHE A O 1
ATOM 3173 N N . ALA A 1 412 ? 94.753 73.581 1.003 1.00 53.29 412 ALA A N 1
ATOM 3174 C CA . ALA A 1 412 ? 95.576 74.673 1.525 1.00 55.12 412 ALA A CA 1
ATOM 3175 C C . ALA A 1 412 ? 95.499 74.829 3.044 1.00 55.23 412 ALA A C 1
ATOM 3176 O O . ALA A 1 412 ? 96.503 75.160 3.681 1.00 57.32 412 ALA A O 1
ATOM 3178 N N . ASP A 1 413 ? 94.312 74.624 3.612 1.00 53.23 413 ASP A N 1
ATOM 3179 C CA . ASP A 1 413 ? 94.101 74.759 5.062 1.00 52.87 413 ASP A CA 1
ATOM 3180 C C . ASP A 1 413 ? 92.877 73.969 5.554 1.00 51.14 413 ASP A C 1
ATOM 3181 O O . ASP A 1 413 ? 92.154 73.379 4.757 1.00 50.67 413 ASP A O 1
ATOM 3186 N N . TRP A 1 414 ? 92.649 73.979 6.867 1.00 50.68 414 TRP A N 1
ATOM 3187 C CA . TRP A 1 414 ? 91.573 73.190 7.478 1.00 50.10 414 TRP A CA 1
ATOM 3188 C C . TRP A 1 414 ? 90.152 73.731 7.238 1.00 52.43 414 TRP A C 1
ATOM 3189 O O . TRP A 1 414 ? 89.266 72.956 6.866 1.00 50.81 414 TRP A O 1
ATOM 3200 N N . PRO A 1 415 ? 89.908 75.025 7.475 1.00 52.83 415 PRO A N 1
ATOM 3201 C CA . PRO A 1 415 ? 88.624 75.641 7.099 1.00 52.20 415 PRO A CA 1
ATOM 3202 C C . PRO A 1 415 ? 88.122 75.257 5.702 1.00 49.03 415 PRO A C 1
ATOM 3203 O O . PRO A 1 415 ? 86.921 75.047 5.539 1.00 48.60 415 PRO A O 1
ATOM 3207 N N . GLN A 1 416 ? 89.031 75.162 4.734 1.00 47.30 416 GLN A N 1
ATOM 3208 C CA . GLN A 1 416 ? 88.686 74.846 3.348 1.00 47.69 416 GLN A CA 1
ATOM 3209 C C . GLN A 1 416 ? 88.437 73.355 3.122 1.00 47.47 416 GLN A C 1
ATOM 3210 O O . GLN A 1 416 ? 87.587 72.985 2.313 1.00 46.14 416 GLN A O 1
ATOM 3216 N N . LEU A 1 417 ? 89.212 72.508 3.798 1.00 44.27 417 LEU A N 1
ATOM 3217 C CA . LEU A 1 417 ? 89.003 71.061 3.753 1.00 41.49 417 LEU A CA 1
ATOM 3218 C C . LEU A 1 417 ? 87.583 70.745 4.213 1.00 38.14 417 LEU A C 1
ATOM 3219 O O . LEU A 1 417 ? 86.859 70.033 3.528 1.00 38.02 417 LEU A O 1
ATOM 3224 N N . THR A 1 418 ? 87.197 71.301 5.359 1.00 38.04 418 THR A N 1
ATOM 3225 C CA . THR A 1 418 ? 85.879 71.072 5.947 1.00 39.14 418 THR A CA 1
ATOM 3226 C C . THR A 1 418 ? 84.743 71.664 5.120 1.00 40.38 418 THR A C 1
ATOM 3227 O O . THR A 1 418 ? 83.607 71.222 5.244 1.00 39.36 418 THR A O 1
ATOM 3231 N N . GLY A 1 419 ? 85.045 72.678 4.310 1.00 41.31 419 GLY A N 1
ATOM 3232 C CA . GLY A 1 419 ? 84.072 73.256 3.401 1.00 40.06 419 GLY A CA 1
ATOM 3233 C C . GLY A 1 419 ? 83.774 72.305 2.259 1.00 39.89 419 GLY A C 1
ATOM 3234 O O . GLY A 1 419 ? 82.612 72.069 1.929 1.00 41.20 419 GLY A O 1
ATOM 3235 N N . ALA A 1 420 ? 84.829 71.753 1.663 1.00 37.56 420 ALA A N 1
ATOM 3236 C CA . ALA A 1 420 ? 84.690 70.757 0.610 1.00 36.33 420 ALA A CA 1
ATOM 3237 C C . ALA A 1 420 ? 84.034 69.485 1.143 1.00 35.43 420 ALA A C 1
ATOM 3238 O O . ALA A 1 420 ? 83.223 68.894 0.461 1.00 35.31 420 ALA A O 1
ATOM 3240 N N . LEU A 1 421 ? 84.378 69.082 2.360 1.00 34.52 421 LEU A N 1
ATOM 3241 C CA . LEU A 1 421 ? 83.762 67.917 3.001 1.00 31.43 421 LEU A CA 1
ATOM 3242 C C . LEU A 1 421 ? 82.270 68.165 3.237 1.00 32.42 421 LEU A C 1
ATOM 3243 O O . LEU A 1 421 ? 81.444 67.311 2.954 1.00 31.07 421 LEU A O 1
ATOM 3248 N N . THR A 1 422 ? 81.944 69.343 3.761 1.00 32.49 422 THR A N 1
ATOM 3249 C CA . THR A 1 422 ? 80.571 69.718 4.076 1.00 33.79 422 THR A CA 1
ATOM 3250 C C . THR A 1 422 ? 79.692 69.707 2.826 1.00 33.05 422 THR A C 1
ATOM 3251 O O . THR A 1 422 ? 78.520 69.319 2.888 1.00 35.12 422 THR A O 1
ATOM 3255 N N . ALA A 1 423 ? 80.267 70.103 1.693 1.00 29.48 423 ALA A N 1
ATOM 3256 C CA . ALA A 1 423 ? 79.534 70.142 0.435 1.00 28.97 423 ALA A CA 1
ATOM 3257 C C . ALA A 1 423 ? 79.269 68.728 -0.085 1.00 28.39 423 ALA A C 1
ATOM 3258 O O . ALA A 1 423 ? 78.195 68.452 -0.617 1.00 25.98 423 ALA A O 1
ATOM 3260 N N . HIS A 1 424 ? 80.243 67.835 0.053 1.00 26.75 424 HIS A N 1
ATOM 3261 C CA . HIS A 1 424 ? 80.037 66.449 -0.363 1.00 25.10 424 HIS A CA 1
ATOM 3262 C C . HIS A 1 424 ? 78.964 65.784 0.497 1.00 20.67 424 HIS A C 1
ATOM 3263 O O . HIS A 1 424 ? 78.112 65.084 -0.026 1.00 23.99 424 HIS A O 1
ATOM 3278 N N . THR A 1 426 ? 76.517 67.187 2.064 1.00 28.76 426 THR A N 1
ATOM 3279 C CA . THR A 1 426 ? 75.227 67.783 1.695 1.00 26.38 426 THR A CA 1
ATOM 3280 C C . THR A 1 426 ? 74.604 67.069 0.506 1.00 24.81 426 THR A C 1
ATOM 3281 O O . THR A 1 426 ? 73.394 66.854 0.467 1.00 27.23 426 THR A O 1
ATOM 3285 N N . ASN A 1 427 ? 75.422 66.685 -0.462 1.00 24.14 427 ASN A N 1
ATOM 3286 C CA . ASN A 1 427 ? 74.919 65.961 -1.623 1.00 26.81 427 ASN A CA 1
ATOM 3287 C C . ASN A 1 427 ? 74.412 64.573 -1.247 1.00 26.17 427 ASN A C 1
ATOM 3288 O O . ASN A 1 427 ? 73.381 64.122 -1.748 1.00 23.36 427 ASN A O 1
ATOM 3293 N N . VAL A 1 428 ? 75.156 63.912 -0.366 1.00 23.81 428 VAL A N 1
ATOM 3294 C CA . VAL A 1 428 ? 74.815 62.573 0.086 1.00 20.78 428 VAL A CA 1
ATOM 3295 C C . VAL A 1 428 ? 73.500 62.638 0.852 1.00 20.70 428 VAL A C 1
ATOM 3296 O O . VAL A 1 428 ? 72.618 61.814 0.647 1.00 20.62 428 VAL A O 1
ATOM 3300 N N . ARG A 1 429 ? 73.374 63.624 1.734 1.00 21.26 429 ARG A N 1
ATOM 3301 C CA . ARG A 1 429 ? 72.183 63.763 2.565 1.00 22.86 429 ARG A CA 1
ATOM 3302 C C . ARG A 1 429 ? 70.949 64.084 1.728 1.00 24.52 429 ARG A C 1
ATOM 3303 O O . ARG A 1 429 ? 69.857 63.665 2.075 1.00 29.88 429 ARG A O 1
ATOM 3305 N N . ARG A 1 430 ? 71.115 64.786 0.608 1.00 25.72 430 ARG A N 1
ATOM 3306 C CA . ARG A 1 430 ? 69.994 65.051 -0.277 1.00 27.80 430 ARG A CA 1
ATOM 3307 C C . ARG A 1 430 ? 69.517 63.757 -0.928 1.00 27.46 430 ARG A C 1
ATOM 3308 O O . ARG A 1 430 ? 68.318 63.490 -1.014 1.00 25.73 430 ARG A O 1
ATOM 3316 N N . VAL A 1 431 ? 70.462 62.939 -1.378 1.00 24.64 431 VAL A N 1
ATOM 3317 C CA . VAL A 1 431 ? 70.118 61.708 -2.066 1.00 21.07 431 VAL A CA 1
ATOM 3318 C C . VAL A 1 431 ? 69.486 60.710 -1.074 1.00 21.94 431 VAL A C 1
ATOM 3319 O O . VAL A 1 431 ? 68.553 59.988 -1.424 1.00 20.48 431 VAL A O 1
ATOM 3323 N N . PHE A 1 432 ? 70.019 60.678 0.142 1.00 20.39 432 PHE A N 1
ATOM 3324 C CA . PHE A 1 432 ? 69.525 59.821 1.215 1.00 22.88 432 PHE A CA 1
ATOM 3325 C C . PHE A 1 432 ? 68.072 60.157 1.590 1.00 25.46 432 PHE A C 1
ATOM 3326 O O . PHE A 1 432 ? 67.252 59.257 1.755 1.00 21.75 432 PHE A O 1
ATOM 3334 N N . ASN A 1 433 ? 67.765 61.447 1.718 1.00 27.96 433 ASN A N 1
ATOM 3335 C CA . ASN A 1 433 ? 66.393 61.911 1.999 1.00 29.87 433 ASN A CA 1
ATOM 3336 C C . ASN A 1 433 ? 65.396 61.571 0.890 1.00 31.36 433 ASN A C 1
ATOM 3337 O O . ASN A 1 433 ? 64.248 61.228 1.168 1.00 31.20 433 ASN A O 1
ATOM 3342 N N . GLU A 1 434 ? 65.834 61.648 -0.363 1.00 29.55 434 GLU A N 1
ATOM 3343 C CA . GLU A 1 434 ? 64.979 61.291 -1.490 1.00 31.12 434 GLU A CA 1
ATOM 3344 C C . GLU A 1 434 ? 64.823 59.779 -1.650 1.00 29.14 434 GLU A C 1
ATOM 3345 O O . GLU A 1 434 ? 63.892 59.335 -2.297 1.00 29.54 434 GLU A O 1
ATOM 3351 N N . LEU A 1 435 ? 65.723 58.998 -1.051 1.00 26.17 435 LEU A N 1
ATOM 3352 C CA . LEU A 1 435 ? 65.727 57.539 -1.194 1.00 27.65 435 LEU A CA 1
ATOM 3353 C C . LEU A 1 435 ? 64.419 56.926 -0.671 1.00 28.51 435 LEU A C 1
ATOM 3354 O O . LEU A 1 435 ? 63.955 57.281 0.412 1.00 23.30 435 LEU A O 1
ATOM 3359 N N . ILE A 1 436 ? 63.853 56.012 -1.454 1.00 30.71 436 ILE A N 1
ATOM 3360 C CA . ILE A 1 436 ? 62.545 55.400 -1.195 1.00 34.56 436 ILE A CA 1
ATOM 3361 C C . ILE A 1 436 ? 61.583 56.358 -0.477 1.00 37.42 436 ILE A C 1
ATOM 3362 O O . ILE A 1 436 ? 61.051 56.060 0.598 1.00 35.96 436 ILE A O 1
ATOM 3367 N N . GLY A 1 437 ? 61.395 57.528 -1.082 1.00 39.90 437 GLY A N 1
ATOM 3368 C CA . GLY A 1 437 ? 60.572 58.572 -0.503 1.00 43.99 437 GLY A CA 1
ATOM 3369 C C . GLY A 1 437 ? 59.102 58.239 -0.640 1.00 46.18 437 GLY A C 1
ATOM 3370 O O . GLY A 1 437 ? 58.661 57.886 -1.738 1.00 47.52 437 GLY A O 1
#

Sequence (416 aa):
KPLSSPLQQYWQTVVERLPEPLAEESLSAQAKSVLTFSDFVQDSVIAHPEWLTELESQPPQADEWQHYAAWLQEALCNVSDEAGLRELRLFRRRIVRIAWAQTLALVTEESILQQLSYLAETLIVAARDWLYDACCREWGTPCNAQGEAQPLLILGGKLGGGELNFSSDIDLIFAWPERELDNAQFFTRGQRLIKVLDQPTQDGFVYRVDRLRPFGESGPLVLSFAALEDYYQEQGRDWERYAVKARIGDSEGVYANELRALRPFVFRRYIDFSVIQSLRNKGIAREVRRRGLTDNIKLGAGGIREIEFIVQVFQLIRGGREPSLQSRSLLPTLSAIAELHLLSENDAEQLRVAYLFLRRLENLLQSINDEQTQTLPSDELNRARLAWADFADWPQLTGALTAHTNVRRVFNELIG

Nearest PDB structures (foldseek):
  1v4a-assembly1_A  TM=1.002E+00  e=6.868E-59  Escherichia coli
  3k7d-assembly3_A  TM=7.753E-01  e=1.780E-16  Escherichia coli
  6yx5-assembly1_B  TM=5.602E-01  e=1.011E-04  Legionella pneumophila

InterPro domains:
  IPR005190 Glutamate-ammonia ligase adenylyltransferase, repeated domain [PF03710] (31-276)
  IPR005190 Glutamate-ammonia ligase adenylyltransferase, repeated domain [PF03710] (553-805)
  IPR013546 PII-uridylyltransferase/Glutamine-synthetase adenylyltransferase [PF08335] (297-436)
  IPR013546 PII-uridylyltransferase/Glutamine-synthetase adenylyltransferase [PF08335] (825-917)
  IPR023057 Bifunctional glutamine synthetase adenylyltransferase/adenylyl-removing enzyme [MF_00802] (27-945)
  IPR023057 Bifunctional glutamine synthetase adenylyltransferase/adenylyl-removing enzyme [PTHR30621] (8-945)
  IPR043519 Nucleotidyltransferase superfamily [G3DSA:3.30.460.10] (111-284)
  IPR043519 Nucleotidyltransferase superfamily [G3DSA:3.30.460.10] (562-811)
  IPR043519 Nucleotidyltransferase superfamily [SSF81301] (9-286)
  IPR043519 Nucleotidyltransferase superfamily [SSF81301] (525-815)

Organism: Escherichia coli (strain K12) (NCBI:txid83333)

Solvent-accessible surface area: 18375 Å² total